Protein AF-0000000085096746 (afdb_homodimer)

Nearest PDB structures (foldseek):
  1lw1-assembly1_A  TM=3.804E-01  e=2.635E-01  Mycobacterium tuberculosis H37Rv
  1knc-assembly1_A  TM=3.912E-01  e=2.752E-01  Mycobacterium tuberculosis
  1me5-assembly1_B  TM=3.853E-01  e=4.248E-01  Mycobacterium tuberculosis
  1lw1-assembly1_A  TM=3.847E-01  e=1.990E-01  Mycobacterium tuberculosis H37Rv
  1me5-assembly1_B  TM=3.853E-01  e=3.365E-01  Mycobacterium tuberculosis

Sequence (502 aa):
MTSTPSETLEDLCTRVQTILPEQFRKDAWYLIVTAVLVGCNKSTETGTLYTNLVEHVSESEEKRIKARLSDVLMKEWTLVGVTPIVYAVTALGKAETAFYEKRGLKMEEAPPSEDGLLDFPDKRKNIDFNNHIPDRGTKFLQQLYRQNLAPICASWGSFASDFMWMERSVIYGLFLSDHEILSAVEAELVILTGIMIQGLSAPTIWHLRGLRRLGVSEEDTEKVQLAIEAVAGWSGRDVEGWPRVKDIGDIMTSTPSETLEDLCTRVQTILPEQFRKDAWYLIVTAVLVGCNKSTETGTLYTNLVEHVSESEEKRIKARLSDVLMKEWTLVGVTPIVYAVTALGKAETAFYEKRGLKMEEAPPSEDGLLDFPDKRKNIDFNNHIPDRGTKFLQQLYRQNLAPICASWGSFASDFMWMERSVIYGLFLSDHEILSAVEAELVILTGIMIQGLSAPTIWHLRGLRRLGVSEEDTEKVQLAIEAVAGWSGRDVEGWPRVKDIGDI

Secondary structure (DSSP, 8-state):
--------HHHHHHHHHHHS-HHHHTTTHHHHHHHHHHHTT-TTHHHHHHHHHHTTS-HHHHHHHHHHHHHHHHHHHHHH-HHHHHHHHHHHHHHHHHHHHHHTPPPSSPPP-TT---PPPGGGSS--TTTHHHHHHHHHHHHHHGGGHHHHHHTTGGGHHHHHHIIIIIIIIIIIT--SSS-HHHH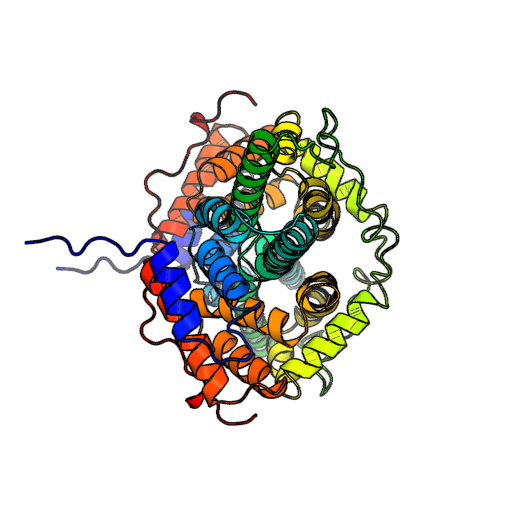HHHHHHHHHTTT-HHHHHHHHHHHHHTT--HHHHHHHHHHHHHHHHHTT---TT---GGG----/--------HHHHHHHHHHHS-HHHHTTTHHHHHHHHHHHTT-TTHHHHHHHHHHTTS-HHHHHHHHHHHHHHHHHHHHHH-HHHHHHHHHHHHHHHHHHHHHHTPPPSSPPP-TT---PPPGGGSS--TTTHHHHHHHHHHHHHHGGGHHHHHHTTGGGHHHHHHIIIIIIIIIIIT--SSS-HHHHHHHHHHHHHTTT-HHHHHHHHHHHHHTT--HHHHHHHHHHHHHHHHHTT---TT---GGG----

Solvent-accessible surface area (backbone atoms only — not comparable to full-atom values): 26494 Å² total; per-residue (Å²): 131,82,74,72,75,80,78,49,69,68,56,48,52,52,50,35,36,69,49,28,42,79,93,35,38,81,80,42,43,64,52,47,50,48,34,38,31,31,67,54,74,36,14,59,52,42,12,57,52,51,48,69,68,38,72,85,51,54,71,69,54,37,52,50,51,50,51,47,56,49,50,49,48,60,35,39,25,53,41,50,4,40,61,44,39,54,44,24,41,35,25,35,12,49,38,50,51,51,53,28,56,75,69,73,47,80,80,86,53,76,74,48,39,75,73,38,50,64,68,62,47,75,90,70,48,81,63,55,62,75,49,61,25,28,49,48,6,42,53,48,50,41,61,42,41,41,76,59,36,18,63,58,47,51,40,19,42,78,50,27,34,62,53,47,40,45,41,23,34,44,49,25,15,66,29,56,49,50,50,85,80,44,46,69,65,55,36,41,48,38,51,34,43,37,40,42,75,71,66,43,53,69,66,32,53,51,35,46,41,21,41,41,66,72,66,45,48,72,69,48,49,43,24,48,51,52,30,52,44,53,52,33,45,75,58,71,44,85,65,79,86,61,75,50,65,85,71,54,80,84,128,132,84,73,74,74,79,80,48,71,67,55,48,52,54,52,37,36,67,50,28,44,78,92,35,38,82,79,42,42,64,50,48,49,47,36,37,32,31,67,54,75,37,14,60,51,43,13,56,52,50,48,69,67,38,71,86,51,53,72,70,54,36,52,50,52,50,52,48,56,49,50,47,48,61,36,38,24,52,42,53,4,40,62,45,40,53,44,23,42,34,24,35,13,50,38,50,52,52,54,28,57,75,69,72,49,79,80,86,52,77,75,48,40,74,73,38,51,64,69,63,48,74,89,70,48,82,61,54,61,75,49,61,26,28,50,48,7,42,52,48,50,41,61,44,41,40,75,59,36,17,63,58,49,51,40,19,42,78,50,27,34,61,53,47,40,44,42,22,35,44,49,25,15,66,31,56,48,51,51,85,80,42,45,70,64,53,38,41,46,38,51,34,42,34,41,42,76,69,66,44,52,68,66,32,53,51,36,46,42,20,40,41,67,71,67,45,48,71,69,47,49,44,25,49,51,52,29,51,44,52,51,33,44,76,56,69,44,85,67,79,87,60,77,51,63,85,73,54,75,85,125

Structure (mmCIF, N/CA/C/O backbone):
data_AF-0000000085096746-model_v1
#
loop_
_entity.id
_entity.type
_entity.pdbx_description
1 polymer 'Carboxymuconolactone decarboxylase-like domain-containing protein'
#
loop_
_atom_site.group_PDB
_atom_site.id
_atom_site.type_symbol
_atom_site.label_atom_id
_atom_site.label_alt_id
_atom_site.label_comp_id
_atom_site.label_asym_id
_atom_site.label_entity_id
_atom_site.label_seq_id
_atom_site.pdbx_PDB_ins_code
_atom_site.Cartn_x
_atom_site.Cartn_y
_atom_site.Cartn_z
_atom_site.occupancy
_atom_site.B_iso_or_equiv
_atom_site.auth_seq_id
_atom_site.auth_comp_id
_atom_site.auth_asym_id
_atom_site.auth_atom_id
_atom_site.pdbx_PDB_model_num
ATOM 1 N N . MET A 1 1 ? 7.875 -32.844 27.047 1 26.59 1 MET A N 1
ATOM 2 C CA . MET A 1 1 ? 6.75 -32.188 26.375 1 26.59 1 MET A CA 1
ATOM 3 C C . MET A 1 1 ? 6.992 -32.094 24.875 1 26.59 1 MET A C 1
ATOM 5 O O . MET A 1 1 ? 7.965 -31.484 24.438 1 26.59 1 MET A O 1
ATOM 9 N N . THR A 1 2 ? 6.832 -33.094 24.047 1 32.59 2 THR A N 1
ATOM 10 C CA . THR A 1 2 ? 7.262 -33.344 22.672 1 32.59 2 THR A CA 1
ATOM 11 C C . THR A 1 2 ? 6.789 -32.219 21.75 1 32.59 2 THR A C 1
ATOM 13 O O . THR A 1 2 ? 5.59 -31.938 21.672 1 32.59 2 THR A O 1
ATOM 16 N N . SER A 1 3 ? 7.469 -31.109 21.594 1 37.59 3 SER A N 1
ATOM 17 C CA . SER A 1 3 ? 7.18 -29.953 20.766 1 37.59 3 SER A CA 1
ATOM 18 C C . SER A 1 3 ? 6.652 -30.359 19.391 1 37.59 3 SER A C 1
ATOM 20 O O . SER A 1 3 ? 7.273 -31.172 18.703 1 37.59 3 SER A O 1
ATOM 22 N N . THR A 1 4 ? 5.43 -30.641 19.172 1 43 4 THR A N 1
ATOM 23 C CA . THR A 1 4 ? 4.828 -30.984 17.891 1 43 4 THR A CA 1
ATOM 24 C C . THR A 1 4 ? 5.547 -30.266 16.75 1 43 4 THR A C 1
ATOM 26 O O . THR A 1 4 ? 5.672 -29.047 16.75 1 43 4 THR A O 1
ATOM 29 N N . PRO A 1 5 ? 6.316 -30.953 16.062 1 54.69 5 PRO A N 1
ATOM 30 C CA . PRO A 1 5 ? 7.148 -30.344 15.016 1 54.69 5 PRO A CA 1
ATOM 31 C C . PRO A 1 5 ? 6.387 -29.328 14.172 1 54.69 5 PRO A C 1
ATOM 33 O O . PRO A 1 5 ? 5.191 -29.484 13.922 1 54.69 5 PRO A O 1
ATOM 36 N N . SER A 1 6 ? 6.832 -28.062 14.094 1 77.12 6 SER A N 1
ATOM 37 C CA . SER A 1 6 ? 6.258 -26.953 13.344 1 77.12 6 SER A CA 1
ATOM 38 C C . SER A 1 6 ? 6.008 -27.344 11.883 1 77.12 6 SER A C 1
ATOM 40 O O . SER A 1 6 ? 6.828 -28.031 11.273 1 77.12 6 SER A O 1
ATOM 42 N N . GLU A 1 7 ? 4.773 -27.516 11.383 1 92.31 7 GLU A N 1
ATOM 43 C CA . GLU A 1 7 ? 4.348 -27.781 10.008 1 92.31 7 GLU A CA 1
ATOM 44 C C . GLU A 1 7 ? 5.223 -27.047 9.008 1 92.31 7 GLU A C 1
ATOM 46 O O . GLU A 1 7 ? 5.422 -25.844 9.117 1 92.31 7 GLU A O 1
ATOM 51 N N . THR A 1 8 ? 5.895 -27.891 8.062 1 96.06 8 THR A N 1
ATOM 52 C CA . THR A 1 8 ? 6.707 -27.281 7.027 1 96.06 8 THR A CA 1
ATOM 53 C C . THR A 1 8 ? 5.836 -26.5 6.047 1 96.06 8 THR A C 1
ATOM 55 O O . THR A 1 8 ? 4.613 -26.672 6.02 1 96.06 8 THR A O 1
ATOM 58 N N . LEU A 1 9 ? 6.43 -25.672 5.258 1 97.38 9 LEU A N 1
ATOM 59 C CA . LEU A 1 9 ? 5.703 -24.953 4.219 1 97.38 9 LEU A CA 1
ATOM 60 C C . LEU A 1 9 ? 5.098 -25.922 3.209 1 97.38 9 LEU A C 1
ATOM 62 O O . LEU A 1 9 ? 3.982 -25.719 2.727 1 97.38 9 LEU A O 1
ATOM 66 N N . GLU A 1 10 ? 5.809 -27 2.924 1 96.5 10 GLU A N 1
ATOM 67 C CA . GLU A 1 10 ? 5.316 -28 1.984 1 96.5 10 GLU A CA 1
ATOM 68 C C . GLU A 1 10 ? 4.055 -28.672 2.512 1 96.5 10 GLU A C 1
ATOM 70 O O . GLU A 1 10 ? 3.092 -28.875 1.768 1 96.5 10 GLU A O 1
ATOM 75 N N . ASP A 1 11 ? 4.102 -29 3.771 1 97.56 11 ASP A N 1
ATOM 76 C CA . ASP A 1 11 ? 2.928 -29.594 4.402 1 97.56 11 ASP A CA 1
ATOM 77 C C . ASP A 1 11 ? 1.745 -28.625 4.395 1 97.56 11 ASP A C 1
ATOM 79 O O . ASP A 1 11 ? 0.605 -29.031 4.16 1 97.56 11 ASP A O 1
ATOM 83 N N . LEU A 1 12 ? 2.035 -27.406 4.711 1 98.25 12 LEU A N 1
ATOM 84 C CA . LEU A 1 12 ? 1.007 -26.375 4.699 1 98.25 12 LEU A CA 1
ATOM 85 C C . LEU A 1 12 ? 0.381 -26.25 3.312 1 98.25 12 LEU A C 1
ATOM 87 O O . LEU A 1 12 ? -0.841 -26.141 3.186 1 98.25 12 LEU A O 1
ATOM 91 N N . CYS A 1 13 ? 1.215 -26.266 2.264 1 97.94 13 CYS A N 1
ATOM 92 C CA . CYS A 1 13 ? 0.734 -26.141 0.892 1 97.94 13 CYS A CA 1
ATOM 93 C C . CYS A 1 13 ? -0.178 -27.312 0.53 1 97.94 13 CYS A C 1
ATOM 95 O O . CYS A 1 13 ? -1.215 -27.109 -0.108 1 97.94 13 CYS A O 1
ATOM 97 N N . THR A 1 14 ? 0.219 -28.484 0.984 1 97.62 14 THR A N 1
ATOM 98 C CA . THR A 1 14 ? -0.615 -29.656 0.752 1 97.62 14 THR A CA 1
ATOM 99 C C . THR A 1 14 ? -1.954 -29.531 1.471 1 97.62 14 THR A C 1
ATOM 101 O O . THR A 1 14 ? -3.004 -29.828 0.902 1 97.62 14 THR A O 1
ATOM 104 N N . ARG A 1 15 ? -1.948 -29.078 2.672 1 98.12 15 ARG A N 1
ATOM 105 C CA . ARG A 1 15 ? -3.166 -28.859 3.447 1 98.12 15 ARG A CA 1
ATOM 106 C C . ARG A 1 15 ? -4.07 -27.828 2.785 1 98.12 15 ARG A C 1
ATOM 108 O O . ARG A 1 15 ? -5.285 -28.031 2.703 1 98.12 15 ARG A O 1
ATOM 115 N N . VAL A 1 16 ? -3.502 -26.75 2.277 1 98.62 16 VAL A N 1
ATOM 116 C CA . VAL A 1 16 ? -4.262 -25.703 1.616 1 98.62 16 VAL A CA 1
ATOM 117 C C . VAL A 1 16 ? -4.953 -26.266 0.375 1 98.62 16 VAL A C 1
ATOM 119 O O . VAL A 1 16 ? -6.125 -25.969 0.124 1 98.62 16 VAL A O 1
ATOM 122 N N . GLN A 1 17 ? -4.258 -27.078 -0.36 1 98.19 17 GLN A N 1
ATOM 123 C CA . GLN A 1 17 ? -4.824 -27.688 -1.558 1 98.19 17 GLN A CA 1
ATOM 124 C C . GLN A 1 17 ? -5.996 -28.594 -1.208 1 98.19 17 GLN A C 1
ATOM 126 O O . GLN A 1 17 ? -6.977 -28.672 -1.954 1 98.19 17 GLN A O 1
ATOM 131 N N . THR A 1 18 ? -5.875 -29.203 -0.086 1 97.88 18 THR A N 1
ATOM 132 C CA . THR A 1 18 ? -6.926 -30.125 0.34 1 97.88 18 THR A CA 1
ATOM 133 C C . THR A 1 18 ? -8.164 -29.359 0.789 1 97.88 18 THR A C 1
ATOM 135 O O . THR A 1 18 ? -9.297 -29.812 0.588 1 97.88 18 THR A O 1
ATOM 138 N N . ILE A 1 19 ? -8.008 -28.203 1.336 1 98.44 19 ILE A N 1
ATOM 139 C CA . ILE A 1 19 ? -9.094 -27.375 1.854 1 98.44 19 ILE A CA 1
ATOM 140 C C . ILE A 1 19 ? -9.852 -26.734 0.697 1 98.44 19 ILE A C 1
ATOM 142 O O . ILE A 1 19 ? -11.086 -26.656 0.715 1 98.44 19 ILE A O 1
ATOM 146 N N . LEU A 1 20 ? -9.156 -26.297 -0.307 1 98.56 20 LEU A N 1
ATOM 147 C CA . LEU A 1 20 ? -9.727 -25.484 -1.373 1 98.56 20 LEU A CA 1
ATOM 148 C C . LEU A 1 20 ? -10.641 -26.312 -2.264 1 98.56 20 LEU A C 1
ATOM 150 O O . LEU A 1 20 ? -10.422 -27.516 -2.445 1 98.56 20 LEU A O 1
ATOM 154 N N . PRO A 1 21 ? -11.641 -25.672 -2.775 1 97.75 21 PRO A N 1
ATOM 155 C CA . PRO A 1 21 ? -12.477 -26.391 -3.734 1 97.75 21 PRO A CA 1
ATOM 156 C C . PRO A 1 21 ? -11.727 -26.766 -5.016 1 97.75 21 PRO A C 1
ATOM 158 O O . PRO A 1 21 ? -10.68 -26.172 -5.309 1 97.75 21 PRO A O 1
ATOM 161 N N . GLU A 1 22 ? -12.273 -27.641 -5.77 1 96.31 22 GLU A N 1
ATOM 162 C CA . GLU A 1 22 ? -11.625 -28.188 -6.953 1 96.31 22 GLU A CA 1
ATOM 163 C C . GLU A 1 22 ? -11.211 -27.078 -7.922 1 96.31 22 GLU A C 1
ATOM 165 O O . GLU A 1 22 ? -10.125 -27.141 -8.5 1 96.31 22 GLU A O 1
ATOM 170 N N . GLN A 1 23 ? -12.023 -26.062 -8.078 1 96.25 23 GLN A N 1
ATOM 171 C CA . GLN A 1 23 ? -11.773 -25.031 -9.07 1 96.25 23 GLN A CA 1
ATOM 172 C C . GLN A 1 23 ? -10.516 -24.234 -8.734 1 96.25 23 GLN A C 1
ATOM 174 O O . GLN A 1 23 ? -9.93 -23.594 -9.609 1 96.25 23 GLN A O 1
ATOM 179 N N . PHE A 1 24 ? -10.086 -24.266 -7.41 1 97.19 24 PHE A N 1
ATOM 180 C CA . PHE A 1 24 ? -8.945 -23.453 -7.016 1 97.19 24 PHE A CA 1
ATOM 181 C C . PHE A 1 24 ? -7.758 -24.312 -6.629 1 97.19 24 PHE A C 1
ATOM 183 O O . PHE A 1 24 ? -6.684 -23.812 -6.297 1 97.19 24 PHE A O 1
ATOM 190 N N . ARG A 1 25 ? -7.812 -25.609 -6.742 1 94 25 ARG A N 1
ATOM 191 C CA . ARG A 1 25 ? -6.824 -26.547 -6.227 1 94 25 ARG A CA 1
ATOM 192 C C . ARG A 1 25 ? -5.594 -26.594 -7.129 1 94 25 ARG A C 1
ATOM 194 O O . ARG A 1 25 ? -4.477 -26.797 -6.652 1 94 25 ARG A O 1
ATOM 201 N N . LYS A 1 26 ? -5.789 -26.359 -8.359 1 90.69 26 LYS A N 1
ATOM 202 C CA . LYS A 1 26 ? -4.68 -26.547 -9.281 1 90.69 26 LYS A CA 1
ATOM 203 C C . LYS A 1 26 ? -3.861 -25.266 -9.445 1 90.69 26 LYS A C 1
ATOM 205 O O . LYS A 1 26 ? -2.639 -25.281 -9.281 1 90.69 26 LYS A O 1
ATOM 210 N N . ASP A 1 27 ? -4.57 -24.141 -9.625 1 91.38 27 ASP A N 1
ATOM 211 C CA . ASP A 1 27 ? -3.795 -23 -10.094 1 91.38 27 ASP A CA 1
ATOM 212 C C . ASP A 1 27 ? -3.98 -21.797 -9.172 1 91.38 27 ASP A C 1
ATOM 214 O O . ASP A 1 27 ? -3.314 -20.766 -9.336 1 91.38 27 ASP A O 1
ATOM 218 N N . ALA A 1 28 ? -4.84 -21.906 -8.164 1 96.88 28 ALA A N 1
ATOM 219 C CA . ALA A 1 28 ? -5.125 -20.688 -7.406 1 96.88 28 ALA A CA 1
ATOM 220 C C . ALA A 1 28 ? -4.605 -20.797 -5.977 1 96.88 28 ALA A C 1
ATOM 222 O O . ALA A 1 28 ? -4.469 -19.797 -5.281 1 96.88 28 ALA A O 1
ATOM 223 N N . TRP A 1 29 ? -4.266 -22.016 -5.566 1 98.5 29 TRP A N 1
ATOM 224 C CA . TRP A 1 29 ? -3.902 -22.219 -4.168 1 98.5 29 TRP A CA 1
ATOM 225 C C . TRP A 1 29 ? -2.635 -21.438 -3.82 1 98.5 29 TRP A C 1
ATOM 227 O O . TRP A 1 29 ? -2.539 -20.844 -2.744 1 98.5 29 TRP A O 1
ATOM 237 N N . TYR A 1 30 ? -1.657 -21.406 -4.719 1 98.69 30 TYR A N 1
ATOM 238 C CA . TYR A 1 30 ? -0.386 -20.781 -4.367 1 98.69 30 TYR A CA 1
ATOM 239 C C . TYR A 1 30 ? -0.49 -19.266 -4.418 1 98.69 30 TYR A C 1
ATOM 241 O O . TYR A 1 30 ? 0.366 -18.562 -3.877 1 98.69 30 TYR A O 1
ATOM 249 N N . LEU A 1 31 ? -1.56 -18.703 -5.129 1 98.88 31 LEU A N 1
ATOM 250 C CA . LEU A 1 31 ? -1.82 -17.266 -5.043 1 98.88 31 LEU A CA 1
ATOM 251 C C . LEU A 1 31 ? -2.207 -16.875 -3.623 1 98.88 31 LEU A C 1
ATOM 253 O O . LEU A 1 31 ? -1.714 -15.867 -3.098 1 98.88 31 LEU A O 1
ATOM 257 N N . ILE A 1 32 ? -3.068 -17.703 -3.016 1 98.81 32 ILE A N 1
ATOM 258 C CA . ILE A 1 32 ? -3.547 -17.469 -1.658 1 98.81 32 ILE A CA 1
ATOM 259 C C . ILE A 1 32 ? -2.391 -17.609 -0.671 1 98.81 32 ILE A C 1
ATOM 261 O O . ILE A 1 32 ? -2.188 -16.75 0.185 1 98.81 32 ILE A O 1
ATOM 265 N N . VAL A 1 33 ? -1.583 -18.656 -0.827 1 98.94 33 VAL A N 1
ATOM 266 C CA . VAL A 1 33 ? -0.45 -18.875 0.063 1 98.94 33 VAL A CA 1
ATOM 267 C C . VAL A 1 33 ? 0.533 -17.719 -0.038 1 98.94 33 VAL A C 1
ATOM 269 O O . VAL A 1 33 ? 0.971 -17.172 0.98 1 98.94 33 VAL A O 1
ATOM 272 N N . THR A 1 34 ? 0.834 -17.297 -1.265 1 98.94 34 THR A N 1
ATOM 273 C CA . THR A 1 34 ? 1.762 -16.188 -1.485 1 98.94 34 THR A CA 1
ATOM 274 C C . THR A 1 34 ? 1.264 -14.914 -0.803 1 98.94 34 THR A C 1
ATOM 276 O O . THR A 1 34 ? 2.014 -14.258 -0.08 1 98.94 34 THR A O 1
ATOM 279 N N . ALA A 1 35 ? -0.018 -14.609 -1.015 1 98.88 35 ALA A N 1
ATOM 280 C CA . ALA A 1 35 ? -0.593 -13.375 -0.484 1 98.88 35 ALA A CA 1
ATOM 281 C C . ALA A 1 35 ? -0.57 -13.375 1.041 1 98.88 35 ALA A C 1
ATOM 283 O O . ALA A 1 35 ? -0.272 -12.352 1.66 1 98.88 35 ALA A O 1
ATOM 284 N N . VAL A 1 36 ? -0.825 -14.531 1.646 1 98.88 36 VAL A N 1
ATOM 285 C CA . VAL A 1 36 ? -0.832 -14.594 3.104 1 98.88 36 VAL A CA 1
ATOM 286 C C . VAL A 1 36 ? 0.596 -14.477 3.633 1 98.88 36 VAL A C 1
ATOM 288 O O . VAL A 1 36 ? 0.852 -13.742 4.59 1 98.88 36 VAL A O 1
ATOM 291 N N . LEU A 1 37 ? 1.54 -15.219 3.002 1 98.75 37 LEU A N 1
ATOM 292 C CA . LEU A 1 37 ? 2.928 -15.156 3.447 1 98.75 37 LEU A CA 1
ATOM 293 C C . LEU A 1 37 ? 3.426 -13.711 3.459 1 98.75 37 LEU A C 1
ATOM 295 O O . LEU A 1 37 ? 3.975 -13.25 4.461 1 98.75 37 LEU A O 1
ATOM 299 N N . VAL A 1 38 ? 3.133 -13 2.418 1 98.5 38 VAL A N 1
ATOM 300 C CA . VAL A 1 38 ? 3.604 -11.633 2.271 1 98.5 38 VAL A CA 1
ATOM 301 C C . VAL A 1 38 ? 2.895 -10.727 3.281 1 98.5 38 VAL A C 1
ATOM 303 O O . VAL A 1 38 ? 3.539 -9.938 3.977 1 98.5 38 VAL A O 1
ATOM 306 N N . GLY A 1 39 ? 1.598 -10.898 3.416 1 97.75 39 GLY A N 1
ATOM 307 C CA . GLY A 1 39 ? 0.805 -10.055 4.289 1 97.75 39 GLY A CA 1
ATOM 308 C C . GLY A 1 39 ? 1.04 -10.328 5.766 1 97.75 39 GLY A C 1
ATOM 309 O O . GLY A 1 39 ? 0.708 -9.5 6.617 1 97.75 39 GLY A O 1
ATOM 310 N N . CYS A 1 40 ? 1.628 -11.461 6.086 1 97 40 CYS A N 1
ATOM 311 C CA . CYS A 1 40 ? 1.868 -11.836 7.477 1 97 40 CYS A CA 1
ATOM 312 C C . CYS A 1 40 ? 3.354 -11.766 7.809 1 97 40 CYS A C 1
ATOM 314 O O . CYS A 1 40 ? 3.824 -12.469 8.711 1 97 40 CYS A O 1
ATOM 316 N N . ASN A 1 41 ? 4.074 -11.031 6.984 1 93.75 41 ASN A N 1
ATOM 317 C CA . ASN A 1 41 ? 5.477 -10.727 7.227 1 93.75 41 ASN A CA 1
ATOM 318 C C . ASN A 1 41 ? 6.355 -11.969 7.105 1 93.75 41 ASN A C 1
ATOM 320 O O . ASN A 1 41 ? 7.297 -12.148 7.879 1 93.75 41 ASN A O 1
ATOM 324 N N . LYS A 1 42 ? 5.977 -12.898 6.309 1 97.5 42 LYS A N 1
ATOM 325 C CA . LYS A 1 42 ? 6.785 -14.047 5.914 1 97.5 42 LYS A CA 1
ATOM 326 C C . LYS A 1 42 ? 7.199 -13.945 4.449 1 97.5 42 LYS A C 1
ATOM 328 O O . LYS A 1 42 ? 7.184 -14.945 3.729 1 97.5 42 LYS A O 1
ATOM 333 N N . SER A 1 43 ? 7.512 -12.758 4.035 1 97.62 43 SER A N 1
ATOM 334 C CA . SER A 1 43 ? 7.781 -12.477 2.631 1 97.62 43 SER A CA 1
ATOM 335 C C . SER A 1 43 ? 8.961 -13.289 2.117 1 97.62 43 SER A C 1
ATOM 337 O O . SER A 1 43 ? 8.992 -13.672 0.945 1 97.62 43 SER A O 1
ATOM 339 N N . THR A 1 44 ? 9.898 -13.594 2.959 1 96.44 44 THR A N 1
ATOM 340 C CA . THR A 1 44 ? 11.086 -14.32 2.531 1 96.44 44 THR A CA 1
ATOM 341 C C . THR A 1 44 ? 10.734 -15.75 2.131 1 96.44 44 THR A C 1
ATOM 343 O O . THR A 1 44 ? 11.43 -16.359 1.321 1 96.44 44 THR A O 1
ATOM 346 N N . GLU A 1 45 ? 9.578 -16.25 2.631 1 98.12 45 GLU A N 1
ATOM 347 C CA . GLU A 1 45 ? 9.133 -17.609 2.324 1 98.12 45 GLU A CA 1
ATOM 348 C C . GLU A 1 45 ? 8.672 -17.719 0.875 1 98.12 45 GLU A C 1
ATOM 350 O O . GLU A 1 45 ? 8.523 -18.828 0.349 1 98.12 45 GLU A O 1
ATOM 355 N N . THR A 1 46 ? 8.492 -16.578 0.188 1 98.56 46 THR A N 1
ATOM 356 C CA . THR A 1 46 ? 8.055 -16.625 -1.202 1 98.56 46 THR A CA 1
ATOM 357 C C . THR A 1 46 ? 9.125 -17.25 -2.09 1 98.56 46 THR A C 1
ATOM 359 O O . THR A 1 46 ? 8.805 -17.906 -3.082 1 98.56 46 THR A O 1
ATOM 362 N N . GLY A 1 47 ? 10.422 -17.094 -1.724 1 98.5 47 GLY A N 1
ATOM 363 C CA . GLY A 1 47 ? 11.484 -17.766 -2.451 1 98.5 47 GLY A CA 1
ATOM 364 C C . GLY A 1 47 ? 11.398 -19.281 -2.361 1 98.5 47 GLY A C 1
ATOM 365 O O . GLY A 1 47 ? 11.531 -19.969 -3.371 1 98.5 47 GLY A O 1
ATOM 366 N N . THR A 1 48 ? 11.133 -19.734 -1.154 1 98.31 48 THR A N 1
ATOM 367 C CA . THR A 1 48 ? 10.992 -21.172 -0.939 1 98.31 48 THR A CA 1
ATOM 368 C C . THR A 1 48 ? 9.781 -21.719 -1.69 1 98.31 48 THR A C 1
ATOM 370 O O . THR A 1 48 ? 9.852 -22.781 -2.309 1 98.31 48 THR A O 1
ATOM 373 N N . LEU A 1 49 ? 8.703 -21 -1.641 1 98.56 49 LEU A N 1
ATOM 374 C CA . LEU A 1 49 ? 7.488 -21.406 -2.348 1 98.56 49 LEU A CA 1
ATOM 375 C C . LEU A 1 49 ? 7.746 -21.5 -3.848 1 98.56 49 LEU A C 1
ATOM 377 O O . LEU A 1 49 ? 7.359 -22.484 -4.484 1 98.56 49 LEU A O 1
ATOM 381 N N . TYR A 1 50 ? 8.438 -20.484 -4.402 1 98.56 50 TYR A N 1
ATOM 382 C CA . TYR A 1 50 ? 8.781 -20.469 -5.82 1 98.56 50 TYR A CA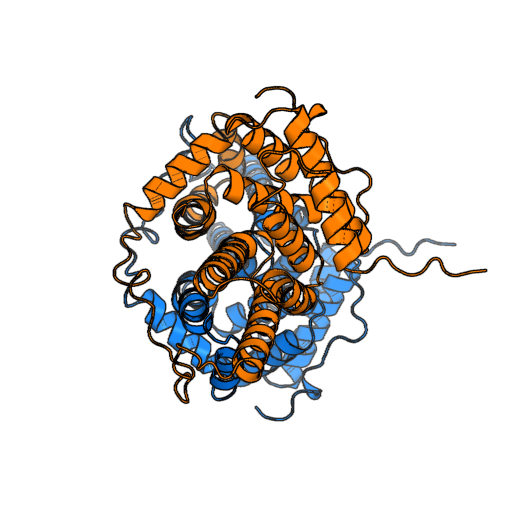 1
ATOM 383 C C . TYR A 1 50 ? 9.625 -21.688 -6.184 1 98.56 50 TYR A C 1
ATOM 385 O O . TYR A 1 50 ? 9.328 -22.391 -7.156 1 98.56 50 TYR A O 1
ATOM 393 N N . THR A 1 51 ? 10.617 -21.922 -5.371 1 98 51 THR A N 1
ATOM 394 C CA . THR A 1 51 ? 11.508 -23.047 -5.625 1 98 51 THR A CA 1
ATOM 395 C C . THR A 1 51 ? 10.727 -24.359 -5.641 1 98 51 THR A C 1
ATOM 397 O O . THR A 1 51 ? 10.898 -25.188 -6.543 1 98 51 THR A O 1
ATOM 400 N N . ASN A 1 52 ? 9.82 -24.516 -4.711 1 97.5 52 ASN A N 1
ATOM 401 C CA . ASN A 1 52 ? 9.023 -25.734 -4.617 1 97.5 52 ASN A CA 1
ATOM 402 C C . ASN A 1 52 ? 8.078 -25.875 -5.812 1 97.5 52 ASN A C 1
ATOM 404 O O . ASN A 1 52 ? 7.836 -26.984 -6.289 1 97.5 52 ASN A O 1
ATOM 408 N N . LEU A 1 53 ? 7.617 -24.812 -6.273 1 97.69 53 LEU A N 1
ATOM 409 C CA . LEU A 1 53 ? 6.633 -24.812 -7.352 1 97.69 53 LEU A CA 1
ATOM 410 C C . LEU A 1 53 ? 7.289 -25.172 -8.68 1 97.69 53 LEU A C 1
ATOM 412 O O . LEU A 1 53 ? 6.668 -25.812 -9.531 1 97.69 53 LEU A O 1
ATOM 416 N N . VAL A 1 54 ? 8.578 -24.781 -8.844 1 96.94 54 VAL A N 1
ATOM 417 C CA . VAL A 1 54 ? 9.086 -24.781 -10.211 1 96.94 54 VAL A CA 1
ATOM 418 C C . VAL A 1 54 ? 10.164 -25.875 -10.352 1 96.94 54 VAL A C 1
ATOM 420 O O . VAL A 1 54 ? 10.672 -26.094 -11.453 1 96.94 54 VAL A O 1
ATOM 423 N N . GLU A 1 55 ? 10.516 -26.531 -9.352 1 94.81 55 GLU A N 1
ATOM 424 C CA . GLU A 1 55 ? 11.633 -27.469 -9.312 1 94.81 55 GLU A CA 1
ATOM 425 C C . GLU A 1 55 ? 11.508 -28.516 -10.414 1 94.81 55 GLU A C 1
ATOM 427 O O . GLU A 1 55 ? 12.508 -28.938 -11 1 94.81 55 GLU A O 1
ATOM 432 N N . HIS A 1 56 ? 10.305 -28.984 -10.781 1 94.19 56 HIS A N 1
ATOM 433 C CA . HIS A 1 56 ? 10.172 -30.125 -11.688 1 94.19 56 HIS A CA 1
ATOM 434 C C . HIS A 1 56 ? 9.219 -29.812 -12.836 1 94.19 56 HIS A C 1
ATOM 436 O O . HIS A 1 56 ? 8.578 -30.719 -13.375 1 94.19 56 HIS A O 1
ATOM 442 N N . VAL A 1 57 ? 9.18 -28.594 -13.133 1 95.25 57 VAL A N 1
ATOM 443 C CA . VAL A 1 57 ? 8.242 -28.25 -14.203 1 95.25 57 VAL A CA 1
ATOM 444 C C . VAL A 1 57 ? 9.016 -27.812 -15.445 1 95.25 57 VAL A C 1
ATOM 446 O O . VAL A 1 57 ? 10.227 -27.594 -15.383 1 95.25 57 VAL A O 1
ATOM 449 N N . SER A 1 58 ? 8.305 -27.75 -16.594 1 95.31 58 SER A N 1
ATOM 450 C CA . SER A 1 58 ? 8.906 -27.281 -17.844 1 95.31 58 SER A CA 1
ATOM 451 C C . SER A 1 58 ? 9.258 -25.797 -17.75 1 95.31 58 SER A C 1
ATOM 453 O O . SER A 1 58 ? 8.781 -25.094 -16.859 1 95.31 58 SER A O 1
ATOM 455 N N . GLU A 1 59 ? 10.07 -25.328 -18.641 1 93 59 GLU A N 1
ATOM 456 C CA . GLU A 1 59 ? 10.445 -23.922 -18.719 1 93 59 GLU A CA 1
ATOM 457 C C . GLU A 1 59 ? 9.219 -23.031 -18.922 1 93 59 GLU A C 1
ATOM 459 O O . GLU A 1 59 ? 9.109 -21.969 -18.312 1 93 59 GLU A O 1
ATOM 464 N N . SER A 1 60 ? 8.344 -23.531 -19.781 1 96 60 SER A N 1
ATOM 465 C CA . SER A 1 60 ? 7.137 -22.766 -20.062 1 96 60 SER A CA 1
ATOM 466 C C . SER A 1 60 ? 6.254 -22.641 -18.828 1 96 60 SER A C 1
ATOM 468 O O . SER A 1 60 ? 5.688 -21.578 -18.562 1 96 60 SER A O 1
ATOM 470 N N . GLU A 1 61 ? 6.191 -23.719 -18.078 1 96.75 61 GLU A N 1
ATOM 471 C CA . GLU A 1 61 ? 5.391 -23.703 -16.859 1 96.75 61 GLU A CA 1
ATOM 472 C C . GLU A 1 61 ? 6.043 -22.844 -15.781 1 96.75 61 GLU A C 1
ATOM 474 O O . GLU A 1 61 ? 5.352 -22.172 -15.016 1 96.75 61 GLU A O 1
ATOM 479 N N . GLU A 1 62 ? 7.332 -22.906 -15.68 1 96.88 62 GLU A N 1
ATOM 480 C CA . GLU A 1 62 ? 8.055 -22.047 -14.75 1 96.88 62 GLU A CA 1
ATOM 481 C C . GLU A 1 62 ? 7.793 -20.562 -15.039 1 96.88 62 GLU A C 1
ATOM 483 O O . GLU A 1 62 ? 7.539 -19.781 -14.125 1 96.88 62 GLU A O 1
ATOM 488 N N . LYS A 1 63 ? 7.793 -20.188 -16.297 1 95.75 63 LYS A N 1
ATOM 489 C CA . LYS A 1 63 ? 7.539 -18.812 -16.703 1 95.75 63 LYS A CA 1
ATOM 490 C C . LYS A 1 63 ? 6.113 -18.391 -16.359 1 95.75 63 LYS A C 1
ATOM 492 O O . LYS A 1 63 ? 5.875 -17.25 -15.953 1 95.75 63 LYS A O 1
ATOM 497 N N . ARG A 1 64 ? 5.223 -19.328 -16.531 1 97.75 64 ARG A N 1
ATOM 498 C CA . ARG A 1 64 ? 3.828 -19.062 -16.203 1 97.75 64 ARG A CA 1
ATOM 499 C C . ARG A 1 64 ? 3.658 -18.812 -14.703 1 97.75 64 ARG A C 1
ATOM 501 O O . ARG A 1 64 ? 3.004 -17.859 -14.297 1 97.75 64 ARG A O 1
ATOM 508 N N . ILE A 1 65 ? 4.266 -19.656 -13.867 1 98.12 65 ILE A N 1
ATOM 509 C CA . ILE A 1 65 ? 4.18 -19.531 -12.414 1 98.12 65 ILE A CA 1
ATOM 510 C C . ILE A 1 65 ? 4.836 -18.234 -11.961 1 98.12 65 ILE A C 1
ATOM 512 O O . ILE A 1 65 ? 4.289 -17.516 -11.117 1 98.12 65 ILE A O 1
ATOM 516 N N . LYS A 1 66 ? 5.938 -17.953 -12.555 1 97.62 66 LYS A N 1
ATOM 517 C CA . LYS A 1 66 ? 6.66 -16.719 -12.227 1 97.62 66 LYS A CA 1
ATOM 518 C C . LYS A 1 66 ? 5.805 -15.492 -12.516 1 97.62 66 LYS A C 1
ATOM 520 O O . LYS A 1 66 ? 5.734 -14.57 -11.695 1 97.62 66 LYS A O 1
ATOM 525 N N . ALA A 1 67 ? 5.168 -15.5 -13.641 1 97.88 67 ALA A N 1
ATOM 526 C CA . ALA A 1 67 ? 4.305 -14.391 -14.023 1 97.88 67 ALA A CA 1
ATOM 527 C C . ALA A 1 67 ? 3.131 -14.25 -13.055 1 97.88 67 ALA A C 1
ATOM 529 O O . ALA A 1 67 ? 2.729 -13.133 -12.719 1 97.88 67 ALA A O 1
ATOM 530 N N . ARG A 1 68 ? 2.594 -15.328 -12.648 1 98.69 68 ARG A N 1
ATOM 531 C CA . ARG A 1 68 ? 1.446 -15.328 -11.742 1 98.69 68 ARG A CA 1
ATOM 532 C C . ARG A 1 68 ? 1.845 -14.844 -10.352 1 98.69 68 ARG A C 1
ATOM 534 O O . ARG A 1 68 ? 1.136 -14.047 -9.742 1 98.69 68 ARG A O 1
ATOM 541 N N . LEU A 1 69 ? 3.031 -15.273 -9.844 1 98.75 69 LEU A N 1
ATOM 542 C CA . LEU A 1 69 ? 3.527 -14.789 -8.562 1 98.75 69 LEU A CA 1
ATOM 543 C C . LEU A 1 69 ? 3.82 -13.297 -8.617 1 98.75 69 LEU A C 1
ATOM 545 O O . LEU A 1 69 ? 3.508 -12.562 -7.676 1 98.75 69 LEU A O 1
ATOM 549 N N . SER A 1 70 ? 4.387 -12.906 -9.758 1 98.5 70 SER A N 1
ATOM 550 C CA . SER A 1 70 ? 4.645 -11.484 -9.961 1 98.5 70 SER A CA 1
ATOM 551 C C . SER A 1 70 ? 3.354 -10.672 -9.914 1 98.5 70 SER A C 1
ATOM 553 O O . SER A 1 70 ? 3.307 -9.602 -9.305 1 98.5 70 SER A O 1
ATOM 555 N N . ASP A 1 71 ? 2.359 -11.172 -10.531 1 98.69 71 ASP A N 1
ATOM 556 C CA . ASP A 1 71 ? 1.093 -10.453 -10.609 1 98.69 71 ASP A CA 1
ATOM 557 C C . ASP A 1 71 ? 0.394 -10.414 -9.25 1 98.69 71 ASP A C 1
ATOM 559 O O . ASP A 1 71 ? -0.311 -9.453 -8.938 1 98.69 71 ASP A O 1
ATOM 563 N N . VAL A 1 72 ? 0.569 -11.438 -8.383 1 98.94 72 VAL A N 1
ATOM 564 C CA . VAL A 1 72 ? 0.078 -11.383 -7.008 1 98.94 72 VAL A CA 1
ATOM 565 C C . VAL A 1 72 ? 0.702 -10.195 -6.281 1 98.94 72 VAL A C 1
ATOM 567 O O . VAL A 1 72 ? -0.005 -9.406 -5.652 1 98.94 72 VAL A O 1
ATOM 570 N N . LEU A 1 73 ? 1.963 -10.078 -6.414 1 98.88 73 LEU A N 1
ATOM 571 C CA . LEU A 1 73 ? 2.674 -9.016 -5.707 1 98.88 73 LEU A CA 1
ATOM 572 C C . LEU A 1 73 ? 2.287 -7.645 -6.254 1 98.88 73 LEU A C 1
ATOM 574 O O . LEU A 1 73 ? 2.131 -6.688 -5.492 1 98.88 73 LEU A O 1
ATOM 578 N N . MET A 1 74 ? 2.08 -7.555 -7.578 1 98.75 74 MET A N 1
ATOM 579 C CA . MET A 1 74 ? 1.705 -6.309 -8.242 1 98.75 74 MET A CA 1
ATOM 580 C C . MET A 1 74 ? 0.309 -5.867 -7.816 1 98.75 74 MET A C 1
ATOM 582 O O . MET A 1 74 ? -0.007 -4.676 -7.852 1 98.75 74 MET A O 1
ATOM 586 N N . LYS A 1 75 ? -0.471 -6.785 -7.414 1 98.94 75 LYS A N 1
ATOM 587 C CA . LYS A 1 75 ? -1.804 -6.457 -6.918 1 98.94 75 LYS A CA 1
ATOM 588 C C . LYS A 1 75 ? -1.786 -6.23 -5.406 1 98.94 75 LYS A C 1
ATOM 590 O O . LYS A 1 75 ? -2.328 -5.238 -4.918 1 98.94 75 LYS A O 1
ATOM 595 N N . GLU A 1 76 ? -1.113 -7.066 -4.703 1 98.88 76 GLU A N 1
ATOM 596 C CA . GLU A 1 76 ? -1.206 -7.113 -3.246 1 98.88 76 GLU A CA 1
ATOM 597 C C . GLU A 1 76 ? -0.529 -5.902 -2.609 1 98.88 76 GLU A C 1
ATOM 599 O O . GLU A 1 76 ? -0.891 -5.492 -1.505 1 98.88 76 GLU A O 1
ATOM 604 N N . TRP A 1 77 ? 0.448 -5.301 -3.297 1 98.81 77 TRP A N 1
ATOM 605 C CA . TRP A 1 77 ? 1.116 -4.152 -2.689 1 98.81 77 TRP A CA 1
ATOM 606 C C . TRP A 1 77 ? 0.121 -3.037 -2.395 1 98.81 77 TRP A C 1
ATOM 608 O O . TRP A 1 77 ? 0.304 -2.268 -1.448 1 98.81 77 TRP A O 1
ATOM 618 N N . THR A 1 78 ? -0.975 -2.969 -3.158 1 98.88 78 THR A N 1
ATOM 619 C CA . THR A 1 78 ? -1.972 -1.926 -2.945 1 98.88 78 THR A CA 1
ATOM 620 C C . THR A 1 78 ? -2.715 -2.146 -1.631 1 98.88 78 THR A C 1
ATOM 622 O O . THR A 1 78 ? -3.273 -1.207 -1.062 1 98.88 78 THR A O 1
ATOM 625 N N . LEU A 1 79 ? -2.691 -3.354 -1.165 1 98.69 79 LEU A N 1
ATOM 626 C CA . LEU A 1 79 ? -3.479 -3.748 -0.001 1 98.69 79 LEU A CA 1
ATOM 627 C C . LEU A 1 79 ? -2.625 -3.734 1.263 1 98.69 79 LEU A C 1
ATOM 629 O O . LEU A 1 79 ? -3.109 -3.385 2.34 1 98.69 79 LEU A O 1
ATOM 633 N N . VAL A 1 80 ? -1.331 -4.078 1.113 1 98 80 VAL A N 1
ATOM 634 C CA . VAL A 1 80 ? -0.546 -4.305 2.322 1 98 80 VAL A CA 1
ATOM 635 C C . VAL A 1 80 ? 0.655 -3.361 2.344 1 98 80 VAL A C 1
ATOM 637 O O . VAL A 1 80 ? 1.454 -3.385 3.283 1 98 80 VAL A O 1
ATOM 640 N N . GLY A 1 81 ? 0.8 -2.516 1.322 1 98.31 81 GLY A N 1
ATOM 641 C CA . GLY A 1 81 ? 1.937 -1.612 1.236 1 98.31 81 GLY A CA 1
ATOM 642 C C . GLY A 1 81 ? 3.125 -2.217 0.512 1 98.31 81 GLY A C 1
ATOM 643 O O . GLY A 1 81 ? 3.219 -3.438 0.372 1 98.31 81 GLY A O 1
ATOM 644 N N . VAL A 1 82 ? 4.082 -1.432 0.156 1 98.31 82 VAL A N 1
ATOM 645 C CA . VAL A 1 82 ? 5.145 -1.843 -0.755 1 98.31 82 VAL A CA 1
ATOM 646 C C . VAL A 1 82 ? 6.25 -2.547 0.026 1 98.31 82 VAL A C 1
ATOM 648 O O . VAL A 1 82 ? 6.988 -3.365 -0.53 1 98.31 82 VAL A O 1
ATOM 651 N N . THR A 1 83 ? 6.406 -2.342 1.303 1 96.56 83 THR A N 1
ATOM 652 C CA . THR A 1 83 ? 7.59 -2.777 2.035 1 96.56 83 THR A CA 1
ATOM 653 C C . THR A 1 83 ? 7.66 -4.301 2.092 1 96.56 83 THR A C 1
ATOM 655 O O . THR A 1 83 ? 8.664 -4.895 1.7 1 96.56 83 THR A O 1
ATOM 658 N N . PRO A 1 84 ? 6.535 -4.969 2.473 1 97.38 84 PRO A N 1
ATOM 659 C CA . PRO A 1 84 ? 6.641 -6.43 2.43 1 97.38 84 PRO A CA 1
ATOM 660 C C . PRO A 1 84 ? 6.793 -6.973 1.011 1 97.38 84 PRO A C 1
ATOM 662 O O . PRO A 1 84 ? 7.332 -8.062 0.816 1 97.38 84 PRO A O 1
ATOM 665 N N . ILE A 1 85 ? 6.348 -6.219 0.05 1 98.38 85 ILE A N 1
ATOM 666 C CA . ILE A 1 85 ? 6.438 -6.625 -1.348 1 98.38 85 ILE A CA 1
ATOM 667 C C . ILE A 1 85 ? 7.895 -6.582 -1.804 1 98.38 85 ILE A C 1
ATOM 669 O O . ILE A 1 85 ? 8.344 -7.453 -2.549 1 98.38 85 ILE A O 1
ATOM 673 N N . VAL A 1 86 ? 8.602 -5.586 -1.35 1 97.56 86 VAL A N 1
ATOM 674 C CA . VAL A 1 86 ? 10.023 -5.473 -1.687 1 97.56 86 VAL A CA 1
ATOM 675 C C . VAL A 1 86 ? 10.781 -6.68 -1.143 1 97.56 86 VAL A C 1
ATOM 677 O O . VAL A 1 86 ? 11.633 -7.246 -1.83 1 97.56 86 VAL A O 1
ATOM 680 N N . TYR A 1 87 ? 10.438 -7.141 0.033 1 97.81 87 TYR A N 1
ATOM 681 C CA . TYR A 1 87 ? 11.055 -8.328 0.599 1 97.81 87 TYR A CA 1
ATOM 682 C C . TYR A 1 87 ? 10.688 -9.57 -0.205 1 97.81 87 TYR A C 1
ATOM 684 O O . TYR A 1 87 ? 11.531 -10.445 -0.427 1 97.81 87 TYR A O 1
ATOM 692 N N . ALA A 1 88 ? 9.461 -9.609 -0.624 1 98.62 88 ALA A N 1
ATOM 693 C CA . ALA A 1 88 ? 9 -10.773 -1.373 1 98.62 88 ALA A CA 1
ATOM 694 C C . ALA A 1 88 ? 9.688 -10.859 -2.736 1 98.62 88 ALA A C 1
ATOM 696 O O . ALA A 1 88 ? 10.133 -11.93 -3.152 1 98.62 88 ALA A O 1
ATOM 697 N N . VAL A 1 89 ? 9.766 -9.703 -3.432 1 98.31 89 VAL A N 1
ATOM 698 C CA . VAL A 1 89 ? 10.359 -9.719 -4.766 1 98.31 89 VAL A CA 1
ATOM 699 C C . VAL A 1 89 ? 11.859 -9.984 -4.66 1 98.31 89 VAL A C 1
ATOM 701 O O . VAL A 1 89 ? 12.438 -10.648 -5.527 1 98.31 89 VAL A O 1
ATOM 704 N N . THR A 1 90 ? 12.492 -9.523 -3.598 1 97.94 90 THR A N 1
ATOM 705 C CA . THR A 1 90 ? 13.891 -9.836 -3.348 1 97.94 90 THR A CA 1
ATOM 706 C C . THR A 1 90 ? 14.086 -11.336 -3.145 1 97.94 90 THR A C 1
ATOM 708 O O . THR A 1 90 ? 15 -11.93 -3.717 1 97.94 90 THR A O 1
ATOM 711 N N . ALA A 1 91 ? 13.219 -11.922 -2.33 1 98.5 91 ALA A N 1
ATOM 712 C CA . ALA A 1 91 ? 13.289 -13.359 -2.086 1 98.5 91 ALA A CA 1
ATOM 713 C C . ALA A 1 91 ? 13.062 -14.148 -3.377 1 98.5 91 ALA A C 1
ATOM 715 O O . ALA A 1 91 ? 13.75 -15.141 -3.629 1 98.5 91 ALA A O 1
ATOM 716 N N . LEU A 1 92 ? 12.172 -13.711 -4.195 1 98.44 92 LEU A N 1
ATOM 717 C CA . LEU A 1 92 ? 11.898 -14.352 -5.473 1 98.44 92 LEU A CA 1
ATOM 718 C C . LEU A 1 92 ? 13.094 -14.227 -6.41 1 98.44 92 LEU A C 1
ATOM 720 O O . LEU A 1 92 ? 13.477 -15.203 -7.07 1 98.44 92 LEU A O 1
ATOM 724 N N . GLY A 1 93 ? 13.641 -12.984 -6.461 1 97.19 93 GLY A N 1
ATOM 725 C CA . GLY A 1 93 ? 14.812 -12.773 -7.297 1 97.19 93 GLY A CA 1
ATOM 726 C C . GLY A 1 93 ? 15.977 -13.672 -6.93 1 97.19 93 GLY A C 1
ATOM 727 O O . GLY A 1 93 ? 16.609 -14.258 -7.809 1 97.19 93 GLY A O 1
ATOM 728 N N . LYS A 1 94 ? 16.203 -13.812 -5.668 1 97.25 94 LYS A N 1
ATOM 729 C CA . LYS A 1 94 ? 17.266 -14.68 -5.191 1 97.25 94 LYS A CA 1
ATOM 730 C C . LYS A 1 94 ? 16.984 -16.141 -5.539 1 97.25 94 LYS A C 1
ATOM 732 O O . LYS A 1 94 ? 17.891 -16.859 -5.973 1 97.25 94 LYS A O 1
ATOM 737 N N . ALA A 1 95 ? 15.773 -16.578 -5.309 1 98.06 95 ALA A N 1
ATOM 738 C CA . ALA A 1 95 ? 15.391 -17.953 -5.617 1 98.06 95 ALA A CA 1
ATOM 739 C C . ALA A 1 95 ? 15.5 -18.234 -7.113 1 98.06 95 ALA A C 1
ATOM 741 O O . ALA A 1 95 ? 15.953 -19.312 -7.52 1 98.06 95 ALA A O 1
ATOM 742 N N . GLU A 1 96 ? 15.078 -17.266 -7.957 1 97.06 96 GLU A N 1
ATOM 743 C CA . GLU A 1 96 ? 15.172 -17.406 -9.406 1 97.06 96 GLU A CA 1
ATOM 744 C C . GLU A 1 96 ? 16.625 -17.547 -9.852 1 97.06 96 GLU A C 1
ATOM 746 O O . GLU A 1 96 ? 16.938 -18.406 -10.68 1 97.06 96 GLU A O 1
ATOM 751 N N . THR A 1 97 ? 17.453 -16.688 -9.289 1 95.44 97 THR A N 1
ATOM 752 C CA . THR A 1 97 ? 18.875 -16.719 -9.617 1 95.44 97 THR A CA 1
ATOM 753 C C . THR A 1 97 ? 19.484 -18.078 -9.273 1 95.44 97 THR A C 1
ATOM 755 O O . THR A 1 97 ? 20.188 -18.672 -10.094 1 95.44 97 THR A O 1
ATOM 758 N N . ALA A 1 98 ? 19.172 -18.547 -8.109 1 96.12 98 ALA A N 1
ATOM 759 C CA . ALA A 1 98 ? 19.688 -19.844 -7.691 1 96.12 98 ALA A CA 1
ATOM 760 C C . ALA A 1 98 ? 19.156 -20.953 -8.594 1 96.12 98 ALA A C 1
ATOM 762 O O . ALA A 1 98 ? 19.891 -21.875 -8.945 1 96.12 98 ALA A O 1
ATOM 763 N N . PHE A 1 99 ? 17.922 -20.906 -8.93 1 96 99 PHE A N 1
ATOM 764 C CA . PHE A 1 99 ? 17.281 -21.891 -9.781 1 96 99 PHE A CA 1
ATOM 765 C C . PHE A 1 99 ? 17.922 -21.922 -11.156 1 96 99 PHE A C 1
ATOM 767 O O . PHE A 1 99 ? 18.188 -23 -11.695 1 96 99 PHE A O 1
ATOM 774 N N . TYR A 1 100 ? 18.172 -20.766 -11.703 1 93.81 100 TYR A N 1
ATOM 775 C CA . TYR A 1 100 ? 18.766 -20.688 -13.031 1 93.81 100 TYR A CA 1
ATOM 776 C C . TYR A 1 100 ? 20.219 -21.141 -13.008 1 93.81 100 TYR A C 1
ATOM 778 O O . TYR A 1 100 ? 20.672 -21.828 -13.922 1 93.81 100 TYR A O 1
ATOM 786 N N . GLU A 1 101 ? 20.938 -20.781 -11.977 1 94 101 GLU A N 1
ATOM 787 C CA . GLU A 1 101 ? 22.328 -21.219 -11.836 1 94 101 GLU A CA 1
ATOM 788 C C . GLU A 1 101 ? 22.438 -22.734 -11.75 1 94 101 GLU A C 1
ATOM 790 O O . GLU A 1 101 ? 23.281 -23.344 -12.414 1 94 101 GLU A O 1
ATOM 795 N N . LYS A 1 102 ? 21.609 -23.312 -11.047 1 93.31 102 LYS A N 1
ATOM 796 C CA . LYS A 1 102 ? 21.594 -24.75 -10.859 1 93.31 102 LYS A CA 1
ATOM 797 C C . LYS A 1 102 ? 21.328 -25.469 -12.172 1 93.31 102 LYS A C 1
ATOM 799 O O . LYS A 1 102 ? 21.844 -26.578 -12.406 1 93.31 102 LYS A O 1
ATOM 804 N N . ARG A 1 103 ? 20.656 -24.844 -13.008 1 92 103 ARG A N 1
ATOM 805 C CA . ARG A 1 103 ? 20.219 -25.5 -14.234 1 92 103 ARG A CA 1
ATOM 806 C C . ARG A 1 103 ? 21.031 -25.031 -15.43 1 92 103 ARG A C 1
ATOM 808 O O . ARG A 1 103 ? 20.797 -25.453 -16.562 1 92 103 ARG A O 1
ATOM 815 N N . GLY A 1 104 ? 21.922 -24.062 -15.188 1 91.12 104 GLY A N 1
ATOM 816 C CA . GLY A 1 104 ? 22.766 -23.531 -16.266 1 91.12 104 GLY A CA 1
ATOM 817 C C . GLY A 1 104 ? 22 -22.641 -17.219 1 91.12 104 GLY A C 1
ATOM 818 O O . GLY A 1 104 ? 22.297 -22.609 -18.422 1 91.12 104 GLY A O 1
ATOM 819 N N . LEU A 1 105 ? 20.984 -22.016 -16.656 1 87.19 105 LEU A N 1
ATOM 820 C CA . LEU A 1 105 ? 20.188 -21.078 -17.453 1 87.19 105 LEU A CA 1
ATOM 821 C C . LEU A 1 105 ? 20.656 -19.656 -17.234 1 87.19 105 LEU A C 1
ATOM 823 O O . LEU A 1 105 ? 21.234 -19.328 -16.203 1 87.19 105 LEU A O 1
ATOM 827 N N . LYS A 1 106 ? 20.469 -18.828 -18.203 1 85.5 106 LYS A N 1
ATOM 828 C CA . LYS A 1 106 ? 20.828 -17.422 -18.125 1 85.5 106 LYS A CA 1
ATOM 829 C C . LYS A 1 106 ? 19.609 -16.562 -17.797 1 85.5 106 LYS A C 1
ATOM 831 O O . LYS A 1 106 ? 18.5 -16.828 -18.281 1 85.5 106 LYS A O 1
ATOM 836 N N . MET A 1 107 ? 19.859 -15.492 -17.047 1 85.06 107 MET A N 1
ATOM 837 C CA . MET A 1 107 ? 18.797 -14.547 -16.719 1 85.06 107 MET A CA 1
ATOM 838 C C . MET A 1 107 ? 18.469 -13.672 -17.938 1 85.06 107 MET A C 1
ATOM 840 O O . MET A 1 107 ? 19.359 -13.234 -18.656 1 85.06 107 MET A O 1
ATOM 844 N N . GLU A 1 108 ? 17.25 -13.406 -18.125 1 75.38 108 GLU A N 1
ATOM 845 C CA . GLU A 1 108 ? 16.797 -12.617 -19.266 1 75.38 108 GLU A CA 1
ATOM 846 C C . GLU A 1 108 ? 16.969 -11.125 -19 1 75.38 108 GLU A C 1
ATOM 848 O O . GLU A 1 108 ? 17.172 -10.336 -19.938 1 75.38 108 GLU A O 1
ATOM 853 N N . GLU A 1 109 ? 16.906 -10.742 -17.812 1 78.94 109 GLU A N 1
ATOM 854 C CA . GLU A 1 109 ? 16.906 -9.312 -17.5 1 78.94 109 GLU A CA 1
ATOM 855 C C . GLU A 1 109 ? 18.328 -8.797 -17.297 1 78.94 109 GLU A C 1
ATOM 857 O O . GLU A 1 109 ? 19.109 -9.406 -16.562 1 78.94 109 GLU A O 1
ATOM 862 N N . ALA A 1 110 ? 18.562 -7.633 -18 1 77.5 110 ALA A N 1
ATOM 863 C CA . ALA A 1 110 ? 19.859 -6.961 -17.828 1 77.5 110 ALA A CA 1
ATOM 864 C C . ALA A 1 110 ? 19.953 -6.285 -16.469 1 77.5 110 ALA A C 1
ATOM 866 O O . ALA A 1 110 ? 18.938 -5.824 -15.922 1 77.5 110 ALA A O 1
ATOM 867 N N . PRO A 1 111 ? 21.156 -6.262 -15.961 1 81.75 111 PRO A N 1
ATOM 868 C CA . PRO A 1 111 ? 21.344 -5.535 -14.703 1 81.75 111 PRO A CA 1
ATOM 869 C C . PRO A 1 111 ? 21.062 -4.039 -14.836 1 81.75 111 PRO A C 1
ATOM 871 O O . PRO A 1 111 ? 21.188 -3.48 -15.93 1 81.75 111 PRO A O 1
ATOM 874 N N . PRO A 1 112 ? 20.656 -3.426 -13.766 1 86.56 112 PRO A N 1
ATOM 875 C CA . PRO A 1 112 ? 20.438 -1.979 -13.812 1 86.56 112 PRO A CA 1
ATOM 876 C C . PRO A 1 112 ? 21.719 -1.186 -14.016 1 86.56 112 PRO A C 1
ATOM 878 O O . PRO A 1 112 ? 22.812 -1.696 -13.75 1 86.56 112 PRO A O 1
ATOM 881 N N . SER A 1 113 ? 21.516 0.052 -14.516 1 85.75 113 SER A N 1
ATOM 882 C CA . SER A 1 113 ? 22.641 0.983 -14.57 1 85.75 113 SER A CA 1
ATOM 883 C C . SER A 1 113 ? 23.141 1.329 -13.172 1 85.75 113 SER A C 1
ATOM 885 O O . SER A 1 113 ? 22.516 0.954 -12.172 1 85.75 113 SER A O 1
ATOM 887 N N . GLU A 1 114 ? 24.156 2.062 -13.164 1 80.38 114 GLU A N 1
ATOM 888 C CA . GLU A 1 114 ? 24.766 2.457 -11.898 1 80.38 114 GLU A CA 1
ATOM 889 C C . GLU A 1 114 ? 23.812 3.316 -11.07 1 80.38 114 GLU A C 1
ATOM 891 O O . GLU A 1 114 ? 23.828 3.268 -9.844 1 80.38 114 GLU A O 1
ATOM 896 N N . ASP A 1 115 ? 22.953 3.975 -11.828 1 80.88 115 ASP A N 1
ATOM 897 C CA . ASP A 1 115 ? 22.031 4.863 -11.133 1 80.88 115 ASP A CA 1
ATOM 898 C C . ASP A 1 115 ? 20.703 4.16 -10.852 1 80.88 115 ASP A C 1
ATOM 900 O O . ASP A 1 115 ? 19.719 4.797 -10.445 1 80.88 115 ASP A O 1
ATOM 904 N N . GLY A 1 116 ? 20.719 2.883 -11.141 1 77.56 116 GLY A N 1
ATOM 905 C CA . GLY A 1 116 ? 19.562 2.08 -10.781 1 77.56 116 GLY A CA 1
ATOM 906 C C . GLY A 1 116 ? 18.453 2.127 -11.82 1 77.56 116 GLY A C 1
ATOM 907 O O . GLY A 1 116 ? 17.297 1.811 -11.523 1 77.56 116 GLY A O 1
ATOM 908 N N . LEU A 1 117 ? 18.844 2.59 -12.93 1 86.19 117 LEU A N 1
ATOM 909 C CA . LEU A 1 117 ? 17.812 2.74 -13.945 1 86.19 117 LEU A CA 1
ATOM 910 C C . LEU A 1 117 ? 17.688 1.479 -14.797 1 86.19 117 LEU A C 1
ATOM 912 O O . LEU A 1 117 ? 18.703 0.836 -15.102 1 86.19 117 LEU A O 1
ATOM 916 N N . LEU A 1 118 ? 16.5 1.062 -15 1 89.81 118 LEU A N 1
ATOM 917 C CA . LEU A 1 118 ? 16.094 -0.009 -15.906 1 89.81 118 LEU A CA 1
ATOM 918 C C . LEU A 1 118 ? 15.008 0.468 -16.859 1 89.81 118 LEU A C 1
ATOM 920 O O . LEU A 1 118 ? 14.141 1.259 -16.484 1 89.81 118 LEU A O 1
ATOM 924 N N . ASP A 1 119 ? 15.102 -0.078 -18.047 1 91 119 ASP A N 1
ATOM 925 C CA . ASP A 1 119 ? 14.016 0.238 -18.984 1 91 119 ASP A CA 1
ATOM 926 C C . ASP A 1 119 ? 12.703 -0.377 -18.516 1 91 119 ASP A C 1
ATOM 928 O O . ASP A 1 119 ? 12.68 -1.502 -18.016 1 91 119 ASP A O 1
ATOM 932 N N . PHE A 1 120 ? 11.664 0.417 -18.75 1 94.5 120 PHE A N 1
ATOM 933 C CA . PHE A 1 120 ? 10.344 -0.147 -18.5 1 94.5 120 PHE A CA 1
ATOM 934 C C . PHE A 1 120 ? 10.008 -1.229 -19.516 1 94.5 120 PHE A C 1
ATOM 936 O O . PHE A 1 120 ? 10.367 -1.115 -20.688 1 94.5 120 PHE A O 1
ATOM 943 N N . PRO A 1 121 ? 9.359 -2.287 -19.062 1 94.06 121 PRO A N 1
ATOM 944 C CA . PRO A 1 121 ? 8.867 -3.24 -20.062 1 94.06 121 PRO A CA 1
ATOM 945 C C . PRO A 1 121 ? 7.871 -2.613 -21.031 1 94.06 121 PRO A C 1
ATOM 947 O O . PRO A 1 121 ? 7.203 -1.634 -20.688 1 94.06 121 PRO A O 1
ATOM 950 N N . ASP A 1 122 ? 7.684 -3.199 -22.172 1 94.19 122 ASP A N 1
ATOM 951 C CA . ASP A 1 122 ? 6.852 -2.65 -23.234 1 94.19 122 ASP A CA 1
ATOM 952 C C . ASP A 1 122 ? 5.41 -2.455 -22.766 1 94.19 122 ASP A C 1
ATOM 954 O O . ASP A 1 122 ? 4.773 -1.453 -23.094 1 94.19 122 ASP A O 1
ATOM 958 N N . LYS A 1 123 ? 4.934 -3.338 -21.938 1 94.31 123 LYS A N 1
ATOM 959 C CA . LYS A 1 123 ? 3.543 -3.299 -21.5 1 94.31 123 LYS A CA 1
ATOM 960 C C . LYS A 1 123 ? 3.299 -2.125 -20.547 1 94.31 123 LYS A C 1
ATOM 962 O O . LYS A 1 123 ? 2.15 -1.784 -20.266 1 94.31 123 LYS A O 1
ATOM 967 N N . ARG A 1 124 ? 4.375 -1.479 -20.125 1 96.12 124 ARG A N 1
ATOM 968 C CA . ARG A 1 124 ? 4.273 -0.381 -19.172 1 96.12 124 ARG A CA 1
ATOM 969 C C . ARG A 1 124 ? 4.598 0.954 -19.844 1 96.12 124 ARG A C 1
ATOM 971 O O . ARG A 1 124 ? 4.746 1.971 -19.156 1 96.12 124 ARG A O 1
ATOM 978 N N . LYS A 1 125 ? 4.727 0.875 -21.109 1 95.5 125 LYS A N 1
ATOM 979 C CA . LYS A 1 125 ? 4.934 2.082 -21.906 1 95.5 125 LYS A CA 1
ATOM 980 C C . LYS A 1 125 ? 3.635 2.533 -22.578 1 95.5 125 LYS A C 1
ATOM 982 O O . LYS A 1 125 ? 2.781 1.708 -22.906 1 95.5 125 LYS A O 1
ATOM 987 N N . ASN A 1 126 ? 3.459 3.811 -22.656 1 96.69 126 ASN A N 1
ATOM 988 C CA . ASN A 1 126 ? 2.322 4.406 -23.344 1 96.69 126 ASN A CA 1
ATOM 989 C C . ASN A 1 126 ? 0.997 3.975 -22.734 1 96.69 126 ASN A C 1
ATOM 991 O O . ASN A 1 126 ? 0.09 3.533 -23.438 1 96.69 126 ASN A O 1
ATOM 995 N N . ILE A 1 127 ? 0.975 3.988 -21.469 1 97.94 127 ILE A N 1
ATOM 996 C CA . ILE A 1 127 ? -0.223 3.643 -20.719 1 97.94 127 ILE A CA 1
ATOM 997 C C . ILE A 1 127 ? -1.272 4.738 -20.875 1 97.94 127 ILE A C 1
ATOM 999 O O . ILE A 1 127 ? -0.968 5.926 -20.734 1 97.94 127 ILE A O 1
ATOM 1003 N N . ASP A 1 128 ? -2.479 4.418 -21.266 1 98.25 128 ASP A N 1
ATOM 1004 C CA . ASP A 1 128 ? -3.588 5.367 -21.297 1 98.25 128 ASP A CA 1
ATOM 1005 C C . ASP A 1 128 ? -4.16 5.59 -19.891 1 98.25 128 ASP A C 1
ATOM 1007 O O . ASP A 1 128 ? -5.27 5.145 -19.594 1 98.25 128 ASP A O 1
ATOM 1011 N N . PHE A 1 129 ? -3.498 6.391 -19.156 1 98.56 129 PHE A N 1
ATOM 1012 C CA . PHE A 1 129 ? -3.748 6.547 -17.734 1 98.56 129 PHE A CA 1
ATOM 1013 C C . PHE A 1 129 ? -4.977 7.418 -17.484 1 98.56 129 PHE A C 1
ATOM 1015 O O . PHE A 1 129 ? -5.547 7.402 -16.391 1 98.56 129 PHE A O 1
ATOM 1022 N N . ASN A 1 130 ? -5.414 8.195 -18.469 1 98.25 130 ASN A N 1
ATOM 1023 C CA . ASN A 1 130 ? -6.453 9.195 -18.219 1 98.25 130 ASN A CA 1
ATOM 1024 C C . ASN A 1 130 ? -7.812 8.719 -18.719 1 98.25 130 ASN A C 1
ATOM 1026 O O . ASN A 1 130 ? -8.836 9.336 -18.422 1 98.25 130 ASN A O 1
ATOM 1030 N N . ASN A 1 131 ? -7.832 7.555 -19.453 1 97.56 131 ASN A N 1
ATOM 1031 C CA . ASN A 1 131 ? -9.109 7.094 -20 1 97.56 131 ASN A CA 1
ATOM 1032 C C . ASN A 1 131 ? -9.312 5.602 -19.75 1 97.56 131 ASN A C 1
ATOM 1034 O O . ASN A 1 131 ? -9.969 5.211 -18.797 1 97.56 131 ASN A O 1
ATOM 1038 N N . HIS A 1 132 ? -8.531 4.773 -20.406 1 98.25 132 HIS A N 1
ATOM 1039 C CA . HIS A 1 132 ? -8.734 3.332 -20.359 1 98.25 132 HIS A CA 1
ATOM 1040 C C . HIS A 1 132 ? -8.523 2.797 -18.938 1 98.25 132 HIS A C 1
ATOM 1042 O O . HIS A 1 132 ? -9.289 1.946 -18.484 1 98.25 132 HIS A O 1
ATOM 1048 N N . ILE A 1 133 ? -7.488 3.266 -18.297 1 98.5 133 ILE A N 1
ATOM 1049 C CA . ILE A 1 133 ? -7.113 2.734 -17 1 98.5 133 ILE A CA 1
ATOM 1050 C C . ILE A 1 133 ? -8.203 3.053 -15.969 1 98.5 133 ILE A C 1
ATOM 1052 O O . ILE A 1 133 ? -8.711 2.154 -15.297 1 98.5 133 ILE A O 1
ATOM 1056 N N . PRO A 1 134 ? -8.672 4.316 -15.875 1 97.88 134 PRO A N 1
ATOM 1057 C CA . PRO A 1 134 ? -9.766 4.559 -14.93 1 97.88 134 PRO A CA 1
ATOM 1058 C C . PRO A 1 134 ? -11.062 3.867 -15.336 1 97.88 134 PRO A C 1
ATOM 1060 O O . PRO A 1 134 ? -11.852 3.473 -14.469 1 97.88 134 PRO A O 1
ATOM 1063 N N . ASP A 1 135 ? -11.273 3.689 -16.609 1 97.94 135 ASP A N 1
ATOM 1064 C CA . ASP A 1 135 ? -12.484 3.027 -17.062 1 97.94 135 ASP A CA 1
ATOM 1065 C C . ASP A 1 135 ? -12.531 1.574 -16.594 1 97.94 135 ASP A C 1
ATOM 1067 O O . ASP A 1 135 ? -13.555 1.119 -16.078 1 97.94 135 ASP A O 1
ATOM 1071 N N . ARG A 1 136 ? -11.477 0.872 -16.75 1 98.38 136 ARG A N 1
ATOM 1072 C CA . ARG A 1 136 ? -11.492 -0.532 -16.359 1 98.38 136 ARG A CA 1
ATOM 1073 C C . ARG A 1 136 ? -11.523 -0.67 -14.836 1 98.38 136 ARG A C 1
ATOM 1075 O O . ARG A 1 136 ? -12.164 -1.579 -14.305 1 98.38 136 ARG A O 1
ATOM 1082 N N . GLY A 1 137 ? -10.797 0.268 -14.125 1 98.31 137 GLY A N 1
ATOM 1083 C CA . GLY A 1 137 ? -10.883 0.276 -12.672 1 98.31 137 GLY A CA 1
ATOM 1084 C C . GLY A 1 137 ? -12.289 0.509 -12.164 1 98.31 137 GLY A C 1
ATOM 1085 O O . GLY A 1 137 ? -12.742 -0.167 -11.234 1 98.31 137 GLY A O 1
ATOM 1086 N N . THR A 1 138 ? -12.961 1.416 -12.844 1 97.5 138 THR A N 1
ATOM 1087 C CA . THR A 1 138 ? -14.328 1.743 -12.469 1 97.5 138 THR A CA 1
ATOM 1088 C C . THR A 1 138 ? -15.25 0.545 -12.688 1 97.5 138 THR A C 1
ATOM 1090 O O . THR A 1 138 ? -16.078 0.225 -11.828 1 97.5 138 THR A O 1
ATOM 1093 N N . LYS A 1 139 ? -15.094 -0.098 -13.781 1 97.75 139 LYS A N 1
ATOM 1094 C CA . LYS A 1 139 ? -15.922 -1.249 -14.117 1 97.75 139 LYS A CA 1
ATOM 1095 C C . LYS A 1 139 ? -15.758 -2.365 -13.086 1 97.75 139 LYS A C 1
ATOM 1097 O O . LYS A 1 139 ? -16.75 -2.961 -12.648 1 97.75 139 LYS A O 1
ATOM 1102 N N . PHE A 1 140 ? -14.578 -2.631 -12.711 1 98.69 140 PHE A N 1
ATOM 1103 C CA . PHE A 1 140 ? -14.336 -3.709 -11.758 1 98.69 140 PHE A CA 1
ATOM 1104 C C . PHE A 1 140 ? -14.82 -3.324 -10.367 1 98.69 140 PHE A C 1
ATOM 1106 O O . PHE A 1 140 ? -15.391 -4.152 -9.648 1 98.69 140 PHE A O 1
ATOM 1113 N N . LEU A 1 141 ? -14.602 -2.084 -9.953 1 97.38 141 LEU A N 1
ATOM 1114 C CA . LEU A 1 141 ? -15.125 -1.575 -8.688 1 97.38 141 LEU A CA 1
ATOM 1115 C C . LEU A 1 141 ? -16.641 -1.746 -8.617 1 97.38 141 LEU A C 1
ATOM 1117 O O . LEU A 1 141 ? -17.172 -2.227 -7.613 1 97.38 141 LEU A O 1
ATOM 1121 N N . GLN A 1 142 ? -17.266 -1.341 -9.664 1 96.19 142 GLN A N 1
ATOM 1122 C CA . GLN A 1 142 ? -18.719 -1.401 -9.688 1 96.19 142 GLN A CA 1
ATOM 1123 C C . GLN A 1 142 ? -19.219 -2.846 -9.711 1 96.19 142 GLN A C 1
ATOM 1125 O O . GLN A 1 142 ? -20.266 -3.162 -9.141 1 96.19 142 GLN A O 1
ATOM 1130 N N . GLN A 1 143 ? -18.484 -3.695 -10.328 1 96.81 143 GLN A N 1
ATOM 1131 C CA . GLN A 1 143 ? -18.812 -5.117 -10.328 1 96.81 143 GLN A CA 1
ATOM 1132 C C . GLN A 1 143 ? -18.766 -5.691 -8.914 1 96.81 143 GLN A C 1
ATOM 1134 O O . GLN A 1 143 ? -19.609 -6.492 -8.523 1 96.81 143 GLN A O 1
ATOM 1139 N N . LEU A 1 144 ? -17.812 -5.266 -8.156 1 97.25 144 LEU A N 1
ATOM 1140 C CA . LEU A 1 144 ? -17.578 -5.836 -6.828 1 97.25 144 LEU A CA 1
ATOM 1141 C C . LEU A 1 144 ? -18.516 -5.211 -5.797 1 97.25 144 LEU A C 1
ATOM 1143 O O . LEU A 1 144 ? -19 -5.902 -4.902 1 97.25 144 LEU A O 1
ATOM 1147 N N . TYR A 1 145 ? -18.766 -3.92 -5.93 1 95.94 145 TYR A N 1
ATOM 1148 C CA . TYR A 1 145 ? -19.406 -3.209 -4.828 1 95.94 145 TYR A CA 1
ATOM 1149 C C . TYR A 1 145 ? -20.891 -2.955 -5.129 1 95.94 145 TYR A C 1
ATOM 1151 O O . TYR A 1 145 ? -21.703 -2.881 -4.215 1 95.94 145 TYR A O 1
ATOM 1159 N N . ARG A 1 146 ? -21.172 -2.723 -6.41 1 94 146 ARG A N 1
ATOM 1160 C CA . ARG A 1 146 ? -22.547 -2.398 -6.828 1 94 146 ARG A CA 1
ATOM 1161 C C . ARG A 1 146 ? -23.094 -1.228 -6.027 1 94 146 ARG A C 1
ATOM 1163 O O . ARG A 1 146 ? -22.484 -0.158 -5.977 1 94 146 ARG A O 1
ATOM 1170 N N . GLN A 1 147 ? -24.219 -1.404 -5.34 1 91 147 GLN A N 1
ATOM 1171 C CA . GLN A 1 147 ? -24.906 -0.322 -4.648 1 91 147 GLN A CA 1
ATOM 1172 C C . GLN A 1 147 ? -24.188 0.061 -3.363 1 91 147 GLN A C 1
ATOM 1174 O O . GLN A 1 147 ? -24.5 1.078 -2.744 1 91 147 GLN A O 1
ATOM 1179 N N . ASN A 1 148 ? -23.234 -0.702 -2.957 1 92.69 148 ASN A N 1
ATOM 1180 C CA . ASN A 1 148 ? -22.547 -0.439 -1.703 1 92.69 148 ASN A CA 1
ATOM 1181 C C . ASN A 1 148 ? -21.438 0.589 -1.884 1 92.69 148 ASN A C 1
ATOM 1183 O O . ASN A 1 148 ? -20.891 1.1 -0.903 1 92.69 148 ASN A O 1
ATOM 1187 N N . LEU A 1 149 ? -21.141 0.915 -3.127 1 94.31 149 LEU A N 1
ATOM 1188 C CA . LEU A 1 149 ? -20.016 1.797 -3.414 1 94.31 149 LEU A CA 1
ATOM 1189 C C . LEU A 1 149 ? -20.344 3.234 -3.018 1 94.31 149 LEU A C 1
ATOM 1191 O O . LEU A 1 149 ? -19.531 3.895 -2.359 1 94.31 149 LEU A O 1
ATOM 1195 N N . ALA A 1 150 ? -21.5 3.688 -3.316 1 93.56 150 ALA A N 1
ATOM 1196 C CA . ALA A 1 150 ? -21.859 5.09 -3.154 1 93.56 150 ALA A CA 1
ATOM 1197 C C . ALA A 1 150 ? -21.812 5.504 -1.686 1 93.56 150 ALA A C 1
ATOM 1199 O O . ALA A 1 150 ? -21.25 6.547 -1.349 1 93.56 150 ALA A O 1
ATOM 1200 N N . PRO A 1 151 ? -22.375 4.703 -0.775 1 93 151 PRO A N 1
ATOM 1201 C CA . PRO A 1 151 ? -22.328 5.109 0.63 1 93 151 PRO A CA 1
ATOM 1202 C C . PRO A 1 151 ? -20.891 5.168 1.173 1 93 151 PRO A C 1
ATOM 1204 O O . PRO A 1 151 ? -20.594 6.008 2.025 1 93 151 PRO A O 1
ATOM 1207 N N . ILE A 1 152 ? -20.016 4.316 0.721 1 93.06 152 ILE A N 1
ATOM 1208 C CA . ILE A 1 152 ? -18.625 4.332 1.142 1 93.06 152 ILE A CA 1
ATOM 1209 C C . ILE A 1 152 ? -17.969 5.641 0.706 1 93.06 152 ILE A C 1
ATOM 1211 O O . ILE A 1 152 ? -17.359 6.344 1.522 1 93.06 152 ILE A O 1
ATOM 1215 N N . CYS A 1 153 ? -18.188 6 -0.525 1 93.75 153 CYS A N 1
ATOM 1216 C CA . CYS A 1 153 ? -17.609 7.219 -1.081 1 93.75 153 CYS A CA 1
ATOM 1217 C C . CYS A 1 153 ? -18.156 8.453 -0.376 1 93.75 153 CYS A C 1
ATOM 1219 O O . CYS A 1 153 ? -17.422 9.406 -0.118 1 93.75 153 CYS A O 1
ATOM 1221 N N . ALA A 1 154 ? -19.391 8.438 -0.049 1 93.44 154 ALA A N 1
ATOM 1222 C CA . ALA A 1 154 ? -20.062 9.578 0.579 1 93.44 154 ALA A CA 1
ATOM 1223 C C . ALA A 1 154 ? -19.5 9.844 1.972 1 93.44 154 ALA A C 1
ATOM 1225 O O . ALA A 1 154 ? -19.516 10.984 2.449 1 93.44 154 ALA A O 1
ATOM 1226 N N . SER A 1 155 ? -18.984 8.844 2.578 1 94.38 155 SER A N 1
ATOM 1227 C CA . SER A 1 155 ? -18.484 8.977 3.943 1 94.38 155 SER A CA 1
ATOM 1228 C C . SER A 1 155 ? -17.141 9.695 3.971 1 94.38 155 SER A C 1
ATOM 1230 O O . SER A 1 155 ? -16.656 10.078 5.039 1 94.38 155 SER A O 1
ATOM 1232 N N . TRP A 1 156 ? -16.516 10.008 2.818 1 95.81 156 TRP A N 1
ATOM 1233 C CA . TRP A 1 156 ? -15.156 10.547 2.76 1 95.81 156 TRP A CA 1
ATOM 1234 C C . TRP A 1 156 ? -15.18 12.07 2.752 1 95.81 156 TRP A C 1
ATOM 1236 O O . TRP A 1 156 ? -14.125 12.711 2.764 1 95.81 156 TRP A O 1
ATOM 1246 N N . GLY A 1 157 ? -16.406 12.688 2.756 1 93.81 157 GLY A N 1
ATOM 1247 C CA . GLY A 1 157 ? -16.516 14.141 2.785 1 93.81 157 GLY A CA 1
ATOM 1248 C C . GLY A 1 157 ? -15.859 14.812 1.596 1 93.81 157 GLY A C 1
ATOM 1249 O O . GLY A 1 157 ? -16.047 14.383 0.454 1 93.81 157 GLY A O 1
ATOM 1250 N N . SER A 1 158 ? -15.094 15.891 1.84 1 94.44 158 SER A N 1
ATOM 1251 C CA . SER A 1 158 ? -14.492 16.656 0.76 1 94.44 158 SER A CA 1
ATOM 1252 C C . SER A 1 158 ? -13.266 15.953 0.19 1 94.44 158 SER A C 1
ATOM 1254 O O . SER A 1 158 ? -12.695 16.406 -0.805 1 94.44 158 SER A O 1
ATOM 1256 N N . PHE A 1 159 ? -12.891 14.789 0.781 1 95.88 159 PHE A N 1
ATOM 1257 C CA . PHE A 1 159 ? -11.742 14.008 0.32 1 95.88 159 PHE A CA 1
ATOM 1258 C C . PHE A 1 159 ? -12.148 13.062 -0.799 1 95.88 159 PHE A C 1
ATOM 1260 O O . PHE A 1 159 ? -11.297 12.492 -1.479 1 95.88 159 PHE A O 1
ATOM 1267 N N . ALA A 1 160 ? -13.398 12.906 -1.012 1 95.81 160 ALA A N 1
ATOM 1268 C CA . ALA A 1 160 ? -13.961 11.797 -1.777 1 95.81 160 ALA A CA 1
ATOM 1269 C C . ALA A 1 160 ? -13.438 11.797 -3.209 1 95.81 160 ALA A C 1
ATOM 1271 O O . ALA A 1 160 ? -13.047 10.75 -3.736 1 95.81 160 ALA A O 1
ATOM 1272 N N . SER A 1 161 ? -13.344 12.914 -3.855 1 95.31 161 SER A N 1
ATOM 1273 C CA . SER A 1 161 ? -12.969 12.961 -5.266 1 95.31 161 SER A CA 1
ATOM 1274 C C . SER A 1 161 ? -11.523 12.516 -5.469 1 95.31 161 SER A C 1
ATOM 1276 O O . SER A 1 161 ? -11.227 11.766 -6.406 1 95.31 161 SER A O 1
ATOM 1278 N N . ASP A 1 162 ? -10.664 12.945 -4.582 1 96.19 162 ASP A N 1
ATOM 1279 C CA . ASP A 1 162 ? -9.258 12.562 -4.691 1 96.19 162 ASP A CA 1
ATOM 1280 C C . ASP A 1 162 ? -9.07 11.07 -4.434 1 96.19 162 ASP A C 1
ATOM 1282 O O . ASP A 1 162 ? -8.336 10.398 -5.156 1 96.19 162 ASP A O 1
ATOM 1286 N N . PHE A 1 163 ? -9.711 10.594 -3.475 1 97.12 163 PHE A N 1
ATOM 1287 C CA . PHE A 1 163 ? -9.508 9.203 -3.094 1 97.12 163 PHE A CA 1
ATOM 1288 C C . PHE A 1 163 ? -10.227 8.273 -4.062 1 97.12 163 PHE A C 1
ATOM 1290 O O . PHE A 1 163 ? -9.766 7.152 -4.312 1 97.12 163 PHE A O 1
ATOM 1297 N N . MET A 1 164 ? -11.289 8.742 -4.645 1 95.75 164 MET A N 1
ATOM 1298 C CA . MET A 1 164 ? -11.938 7.945 -5.684 1 95.75 164 MET A CA 1
ATOM 1299 C C . MET A 1 164 ? -11.055 7.867 -6.93 1 95.75 164 MET A C 1
ATOM 1301 O O . MET A 1 164 ? -11.039 6.848 -7.617 1 95.75 164 MET A O 1
ATOM 1305 N N . TRP A 1 165 ? -10.398 8.992 -7.223 1 97.44 165 TRP A N 1
ATOM 1306 C CA . TRP A 1 165 ? -9.422 8.938 -8.305 1 97.44 165 TRP A CA 1
ATOM 1307 C C . TRP A 1 165 ? -8.367 7.879 -8.031 1 97.44 165 TRP A C 1
ATOM 1309 O O . TRP A 1 165 ? -8.031 7.086 -8.914 1 97.44 165 TRP A O 1
ATOM 1319 N N . MET A 1 166 ? -7.836 7.855 -6.855 1 98.19 166 MET A N 1
ATOM 1320 C CA . MET A 1 166 ? -6.824 6.875 -6.469 1 98.19 166 MET A CA 1
ATOM 1321 C C . MET A 1 166 ? -7.355 5.453 -6.617 1 98.19 166 MET A C 1
ATOM 1323 O O . MET A 1 166 ? -6.668 4.582 -7.152 1 98.19 166 MET A O 1
ATOM 1327 N N . GLU A 1 167 ? -8.617 5.25 -6.191 1 97.69 167 GLU A N 1
ATOM 1328 C CA . GLU A 1 167 ? -9.234 3.93 -6.297 1 97.69 167 GLU A CA 1
ATOM 1329 C C . GLU A 1 167 ? -9.422 3.527 -7.758 1 97.69 167 GLU A C 1
ATOM 1331 O O . GLU A 1 167 ? -8.961 2.463 -8.18 1 97.69 167 GLU A O 1
ATOM 1336 N N . ARG A 1 168 ? -9.992 4.391 -8.531 1 97.5 168 ARG A N 1
ATOM 1337 C CA . ARG A 1 168 ? -10.422 4.059 -9.883 1 97.5 168 ARG A CA 1
ATOM 1338 C C . ARG A 1 168 ? -9.234 4.008 -10.836 1 97.5 168 ARG A C 1
ATOM 1340 O O . ARG A 1 168 ? -9.172 3.143 -11.711 1 97.5 168 ARG A O 1
ATOM 1347 N N . SER A 1 169 ? -8.281 4.93 -10.648 1 98.56 169 SER A N 1
ATOM 1348 C CA . SER A 1 169 ? -7.207 5.043 -11.633 1 98.56 169 SER A CA 1
ATOM 1349 C C . SER A 1 169 ? -5.984 4.23 -11.219 1 98.56 169 SER A C 1
ATOM 1351 O O . SER A 1 169 ? -5.297 3.654 -12.062 1 98.56 169 SER A O 1
ATOM 1353 N N . VAL A 1 170 ? -5.738 4.156 -9.945 1 98.88 170 VAL A N 1
ATOM 1354 C CA . VAL A 1 170 ? -4.461 3.576 -9.547 1 98.88 170 VAL A CA 1
ATOM 1355 C C . VAL A 1 170 ? -4.688 2.182 -8.969 1 98.88 170 VAL A C 1
ATOM 1357 O O . VAL A 1 170 ? -4.336 1.179 -9.594 1 98.88 170 VAL A O 1
ATOM 1360 N N . ILE A 1 171 ? -5.402 2.088 -7.867 1 98.88 171 ILE A N 1
ATOM 1361 C CA . ILE A 1 171 ? -5.496 0.824 -7.145 1 98.88 171 ILE A CA 1
ATOM 1362 C C . ILE A 1 171 ? -6.23 -0.208 -7.996 1 98.88 171 ILE A C 1
ATOM 1364 O O . ILE A 1 171 ? -5.672 -1.258 -8.328 1 98.88 171 ILE A O 1
ATOM 1368 N N . TYR A 1 172 ? -7.434 0.122 -8.414 1 98.75 172 TYR A N 1
ATOM 1369 C CA . TYR A 1 172 ? -8.164 -0.799 -9.273 1 98.75 172 TYR A CA 1
ATOM 1370 C C . TYR A 1 172 ? -7.707 -0.666 -10.719 1 98.75 172 TYR A C 1
ATOM 1372 O O . TYR A 1 172 ? -7.527 -1.668 -11.414 1 98.75 172 TYR A O 1
ATOM 1380 N N . GLY A 1 173 ? -7.488 0.495 -11.18 1 98.75 173 GLY A N 1
ATOM 1381 C CA . GLY A 1 173 ? -7.207 0.739 -12.586 1 98.75 173 GLY A CA 1
ATOM 1382 C C . GLY A 1 173 ? -5.906 0.112 -13.047 1 98.75 173 GLY A C 1
ATOM 1383 O O . GLY A 1 173 ? -5.898 -0.721 -13.953 1 98.75 173 GLY A O 1
ATOM 1384 N N . LEU A 1 174 ? -4.828 0.429 -12.398 1 98.81 174 LEU A N 1
ATOM 1385 C CA . LEU A 1 174 ? -3.516 -0.04 -12.828 1 98.81 174 LEU A CA 1
ATOM 1386 C C . LEU A 1 174 ? -3.275 -1.476 -12.375 1 98.81 174 LEU A C 1
ATOM 1388 O O . LEU A 1 174 ? -2.582 -2.238 -13.055 1 98.81 174 LEU A O 1
ATOM 1392 N N . PHE A 1 175 ? -3.926 -1.882 -11.266 1 98.88 175 PHE A N 1
ATOM 1393 C CA . PHE A 1 175 ? -3.4 -3.104 -10.664 1 98.88 175 PHE A CA 1
ATOM 1394 C C . PHE A 1 175 ? -4.5 -4.148 -10.508 1 98.88 175 PHE A C 1
ATOM 1396 O O . PHE A 1 175 ? -4.449 -5.207 -11.133 1 98.88 175 PHE A O 1
ATOM 1403 N N . LEU A 1 176 ? -5.555 -3.836 -9.82 1 98.88 176 LEU A N 1
ATOM 1404 C CA . LEU A 1 176 ? -6.48 -4.879 -9.383 1 98.88 176 LEU A CA 1
ATOM 1405 C C . LEU A 1 176 ? -7.371 -5.328 -10.539 1 98.88 176 LEU A C 1
ATOM 1407 O O . LEU A 1 176 ? -7.863 -6.457 -10.539 1 98.88 176 LEU A O 1
ATOM 1411 N N . SER A 1 177 ? -7.531 -4.473 -11.562 1 98.81 177 SER A N 1
ATOM 1412 C CA . SER A 1 177 ? -8.406 -4.832 -12.68 1 98.81 177 SER A CA 1
ATOM 1413 C C . SER A 1 177 ? -7.602 -5.281 -13.891 1 98.81 177 SER A C 1
ATOM 1415 O O . SER A 1 177 ? -8.164 -5.527 -14.961 1 98.81 177 SER A O 1
ATOM 1417 N N . ASP A 1 178 ? -6.281 -5.301 -13.805 1 98.38 178 ASP A N 1
ATOM 1418 C CA . ASP A 1 178 ? -5.492 -5.922 -14.859 1 98.38 178 ASP A CA 1
ATOM 1419 C C . ASP A 1 178 ? -5.605 -7.445 -14.805 1 98.38 178 ASP A C 1
ATOM 1421 O O . ASP A 1 178 ? -4.871 -8.102 -14.062 1 98.38 178 ASP A O 1
ATOM 1425 N N . HIS A 1 179 ? -6.488 -7.973 -15.711 1 98.5 179 HIS A N 1
ATOM 1426 C CA . HIS A 1 179 ? -6.793 -9.398 -15.672 1 98.5 179 HIS A CA 1
ATOM 1427 C C . HIS A 1 179 ? -6.105 -10.141 -16.812 1 98.5 179 HIS A C 1
ATOM 1429 O O . HIS A 1 179 ? -6.609 -11.164 -17.281 1 98.5 179 HIS A O 1
ATOM 1435 N N . GLU A 1 180 ? -4.969 -9.648 -17.203 1 97.81 180 GLU A N 1
ATOM 1436 C CA . GLU A 1 180 ? -4.219 -10.305 -18.266 1 97.81 180 GLU A CA 1
ATOM 1437 C C . GLU A 1 180 ? -3.598 -11.609 -17.781 1 97.81 180 GLU A C 1
ATOM 1439 O O . GLU A 1 180 ? -3.553 -12.594 -18.531 1 97.81 180 GLU A O 1
ATOM 1444 N N . ILE A 1 181 ? -3.107 -11.648 -16.516 1 98.31 181 ILE A N 1
ATOM 1445 C CA . ILE A 1 181 ? -2.453 -12.828 -15.977 1 98.31 181 ILE A CA 1
ATOM 1446 C C . ILE A 1 181 ? -3.396 -13.539 -15.008 1 98.31 181 ILE A C 1
ATOM 1448 O O . ILE A 1 181 ? -3.717 -14.719 -15.188 1 98.31 181 ILE A O 1
ATOM 1452 N N . LEU A 1 182 ? -3.865 -12.812 -14.023 1 98.69 182 LEU A N 1
ATOM 1453 C CA . LEU A 1 182 ? -4.852 -13.352 -13.094 1 98.69 182 LEU A CA 1
ATOM 1454 C C . LEU A 1 182 ? -6.266 -12.961 -13.516 1 98.69 182 LEU A C 1
ATOM 1456 O O . LEU A 1 182 ? -6.516 -11.797 -13.859 1 98.69 182 LEU A O 1
ATOM 1460 N N . SER A 1 183 ? -7.156 -13.914 -13.508 1 98.44 183 SER A N 1
ATOM 1461 C CA . SER A 1 183 ? -8.555 -13.641 -13.805 1 98.44 183 SER A CA 1
ATOM 1462 C C . SER A 1 183 ? -9.18 -12.734 -12.742 1 98.44 183 SER A C 1
ATOM 1464 O O . SER A 1 183 ? -8.57 -12.477 -11.703 1 98.44 183 SER A O 1
ATOM 1466 N N . ALA A 1 184 ? -10.414 -12.297 -13.031 1 98.75 184 ALA A N 1
ATOM 1467 C CA . ALA A 1 184 ? -11.133 -11.461 -12.078 1 98.75 184 ALA A CA 1
ATOM 1468 C C . ALA A 1 184 ? -11.32 -12.18 -10.742 1 98.75 184 ALA A C 1
ATOM 1470 O O . ALA A 1 184 ? -11.156 -11.586 -9.68 1 98.75 184 ALA A O 1
ATOM 1471 N N . VAL A 1 185 ? -11.648 -13.445 -10.812 1 98.81 185 VAL A N 1
ATOM 1472 C CA . VAL A 1 185 ? -11.859 -14.234 -9.602 1 98.81 185 VAL A CA 1
ATOM 1473 C C . VAL A 1 185 ? -10.539 -14.398 -8.859 1 98.81 185 VAL A C 1
ATOM 1475 O O . VAL A 1 185 ? -10.477 -14.242 -7.637 1 98.81 185 VAL A O 1
ATOM 1478 N N . GLU A 1 186 ? -9.445 -14.688 -9.586 1 98.75 186 GLU A N 1
ATOM 1479 C CA . GLU A 1 186 ? -8.133 -14.836 -8.953 1 98.75 186 GLU A CA 1
ATOM 1480 C C . GLU A 1 186 ? -7.668 -13.523 -8.336 1 98.75 186 GLU A C 1
ATOM 1482 O O . GLU A 1 186 ? -7.078 -13.516 -7.25 1 98.75 186 GLU A O 1
ATOM 1487 N N . ALA A 1 187 ? -7.941 -12.422 -9.031 1 98.88 187 ALA A N 1
ATOM 1488 C CA . ALA A 1 187 ? -7.637 -11.109 -8.469 1 98.88 187 ALA A CA 1
ATOM 1489 C C . ALA A 1 187 ? -8.398 -10.891 -7.164 1 98.88 187 ALA A C 1
ATOM 1491 O O . ALA A 1 187 ? -7.836 -10.391 -6.184 1 98.88 187 ALA A O 1
ATOM 1492 N N . GLU A 1 188 ? -9.672 -11.289 -7.133 1 98.88 188 GLU A N 1
ATOM 1493 C CA . GLU A 1 188 ? -10.477 -11.117 -5.93 1 98.88 188 GLU A CA 1
ATOM 1494 C C . GLU A 1 188 ? -9.992 -12.023 -4.805 1 98.88 188 GLU A C 1
ATOM 1496 O O . GLU A 1 188 ? -10.094 -11.664 -3.627 1 98.88 188 GLU A O 1
ATOM 1501 N N . LEU A 1 189 ? -9.422 -13.203 -5.156 1 98.88 189 LEU A N 1
ATOM 1502 C CA . LEU A 1 189 ? -8.805 -14.047 -4.137 1 98.88 189 LEU A CA 1
ATOM 1503 C C . LEU A 1 189 ? -7.633 -13.336 -3.475 1 98.88 189 LEU A C 1
ATOM 1505 O O . LEU A 1 189 ? -7.48 -13.383 -2.252 1 98.88 189 LEU A O 1
ATOM 1509 N N . VAL A 1 190 ? -6.824 -12.648 -4.27 1 98.88 190 VAL A N 1
ATOM 1510 C CA . VAL A 1 190 ? -5.68 -11.914 -3.754 1 98.88 190 VAL A CA 1
ATOM 1511 C C . VAL A 1 190 ? -6.16 -10.742 -2.898 1 98.88 190 VAL A C 1
ATOM 1513 O O . VAL A 1 190 ? -5.637 -10.508 -1.807 1 98.88 190 VAL A O 1
ATOM 1516 N N . ILE A 1 191 ? -7.207 -10.031 -3.359 1 98.88 191 ILE A N 1
ATOM 1517 C CA . ILE A 1 191 ? -7.758 -8.883 -2.645 1 98.88 191 ILE A CA 1
ATOM 1518 C C . ILE A 1 191 ? -8.297 -9.328 -1.289 1 98.88 191 ILE A C 1
ATOM 1520 O O . ILE A 1 191 ? -7.898 -8.805 -0.248 1 98.88 191 ILE A O 1
ATOM 1524 N N . LEU A 1 192 ? -9.164 -10.359 -1.327 1 98.69 192 LEU A N 1
ATOM 1525 C CA . LEU A 1 192 ? -9.766 -10.859 -0.101 1 98.69 192 LEU A CA 1
ATOM 1526 C C . LEU A 1 192 ? -8.703 -11.312 0.888 1 98.69 192 LEU A C 1
ATOM 1528 O O . LEU A 1 192 ? -8.75 -10.969 2.07 1 98.69 192 LEU A O 1
ATOM 1532 N N . THR A 1 193 ? -7.734 -12.055 0.407 1 98.69 193 THR A N 1
ATOM 1533 C CA . THR A 1 193 ? -6.664 -12.57 1.258 1 98.69 193 THR A CA 1
ATOM 1534 C C . THR A 1 193 ? -5.883 -11.422 1.893 1 98.69 193 THR A C 1
ATOM 1536 O O . THR A 1 193 ? -5.672 -11.406 3.107 1 98.69 193 THR A O 1
ATOM 1539 N N . GLY A 1 194 ? -5.461 -10.414 1.01 1 98.38 194 GLY A N 1
ATOM 1540 C CA . GLY A 1 194 ? -4.684 -9.281 1.482 1 98.38 194 GLY A CA 1
ATOM 1541 C C . GLY A 1 194 ? -5.406 -8.445 2.525 1 98.38 194 GLY A C 1
ATOM 1542 O O . GLY A 1 194 ? -4.773 -7.816 3.373 1 98.38 194 GLY A O 1
ATOM 1543 N N . ILE A 1 195 ? -6.719 -8.5 2.541 1 98.19 195 ILE A N 1
ATOM 1544 C CA . ILE A 1 195 ? -7.531 -7.703 3.453 1 98.19 195 ILE A CA 1
ATOM 1545 C C . ILE A 1 195 ? -7.855 -8.523 4.703 1 98.19 195 ILE A C 1
ATOM 1547 O O . ILE A 1 195 ? -7.695 -8.031 5.824 1 98.19 195 ILE A O 1
ATOM 1551 N N . MET A 1 196 ? -8.195 -9.758 4.555 1 97.56 196 MET A N 1
ATOM 1552 C CA . MET A 1 196 ? -8.641 -10.617 5.648 1 97.56 196 MET A CA 1
ATOM 1553 C C . MET A 1 196 ? -7.527 -10.812 6.672 1 97.56 196 MET A C 1
ATOM 1555 O O . MET A 1 196 ? -7.781 -10.82 7.879 1 97.56 196 MET A O 1
ATOM 1559 N N . ILE A 1 197 ? -6.336 -10.898 6.25 1 97.5 197 ILE A N 1
ATOM 1560 C CA . ILE A 1 197 ? -5.219 -11.188 7.141 1 97.5 197 ILE A CA 1
ATOM 1561 C C . ILE A 1 197 ? -4.945 -9.984 8.039 1 97.5 197 ILE A C 1
ATOM 1563 O O . ILE A 1 197 ? -4.191 -10.078 9.008 1 97.5 197 ILE A O 1
ATOM 1567 N N . GLN A 1 198 ? -5.516 -8.844 7.691 1 95.44 198 GLN A N 1
ATOM 1568 C CA . GLN A 1 198 ? -5.336 -7.648 8.5 1 95.44 198 GLN A CA 1
ATOM 1569 C C . GLN A 1 198 ? -6.34 -7.605 9.656 1 95.44 198 GLN A C 1
ATOM 1571 O O . GLN A 1 198 ? -6.246 -6.75 10.539 1 95.44 198 GLN A O 1
ATOM 1576 N N . GLY A 1 199 ? -7.344 -8.477 9.594 1 92.94 199 GLY A N 1
ATOM 1577 C CA . GLY A 1 199 ? -8.305 -8.602 10.68 1 92.94 199 GLY A CA 1
ATOM 1578 C C . GLY A 1 199 ? -9.383 -7.535 10.648 1 92.94 199 GLY A C 1
ATOM 1579 O O . GLY A 1 199 ? -10.016 -7.258 11.664 1 92.94 199 GLY A O 1
ATOM 1580 N N . LEU A 1 200 ? -9.547 -6.945 9.531 1 91.44 200 LEU A N 1
ATOM 1581 C CA . LEU A 1 200 ? -10.539 -5.883 9.398 1 91.44 200 LEU A CA 1
ATOM 1582 C C . LEU A 1 200 ? -11.898 -6.449 9 1 91.44 200 LEU A C 1
ATOM 1584 O O . LEU A 1 200 ? -12.008 -7.152 7.996 1 91.44 200 LEU A O 1
ATOM 1588 N N . SER A 1 201 ? -12.883 -6.098 9.68 1 93.06 201 SER A N 1
ATOM 1589 C CA . SER A 1 201 ? -14.188 -6.738 9.516 1 93.06 201 SER A CA 1
ATOM 1590 C C . SER A 1 201 ? -14.906 -6.199 8.281 1 93.06 201 SER A C 1
ATOM 1592 O O . SER A 1 201 ? -15.219 -6.953 7.355 1 93.06 201 SER A O 1
ATOM 1594 N N . ALA A 1 202 ? -15.102 -4.902 8.219 1 92.88 202 ALA A N 1
ATOM 1595 C CA . ALA A 1 202 ? -15.938 -4.328 7.164 1 92.88 202 ALA A CA 1
ATOM 1596 C C . ALA A 1 202 ? -15.328 -4.586 5.789 1 92.88 202 ALA A C 1
ATOM 1598 O O . ALA A 1 202 ? -16 -5.098 4.891 1 92.88 202 ALA A O 1
ATOM 1599 N N . PRO A 1 203 ? -14.07 -4.324 5.621 1 95.94 203 PRO A N 1
ATOM 1600 C CA . PRO A 1 203 ? -13.5 -4.609 4.301 1 95.94 203 PRO A CA 1
ATOM 1601 C C . PRO A 1 203 ? -13.547 -6.09 3.943 1 95.94 203 PRO A C 1
ATOM 1603 O O . PRO A 1 203 ? -13.727 -6.445 2.775 1 95.94 203 PRO A O 1
ATOM 1606 N N . THR A 1 204 ? -13.352 -6.957 4.965 1 97 204 THR A N 1
ATOM 1607 C CA . THR A 1 204 ? -13.445 -8.391 4.707 1 97 204 THR A CA 1
ATOM 1608 C C . THR A 1 204 ? -14.828 -8.758 4.199 1 97 204 THR A C 1
ATOM 1610 O O . THR A 1 204 ? -14.961 -9.484 3.207 1 97 204 THR A O 1
ATOM 1613 N N . ILE A 1 205 ? -15.828 -8.195 4.84 1 96.31 205 ILE A N 1
ATOM 1614 C CA . ILE A 1 205 ? -17.203 -8.469 4.438 1 96.31 205 ILE A CA 1
ATOM 1615 C C . ILE A 1 205 ? -17.438 -7.98 3.012 1 96.31 205 ILE A C 1
ATOM 1617 O O . ILE A 1 205 ? -18.078 -8.664 2.209 1 96.31 205 ILE A O 1
ATOM 1621 N N . TRP A 1 206 ? -16.922 -6.816 2.646 1 96.25 206 TRP A N 1
ATOM 1622 C CA . TRP A 1 206 ? -17.062 -6.273 1.298 1 96.25 206 TRP A CA 1
ATOM 1623 C C . TRP A 1 206 ? -16.5 -7.246 0.263 1 96.25 206 TRP A C 1
ATOM 1625 O O . TRP A 1 206 ? -17.109 -7.469 -0.784 1 96.25 206 TRP A O 1
ATOM 1635 N N . HIS A 1 207 ? -15.383 -7.855 0.523 1 97.81 207 HIS A N 1
ATOM 1636 C CA . HIS A 1 207 ? -14.719 -8.617 -0.522 1 97.81 207 HIS A CA 1
ATOM 1637 C C . HIS A 1 207 ? -15.125 -10.086 -0.479 1 97.81 207 HIS A C 1
ATOM 1639 O O . HIS A 1 207 ? -14.977 -10.805 -1.468 1 97.81 207 HIS A O 1
ATOM 1645 N N . LEU A 1 208 ? -15.648 -10.555 0.725 1 97.88 208 LEU A N 1
ATOM 1646 C CA . LEU A 1 208 ? -16.406 -11.797 0.669 1 97.88 208 LEU A CA 1
ATOM 1647 C C . LEU A 1 208 ? -17.625 -11.656 -0.251 1 97.88 208 LEU A C 1
ATOM 1649 O O . LEU A 1 208 ? -17.859 -12.523 -1.096 1 97.88 208 LEU A O 1
ATOM 1653 N N . ARG A 1 209 ? -18.344 -10.57 -0.136 1 97.38 209 ARG A N 1
ATOM 1654 C CA . ARG A 1 209 ? -19.469 -10.266 -1.013 1 97.38 209 ARG A CA 1
ATOM 1655 C C . ARG A 1 209 ? -19.016 -10.148 -2.465 1 97.38 209 ARG A C 1
ATOM 1657 O O . ARG A 1 209 ? -19.703 -10.625 -3.373 1 97.38 209 ARG A O 1
ATOM 1664 N N . GLY A 1 210 ? -17.859 -9.484 -2.68 1 97.69 210 GLY A N 1
ATOM 1665 C CA . GLY A 1 210 ? -17.312 -9.367 -4.023 1 97.69 210 GLY A CA 1
ATOM 1666 C C . GLY A 1 210 ? -17.047 -10.711 -4.676 1 97.69 210 GLY A C 1
ATOM 1667 O O . GLY A 1 210 ? -17.359 -10.898 -5.855 1 97.69 210 GLY A O 1
ATOM 1668 N N . LEU A 1 211 ? -16.453 -11.594 -3.885 1 98 211 LEU A N 1
ATOM 1669 C CA . LEU A 1 211 ? -16.188 -12.93 -4.41 1 98 211 LEU A CA 1
ATOM 1670 C C . LEU A 1 211 ? -17.484 -13.633 -4.805 1 98 211 LEU A C 1
ATOM 1672 O O . LEU A 1 211 ? -17.547 -14.281 -5.852 1 98 211 LEU A O 1
ATOM 1676 N N . ARG A 1 212 ? -18.5 -13.477 -4.008 1 98 212 ARG A N 1
ATOM 1677 C CA . ARG A 1 212 ? -19.812 -14.031 -4.316 1 98 212 ARG A CA 1
ATOM 1678 C C . ARG A 1 212 ? -20.391 -13.406 -5.582 1 98 212 ARG A C 1
ATOM 1680 O O . ARG A 1 212 ? -20.938 -14.109 -6.43 1 98 212 ARG A O 1
ATOM 1687 N N . ARG A 1 213 ? -20.234 -12.172 -5.754 1 97.88 213 ARG A N 1
ATOM 1688 C CA . ARG A 1 213 ? -20.781 -11.43 -6.891 1 97.88 213 ARG A CA 1
ATOM 1689 C C . ARG A 1 213 ? -20.062 -11.82 -8.18 1 97.88 213 ARG A C 1
ATOM 1691 O O . ARG A 1 213 ? -20.594 -11.625 -9.273 1 97.88 213 ARG A O 1
ATOM 1698 N N . LEU A 1 214 ? -18.859 -12.406 -8.016 1 98.12 214 LEU A N 1
ATOM 1699 C CA . LEU A 1 214 ? -18.109 -12.875 -9.18 1 98.12 214 LEU A CA 1
ATOM 1700 C C . LEU A 1 214 ? -18.484 -14.32 -9.516 1 98.12 214 LEU A C 1
ATOM 1702 O O . LEU A 1 214 ? -17.906 -14.914 -10.43 1 98.12 214 LEU A O 1
ATOM 1706 N N . GLY A 1 215 ? -19.328 -14.914 -8.734 1 97.25 215 GLY A N 1
ATOM 1707 C CA . GLY A 1 215 ? -19.906 -16.188 -9.117 1 97.25 215 GLY A CA 1
ATOM 1708 C C . GLY A 1 215 ? -19.375 -17.359 -8.289 1 97.25 215 GLY A C 1
ATOM 1709 O O . GLY A 1 215 ? -19.719 -18.516 -8.539 1 97.25 215 GLY A O 1
ATOM 1710 N N . VAL A 1 216 ? -18.594 -17.094 -7.305 1 98 216 VAL A N 1
ATOM 1711 C CA . VAL A 1 216 ? -18.109 -18.172 -6.441 1 98 216 VAL A CA 1
ATOM 1712 C C . VAL A 1 216 ? -19.172 -18.531 -5.41 1 98 216 VAL A C 1
ATOM 1714 O O . VAL A 1 216 ? -19.734 -17.641 -4.766 1 98 216 VAL A O 1
ATOM 1717 N N . SER A 1 217 ? -19.469 -19.766 -5.227 1 97.25 217 SER A N 1
ATOM 1718 C CA . SER A 1 217 ? -20.516 -20.203 -4.32 1 97.25 217 SER A CA 1
ATOM 1719 C C . SER A 1 217 ? -20.172 -19.875 -2.869 1 97.25 217 SER A C 1
ATOM 1721 O O . SER A 1 217 ? -19 -19.672 -2.537 1 97.25 217 SER A O 1
ATOM 1723 N N . GLU A 1 218 ? -21.172 -19.812 -2.051 1 97.31 218 GLU A N 1
ATOM 1724 C CA . GLU A 1 218 ? -20.969 -19.594 -0.624 1 97.31 218 GLU A CA 1
ATOM 1725 C C . GLU A 1 218 ? -20.062 -20.672 -0.021 1 97.31 218 GLU A C 1
ATOM 1727 O O . GLU A 1 218 ? -19.156 -20.375 0.762 1 97.31 218 GLU A O 1
ATOM 1732 N N . GLU A 1 219 ? -20.312 -21.922 -0.421 1 97.38 219 GLU A N 1
ATOM 1733 C CA . GLU A 1 219 ? -19.531 -23.047 0.082 1 97.38 219 GLU A CA 1
ATOM 1734 C C . GLU A 1 219 ? -18.062 -22.922 -0.312 1 97.38 219 GLU A C 1
ATOM 1736 O O . GLU A 1 219 ? -17.172 -23.109 0.521 1 97.38 219 GLU A O 1
ATOM 1741 N N . ASP A 1 220 ? -17.844 -22.578 -1.582 1 98.31 220 ASP A N 1
ATOM 1742 C CA . ASP A 1 220 ? -16.469 -22.438 -2.061 1 98.31 220 ASP A CA 1
ATOM 1743 C C . ASP A 1 220 ? -15.781 -21.234 -1.413 1 98.31 220 ASP A C 1
ATOM 1745 O O . ASP A 1 220 ? -14.586 -21.281 -1.115 1 98.31 220 ASP A O 1
ATOM 1749 N N . THR A 1 221 ? -16.547 -20.172 -1.21 1 98.38 221 THR A N 1
ATOM 1750 C CA . THR A 1 221 ? -15.992 -19 -0.545 1 98.38 221 THR A CA 1
ATOM 1751 C C . THR A 1 221 ? -15.578 -19.328 0.884 1 98.38 221 THR A C 1
ATOM 1753 O O . THR A 1 221 ? -14.523 -18.875 1.35 1 98.38 221 THR A O 1
ATOM 1756 N N . GLU A 1 222 ? -16.359 -20.109 1.575 1 98.12 222 GLU A N 1
ATOM 1757 C CA . GLU A 1 222 ? -16 -20.547 2.926 1 98.12 222 GLU A CA 1
ATOM 1758 C C . GLU A 1 222 ? -14.711 -21.359 2.928 1 98.12 222 GLU A C 1
ATOM 1760 O O . GLU A 1 222 ? -13.867 -21.188 3.812 1 98.12 222 GLU A O 1
ATOM 1765 N N . LYS A 1 223 ? -14.562 -22.172 1.981 1 98.56 223 LYS A N 1
ATOM 1766 C CA . LYS A 1 223 ? -13.352 -22.984 1.876 1 98.56 223 LYS A CA 1
ATOM 1767 C C . LYS A 1 223 ? -12.133 -22.094 1.592 1 98.56 223 LYS A C 1
ATOM 1769 O O . LYS A 1 223 ? -11.039 -22.375 2.08 1 98.56 223 LYS A O 1
ATOM 1774 N N . VAL A 1 224 ? -12.32 -21.062 0.773 1 98.69 224 VAL A N 1
ATOM 1775 C CA . VAL A 1 224 ? -11.258 -20.078 0.543 1 98.69 224 VAL A CA 1
ATOM 1776 C C . VAL A 1 224 ? -10.859 -19.438 1.866 1 98.69 224 VAL A C 1
ATOM 1778 O O . VAL A 1 224 ? -9.672 -19.312 2.172 1 98.69 224 VAL A O 1
ATOM 1781 N N . GLN A 1 225 ? -11.836 -19.078 2.695 1 98.38 225 GLN A N 1
ATOM 1782 C CA . GLN A 1 225 ? -11.562 -18.484 3.996 1 98.38 225 GLN A CA 1
ATOM 1783 C C . GLN A 1 225 ? -10.758 -19.422 4.883 1 98.38 225 GLN A C 1
ATOM 1785 O O . GLN A 1 225 ? -9.82 -19.016 5.562 1 98.38 225 GLN A O 1
ATOM 1790 N N . LEU A 1 226 ? -11.164 -20.641 4.859 1 98.5 226 LEU A N 1
ATOM 1791 C CA . LEU A 1 226 ? -10.492 -21.641 5.676 1 98.5 226 LEU A CA 1
ATOM 1792 C C . LEU A 1 226 ? -9.039 -21.812 5.238 1 98.5 226 LEU A C 1
ATOM 1794 O O . LEU A 1 226 ? -8.148 -22 6.074 1 98.5 226 LEU A O 1
ATOM 1798 N N . ALA A 1 227 ? -8.836 -21.797 3.932 1 98.75 227 ALA A N 1
ATOM 1799 C CA . ALA A 1 227 ? -7.48 -21.891 3.41 1 98.75 227 ALA A CA 1
ATOM 1800 C C . ALA A 1 227 ? -6.637 -20.703 3.848 1 98.75 227 ALA A C 1
ATOM 1802 O O . ALA A 1 227 ? -5.484 -20.859 4.262 1 98.75 227 ALA A O 1
ATOM 1803 N N . ILE A 1 228 ? -7.223 -19.484 3.76 1 98.75 228 ILE A N 1
ATOM 1804 C CA . ILE A 1 228 ? -6.535 -18.281 4.195 1 98.75 228 ILE A CA 1
ATOM 1805 C C . ILE A 1 228 ? -6.191 -18.391 5.68 1 98.75 228 ILE A C 1
ATOM 1807 O O . ILE A 1 228 ? -5.066 -18.078 6.086 1 98.75 228 ILE A O 1
ATOM 1811 N N . GLU A 1 229 ? -7.098 -18.875 6.477 1 98.56 229 GLU A N 1
ATOM 1812 C CA . GLU A 1 229 ? -6.902 -19.031 7.918 1 98.56 229 GLU A CA 1
ATOM 1813 C C . GLU A 1 229 ? -5.793 -20.031 8.227 1 98.56 229 GLU A C 1
ATOM 1815 O O . GLU A 1 229 ? -5.016 -19.828 9.164 1 98.56 229 GLU A O 1
ATOM 1820 N N . ALA A 1 230 ? -5.742 -21.078 7.461 1 98.56 230 ALA A N 1
ATOM 1821 C CA . ALA A 1 230 ? -4.703 -22.094 7.664 1 98.56 230 ALA A CA 1
ATOM 1822 C C . ALA A 1 230 ? -3.314 -21.484 7.496 1 98.56 230 ALA A C 1
ATOM 1824 O O . ALA A 1 230 ? -2.439 -21.672 8.344 1 98.56 230 ALA A O 1
ATOM 1825 N N . VAL A 1 231 ? -3.141 -20.75 6.457 1 98.69 231 VAL A N 1
ATOM 1826 C CA . VAL A 1 231 ? -1.833 -20.156 6.191 1 98.69 231 VAL A CA 1
ATOM 1827 C C . VAL A 1 231 ? -1.547 -19.047 7.207 1 98.69 231 VAL A C 1
ATOM 1829 O O . VAL A 1 231 ? -0.416 -18.906 7.68 1 98.69 231 VAL A O 1
ATOM 1832 N N . ALA A 1 232 ? -2.564 -18.25 7.508 1 98.56 232 ALA A N 1
ATOM 1833 C CA . ALA A 1 232 ? -2.41 -17.188 8.492 1 98.56 232 ALA A CA 1
ATOM 1834 C C . ALA A 1 232 ? -2.014 -17.75 9.852 1 98.56 232 ALA A C 1
ATOM 1836 O O . ALA A 1 232 ? -1.104 -17.234 10.508 1 98.56 232 ALA A O 1
ATOM 1837 N N . GLY A 1 233 ? -2.686 -18.781 10.266 1 97.94 233 GLY A N 1
ATOM 1838 C CA . GLY A 1 233 ? -2.33 -19.438 11.516 1 97.94 233 GLY A CA 1
ATOM 1839 C C . GLY A 1 233 ? -0.904 -19.953 11.531 1 97.94 233 GLY A C 1
ATOM 1840 O O . GLY A 1 233 ? -0.18 -19.766 12.508 1 97.94 233 GLY A O 1
ATOM 1841 N N . TRP A 1 234 ? -0.516 -20.609 10.453 1 97.88 234 TRP A N 1
ATOM 1842 C CA . TRP A 1 234 ? 0.85 -21.094 10.305 1 97.88 234 TRP A CA 1
ATOM 1843 C C . TRP A 1 234 ? 1.854 -19.953 10.406 1 97.88 234 TRP A C 1
ATOM 1845 O O . TRP A 1 234 ? 2.955 -20.125 10.93 1 97.88 234 TRP A O 1
ATOM 1855 N N . SER A 1 235 ? 1.391 -18.781 9.961 1 97.12 235 SER A N 1
ATOM 1856 C CA . SER A 1 235 ? 2.256 -17.609 9.938 1 97.12 235 SER A CA 1
ATOM 1857 C C . SER A 1 235 ? 2.246 -16.891 11.281 1 97.12 235 SER A C 1
ATOM 1859 O O . SER A 1 235 ? 2.863 -15.828 11.43 1 97.12 235 SER A O 1
ATOM 1861 N N . GLY A 1 236 ? 1.461 -17.312 12.289 1 95.31 236 GLY A N 1
ATOM 1862 C CA . GLY A 1 236 ? 1.448 -16.75 13.633 1 95.31 236 GLY A CA 1
ATOM 1863 C C . GLY A 1 236 ? 0.371 -15.695 13.82 1 95.31 236 GLY A C 1
ATOM 1864 O O . GLY A 1 236 ? 0.379 -14.969 14.82 1 95.31 236 GLY A O 1
ATOM 1865 N N . ARG A 1 237 ? -0.471 -15.602 12.875 1 95.75 237 ARG A N 1
ATOM 1866 C CA . ARG A 1 237 ? -1.555 -14.625 12.961 1 95.75 237 ARG A CA 1
ATOM 1867 C C . ARG A 1 237 ? -2.754 -15.203 13.703 1 95.75 237 ARG A C 1
ATOM 1869 O O . ARG A 1 237 ? -3.141 -16.359 13.469 1 95.75 237 ARG A O 1
ATOM 1876 N N . ASP A 1 238 ? -3.277 -14.43 14.641 1 95.5 238 ASP A N 1
ATOM 1877 C CA . ASP A 1 238 ? -4.539 -14.797 15.281 1 95.5 238 ASP A CA 1
ATOM 1878 C C . ASP A 1 238 ? -5.711 -14.625 14.312 1 95.5 238 ASP A C 1
ATOM 1880 O O . ASP A 1 238 ? -5.93 -13.523 13.797 1 95.5 238 ASP A O 1
ATOM 1884 N N . VAL A 1 239 ? -6.457 -15.648 14.094 1 96.5 239 VAL A N 1
ATOM 1885 C CA . VAL A 1 239 ? -7.516 -15.594 13.094 1 96.5 239 VAL A CA 1
ATOM 1886 C C . VAL A 1 239 ? -8.883 -15.609 13.781 1 96.5 239 VAL A C 1
ATOM 1888 O O . VAL A 1 239 ? -9.914 -15.742 13.117 1 96.5 239 VAL A O 1
ATOM 1891 N N . GLU A 1 240 ? -8.922 -15.5 15.047 1 94.69 240 GLU A N 1
ATOM 1892 C CA . GLU A 1 240 ? -10.172 -15.523 15.789 1 94.69 240 GLU A CA 1
ATOM 1893 C C . GLU A 1 240 ? -11.016 -14.281 15.5 1 94.69 240 GLU A C 1
ATOM 1895 O O . GLU A 1 240 ? -10.484 -13.172 15.43 1 94.69 240 GLU A O 1
ATOM 1900 N N . GLY A 1 241 ? -12.273 -14.484 15.242 1 93.19 241 GLY A N 1
ATOM 1901 C CA . GLY A 1 241 ? -13.211 -13.375 15.148 1 93.19 241 GLY A CA 1
ATOM 1902 C C . GLY A 1 241 ? -13.312 -12.805 13.742 1 93.19 241 GLY A C 1
ATOM 1903 O O . GLY A 1 241 ? -14.031 -11.828 13.516 1 93.19 241 GLY A O 1
ATOM 1904 N N . TRP A 1 242 ? -12.602 -13.43 12.781 1 95.81 242 TRP A N 1
ATOM 1905 C CA . TRP A 1 242 ? -12.742 -12.961 11.398 1 95.81 242 TRP A CA 1
ATOM 1906 C C . TRP A 1 242 ? -14.156 -13.195 10.883 1 95.81 242 TRP A C 1
ATOM 1908 O O . TRP A 1 242 ? -14.766 -14.227 11.164 1 95.81 242 TRP A O 1
ATOM 1918 N N . PRO A 1 243 ? -14.695 -12.281 10.125 1 95.38 243 PRO A N 1
ATOM 1919 C CA . PRO A 1 243 ? -16.016 -12.492 9.539 1 95.38 243 PRO A CA 1
ATOM 1920 C C . PRO A 1 243 ? -16.062 -13.688 8.586 1 95.38 243 PRO A C 1
ATOM 1922 O O . PRO A 1 243 ? -15.023 -14.086 8.047 1 95.38 243 PRO A O 1
ATOM 1925 N N . ARG A 1 244 ? -17.25 -14.141 8.492 1 95.94 244 ARG A N 1
ATOM 1926 C CA . ARG A 1 244 ? -17.453 -15.281 7.605 1 95.94 244 ARG A CA 1
ATOM 1927 C C . ARG A 1 244 ? -18.453 -14.945 6.496 1 95.94 244 ARG A C 1
ATOM 1929 O O . ARG A 1 244 ? -19.281 -14.039 6.648 1 95.94 244 ARG A O 1
ATOM 1936 N N . VAL A 1 245 ? -18.312 -15.672 5.441 1 96.75 245 VAL A N 1
ATOM 1937 C CA . VAL A 1 245 ? -19.188 -15.445 4.293 1 96.75 245 VAL A CA 1
ATOM 1938 C C . VAL A 1 245 ? -20.641 -15.609 4.711 1 96.75 245 VAL A C 1
ATOM 1940 O O . VAL A 1 245 ? -21.531 -14.922 4.191 1 96.75 245 VAL A O 1
ATOM 1943 N N . LYS A 1 246 ? -20.938 -16.422 5.637 1 92.81 246 LYS A N 1
ATOM 1944 C CA . LYS A 1 246 ? -22.312 -16.641 6.105 1 92.81 246 LYS A CA 1
ATOM 1945 C C . LYS A 1 246 ? -22.859 -15.383 6.773 1 92.81 246 LYS A C 1
ATOM 1947 O O . LYS A 1 246 ? -24.078 -15.25 6.945 1 92.81 246 LYS A O 1
ATOM 1952 N N . ASP A 1 247 ? -21.953 -14.492 7.188 1 88.44 247 ASP A N 1
ATOM 1953 C CA . ASP A 1 247 ? -22.344 -13.258 7.867 1 88.44 247 ASP A CA 1
ATOM 1954 C C . ASP A 1 247 ? -22.828 -12.211 6.867 1 88.44 247 ASP A C 1
ATOM 1956 O O . ASP A 1 247 ? -23.359 -11.172 7.258 1 88.44 247 ASP A O 1
ATOM 1960 N N . ILE A 1 248 ? -22.609 -12.633 5.57 1 87.56 248 ILE A N 1
ATOM 1961 C CA . ILE A 1 248 ? -22.969 -11.672 4.531 1 87.56 248 ILE A CA 1
ATOM 1962 C C . ILE A 1 248 ? -24.484 -11.703 4.305 1 87.56 248 ILE A C 1
ATOM 1964 O O . ILE A 1 248 ? -25.062 -12.766 4.094 1 87.56 248 ILE A O 1
ATOM 1968 N N . GLY A 1 249 ? -25.219 -10.695 4.562 1 75.44 249 GLY A N 1
ATOM 1969 C CA . GLY A 1 249 ? -26.641 -10.617 4.328 1 75.44 249 GLY A CA 1
ATOM 1970 C C . GLY A 1 249 ? -27.016 -10.617 2.857 1 75.44 249 GLY A C 1
ATOM 1971 O O . GLY A 1 249 ? -27.062 -11.672 2.225 1 75.44 249 GLY A O 1
ATOM 1972 N N . ASP A 1 250 ? -26.875 -9.562 2.154 1 75.31 250 ASP A N 1
ATOM 1973 C CA . ASP A 1 250 ? -27.359 -9.336 0.797 1 75.31 250 ASP A CA 1
ATOM 1974 C C . ASP A 1 250 ? -26.234 -9.438 -0.217 1 75.31 250 ASP A C 1
ATOM 1976 O O . ASP A 1 250 ? -25.094 -9.062 0.077 1 75.31 250 ASP A O 1
ATOM 1980 N N . ILE A 1 251 ? -26.422 -10.352 -1.256 1 80.44 251 ILE A N 1
ATOM 1981 C CA . ILE A 1 251 ? -25.484 -10.414 -2.373 1 80.44 251 ILE A CA 1
ATOM 1982 C C . ILE A 1 251 ? -26 -9.555 -3.529 1 80.44 251 ILE A C 1
ATOM 1984 O O . ILE A 1 251 ? -27.188 -9.586 -3.848 1 80.44 251 ILE A O 1
ATOM 1988 N N . MET B 1 1 ? -4.102 -0.647 42.906 1 27.05 1 MET B N 1
ATOM 1989 C CA . MET B 1 1 ? -3.051 -0.415 41.906 1 27.05 1 MET B CA 1
ATOM 1990 C C . MET B 1 1 ? -3.457 0.677 40.938 1 27.05 1 MET B C 1
ATOM 1992 O O . MET B 1 1 ? -4.469 0.552 40.219 1 27.05 1 MET B O 1
ATOM 1996 N N . THR B 1 2 ? -3.309 1.95 41.125 1 32.25 2 THR B N 1
ATOM 1997 C CA . THR B 1 2 ? -3.832 3.156 40.5 1 32.25 2 THR B CA 1
ATOM 1998 C C . THR B 1 2 ? -3.482 3.182 39 1 32.25 2 THR B C 1
ATOM 2000 O O . THR B 1 2 ? -2.307 3.129 38.656 1 32.25 2 THR B O 1
ATOM 2003 N N . SER B 1 3 ? -4.188 2.578 38.156 1 38.06 3 SER B N 1
ATOM 2004 C CA . SER B 1 3 ? -4.008 2.492 36.719 1 38.06 3 SER B CA 1
ATOM 2005 C C . SER B 1 3 ? -3.641 3.848 36.125 1 38.06 3 SER B C 1
ATOM 2007 O O . SER B 1 3 ? -4.336 4.84 36.344 1 38.06 3 SER B O 1
ATOM 2009 N N . THR B 1 4 ? -2.389 4.281 36.094 1 44.56 4 THR B N 1
ATOM 2010 C CA . THR B 1 4 ? -1.935 5.527 35.5 1 44.56 4 THR B CA 1
ATOM 2011 C C . THR B 1 4 ? -2.777 5.871 34.281 1 44.56 4 THR B C 1
ATOM 2013 O O . THR B 1 4 ? -2.932 5.047 33.375 1 44.56 4 THR B O 1
ATOM 2016 N N . PRO B 1 5 ? -3.588 6.781 34.438 1 54.03 5 PRO B N 1
ATOM 2017 C CA . PRO B 1 5 ? -4.535 7.133 33.375 1 54.03 5 PRO B CA 1
ATOM 2018 C C . PRO B 1 5 ? -3.893 7.148 31.984 1 54.03 5 PRO B C 1
ATOM 2020 O O . PRO B 1 5 ? -2.717 7.496 31.844 1 54.03 5 PRO B O 1
ATOM 2023 N N . SER B 1 6 ? -4.359 6.391 30.984 1 75.56 6 SER B N 1
ATOM 2024 C CA . SER B 1 6 ? -3.891 6.285 29.609 1 75.56 6 SER B CA 1
ATOM 2025 C C . SER B 1 6 ? -3.748 7.66 28.969 1 75.56 6 SER B C 1
ATOM 2027 O O . SER B 1 6 ? -4.594 8.531 29.172 1 75.56 6 SER B O 1
ATOM 2029 N N . GLU B 1 7 ? -2.551 8.211 28.688 1 92.25 7 GLU B N 1
ATOM 2030 C CA . GLU B 1 7 ? -2.232 9.461 28 1 92.25 7 GLU B CA 1
ATOM 2031 C C . GLU B 1 7 ? -3.225 9.734 26.875 1 92.25 7 GLU B C 1
ATOM 2033 O O . GLU B 1 7 ? -3.465 8.867 26.031 1 92.25 7 GLU B O 1
ATOM 2038 N N . THR B 1 8 ? -3.943 10.969 26.984 1 96.12 8 THR B N 1
ATOM 2039 C CA . THR B 1 8 ? -4.875 11.344 25.938 1 96.12 8 THR B CA 1
ATOM 2040 C C . THR B 1 8 ? -4.125 11.641 24.641 1 96.12 8 THR B C 1
ATOM 2042 O O . THR B 1 8 ? -2.904 11.828 24.641 1 96.12 8 THR B O 1
ATOM 2045 N N . LEU B 1 9 ? -4.824 11.711 23.562 1 97.44 9 LEU B N 1
ATOM 2046 C CA . LEU B 1 9 ? -4.223 12.086 22.281 1 97.44 9 LEU B CA 1
ATOM 2047 C C . LEU B 1 9 ? -3.668 13.508 22.344 1 97.44 9 LEU B C 1
ATOM 2049 O O . LEU B 1 9 ? -2.613 13.789 21.766 1 97.44 9 LEU B O 1
ATOM 2053 N N . GLU B 1 10 ? -4.355 14.367 23.047 1 96.56 10 GLU B N 1
ATOM 2054 C CA . GLU B 1 10 ? -3.906 15.75 23.172 1 96.56 10 GLU B CA 1
ATOM 2055 C C . GLU B 1 10 ? -2.576 15.828 23.922 1 96.56 10 GLU B C 1
ATOM 2057 O O . GLU B 1 10 ? -1.678 16.578 23.516 1 96.56 10 GLU B O 1
ATOM 2062 N N . ASP B 1 11 ? -2.494 15.047 24.969 1 97.56 11 ASP B N 1
ATOM 2063 C CA . ASP B 1 11 ? -1.247 14.992 25.719 1 97.56 11 ASP B CA 1
ATOM 2064 C C . ASP B 1 11 ? -0.111 14.438 24.859 1 97.56 11 ASP B C 1
ATOM 2066 O O . ASP B 1 11 ? 1.019 14.93 24.922 1 97.56 11 ASP B O 1
ATOM 2070 N N . LEU B 1 12 ? -0.421 13.414 24.156 1 98.25 12 LEU B N 1
ATOM 2071 C CA . LEU B 1 12 ? 0.556 12.812 23.25 1 98.25 12 LEU B CA 1
ATOM 2072 C C . LEU B 1 12 ? 1.047 13.828 22.219 1 98.25 12 LEU B C 1
ATOM 2074 O O . LEU B 1 12 ? 2.246 13.914 21.953 1 98.25 12 LEU B O 1
ATOM 2078 N N . CYS B 1 13 ? 0.121 14.609 21.641 1 97.94 13 CYS B N 1
ATOM 2079 C CA . CYS B 1 13 ? 0.469 15.609 20.641 1 97.94 13 CYS B CA 1
ATOM 2080 C C . CYS B 1 13 ? 1.395 16.672 21.234 1 97.94 13 CYS B C 1
ATOM 2082 O O . CYS B 1 13 ? 2.359 17.078 20.594 1 97.94 13 CYS B O 1
ATOM 2084 N N . THR B 1 14 ? 1.1 17.047 22.469 1 97.62 14 THR B N 1
ATOM 2085 C CA . THR B 1 14 ? 1.958 18.016 23.156 1 97.62 14 THR B CA 1
ATOM 2086 C C . THR B 1 14 ? 3.35 17.422 23.375 1 97.62 14 THR B C 1
ATOM 2088 O O . THR B 1 14 ? 4.355 18.109 23.156 1 97.62 14 THR B O 1
ATOM 2091 N N . ARG B 1 15 ? 3.428 16.219 23.781 1 98.12 15 ARG B N 1
ATOM 2092 C CA . ARG B 1 15 ? 4.703 15.531 24 1 98.12 15 ARG B CA 1
ATOM 2093 C C . ARG B 1 15 ? 5.496 15.43 22.703 1 98.12 15 ARG B C 1
ATOM 2095 O O . ARG B 1 15 ? 6.707 15.664 22.688 1 98.12 15 ARG B O 1
ATOM 2102 N N . VAL B 1 16 ? 4.84 15.109 21.609 1 98.62 16 VAL B N 1
ATOM 2103 C CA . VAL B 1 16 ? 5.492 14.984 20.297 1 98.62 16 VAL B CA 1
ATOM 2104 C C . VAL B 1 16 ? 6.09 16.328 19.891 1 98.62 16 VAL B C 1
ATOM 2106 O O . VAL B 1 16 ? 7.223 16.391 19.406 1 98.62 16 VAL B O 1
ATOM 2109 N N . GLN B 1 17 ? 5.363 17.391 20.125 1 98.19 17 GLN B N 1
ATOM 2110 C CA . GLN B 1 17 ? 5.844 18.719 19.797 1 98.19 17 GLN B CA 1
ATOM 2111 C C . GLN B 1 17 ? 7.082 19.078 20.609 1 98.19 17 GLN B C 1
ATOM 2113 O O . GLN B 1 17 ? 7.992 19.75 20.109 1 98.19 17 GLN B O 1
ATOM 2118 N N . THR B 1 18 ? 7.094 18.594 21.797 1 97.88 18 THR B N 1
ATOM 2119 C CA . THR B 1 18 ? 8.219 18.891 22.672 1 97.88 18 THR B CA 1
ATOM 2120 C C . THR B 1 18 ? 9.461 18.109 22.25 1 97.88 18 THR B C 1
ATOM 2122 O O . THR B 1 18 ? 10.578 18.609 22.375 1 97.88 18 THR B O 1
ATOM 2125 N N . ILE B 1 19 ? 9.305 16.953 21.719 1 98.44 19 ILE B N 1
ATOM 2126 C CA . ILE B 1 19 ? 10.398 16.078 21.312 1 98.44 19 ILE B CA 1
ATOM 2127 C C . ILE B 1 19 ? 11.016 16.594 20.016 1 98.44 19 ILE B C 1
ATOM 2129 O O . ILE B 1 19 ? 12.242 16.594 19.859 1 98.44 19 ILE B O 1
ATOM 2133 N N . LEU B 1 20 ? 10.227 17.062 19.109 1 98.56 20 LEU B N 1
ATOM 2134 C CA . LEU B 1 20 ? 10.664 17.391 17.766 1 98.56 20 LEU B CA 1
ATOM 2135 C C . LEU B 1 20 ? 11.531 18.641 17.766 1 98.56 20 LEU B C 1
ATOM 2137 O O . LEU B 1 20 ? 11.344 19.531 18.594 1 98.56 20 LEU B O 1
ATOM 2141 N N . PRO B 1 21 ? 12.445 18.688 16.844 1 97.75 21 PRO B N 1
ATOM 2142 C CA . PRO B 1 21 ? 13.219 19.922 16.734 1 97.75 21 PRO B CA 1
ATOM 2143 C C . PRO B 1 21 ? 12.375 21.109 16.266 1 97.75 21 PRO B C 1
ATOM 2145 O O . PRO B 1 21 ? 11.281 20.906 15.727 1 97.75 21 PRO B O 1
ATOM 2148 N N . GLU B 1 22 ? 12.875 22.25 16.422 1 96.31 22 GLU B N 1
ATOM 2149 C CA . GLU B 1 22 ? 12.141 23.484 16.156 1 96.31 22 GLU B CA 1
ATOM 2150 C C . GLU B 1 22 ? 11.602 23.516 14.734 1 96.31 22 GLU B C 1
ATOM 2152 O O . GLU B 1 22 ? 10.469 23.953 14.5 1 96.31 22 GLU B O 1
ATOM 2157 N N . GLN B 1 23 ? 12.352 23.016 13.781 1 96.19 23 GLN B N 1
ATOM 2158 C CA . GLN B 1 23 ? 11.969 23.125 12.375 1 96.19 23 GLN B CA 1
ATOM 2159 C C . GLN B 1 23 ? 10.719 22.297 12.086 1 96.19 23 GLN B C 1
ATOM 2161 O O . GLN B 1 23 ? 10.023 22.547 11.102 1 96.19 23 GLN B O 1
ATOM 2166 N N . PHE B 1 24 ? 10.414 21.281 12.984 1 97.12 24 PHE B N 1
ATOM 2167 C CA . PHE B 1 24 ? 9.281 20.406 12.703 1 97.12 24 PHE B CA 1
ATOM 2168 C C . PHE B 1 24 ? 8.164 20.609 13.727 1 97.12 24 PHE B C 1
ATOM 2170 O O . PHE B 1 24 ? 7.109 19.984 13.633 1 97.12 24 PHE B O 1
ATOM 2177 N N . ARG B 1 25 ? 8.266 21.516 14.641 1 94.19 25 ARG B N 1
ATOM 2178 C CA . ARG B 1 25 ? 7.367 21.688 15.781 1 94.19 25 ARG B CA 1
ATOM 2179 C C . ARG B 1 25 ? 6.066 22.359 15.359 1 94.19 25 ARG B C 1
ATOM 2181 O O . ARG B 1 25 ? 5.004 22.062 15.914 1 94.19 25 ARG B O 1
ATOM 2188 N N . LYS B 1 26 ? 6.141 23.156 14.383 1 90.56 26 LYS B N 1
ATOM 2189 C CA . LYS B 1 26 ? 4.961 23.938 14.055 1 90.56 26 LYS B CA 1
ATOM 2190 C C . LYS B 1 26 ? 4.078 23.219 13.039 1 90.56 26 LYS B C 1
ATOM 2192 O O . LYS B 1 26 ? 2.879 23.047 13.266 1 90.56 26 LYS B O 1
ATOM 2197 N N . ASP B 1 27 ? 4.715 22.672 11.984 1 91.44 27 ASP B N 1
ATOM 2198 C CA . ASP B 1 27 ? 3.852 22.266 10.875 1 91.44 27 ASP B CA 1
ATOM 2199 C C . ASP B 1 27 ? 4.074 20.797 10.516 1 91.44 27 ASP B C 1
ATOM 2201 O O . ASP B 1 27 ? 3.369 20.234 9.672 1 91.44 27 ASP B O 1
ATOM 2205 N N . ALA B 1 28 ? 5.023 20.125 11.172 1 96.88 28 ALA B N 1
ATOM 2206 C CA . ALA B 1 28 ? 5.328 18.781 10.688 1 96.88 28 ALA B CA 1
ATOM 2207 C C . ALA B 1 28 ? 4.945 17.719 11.727 1 96.88 28 ALA B C 1
ATOM 2209 O O . ALA B 1 28 ? 4.832 16.547 11.398 1 96.88 28 ALA B O 1
ATOM 2210 N N . TRP B 1 29 ? 4.695 18.172 12.945 1 98.5 29 TRP B N 1
ATOM 2211 C CA . TRP B 1 29 ? 4.469 17.203 14.016 1 98.5 29 TRP B CA 1
ATOM 2212 C C . TRP B 1 29 ? 3.205 16.391 13.75 1 98.5 29 TRP B C 1
ATOM 2214 O O . TRP B 1 29 ? 3.182 15.18 13.977 1 98.5 29 TRP B O 1
ATOM 2224 N N . TYR B 1 30 ? 2.152 17.031 13.242 1 98.75 30 TYR B N 1
ATOM 2225 C CA . TYR B 1 30 ? 0.893 16.297 13.102 1 98.75 30 TYR B CA 1
ATOM 2226 C C . TYR B 1 30 ? 0.926 15.383 11.883 1 98.75 30 TYR B C 1
ATOM 2228 O O . TYR B 1 30 ? 0.095 14.484 11.758 1 98.75 30 TYR B O 1
ATOM 2236 N N . LEU B 1 31 ? 1.894 15.617 10.906 1 98.88 31 LEU B N 1
ATOM 2237 C CA . LEU B 1 31 ? 2.102 14.656 9.836 1 98.88 31 LEU B CA 1
ATOM 2238 C C . LEU B 1 31 ? 2.598 13.32 10.391 1 98.88 31 LEU B C 1
ATOM 2240 O O . LEU B 1 31 ? 2.111 12.258 9.992 1 98.88 31 LEU B O 1
ATOM 2244 N N . ILE B 1 32 ? 3.547 13.43 11.336 1 98.81 32 ILE B N 1
ATOM 2245 C CA . ILE B 1 32 ? 4.137 12.25 11.969 1 98.81 32 ILE B CA 1
ATOM 2246 C C . ILE B 1 32 ? 3.08 11.531 12.805 1 98.81 32 ILE B C 1
ATOM 2248 O O . ILE B 1 32 ? 2.92 10.312 12.695 1 98.81 32 ILE B O 1
ATOM 2252 N N . VAL B 1 33 ? 2.309 12.281 13.586 1 98.94 33 VAL B N 1
ATOM 2253 C CA . VAL B 1 33 ? 1.273 11.695 14.43 1 98.94 33 VAL B CA 1
ATOM 2254 C C . VAL B 1 33 ? 0.236 10.984 13.555 1 98.94 33 VAL B C 1
ATOM 2256 O O . VAL B 1 33 ? -0.129 9.844 13.82 1 98.94 33 VAL B O 1
ATOM 2259 N N . THR B 1 34 ? -0.195 11.641 12.469 1 98.94 34 THR B N 1
ATOM 2260 C CA . THR B 1 34 ? -1.186 11.07 11.562 1 98.94 34 THR B CA 1
ATOM 2261 C C . THR B 1 34 ? -0.681 9.766 10.969 1 98.94 34 THR B C 1
ATOM 2263 O O . THR B 1 34 ? -1.392 8.758 10.984 1 98.94 34 THR B O 1
ATOM 2266 N N . ALA B 1 35 ? 0.553 9.789 10.484 1 98.88 35 ALA B N 1
ATOM 2267 C CA . ALA B 1 35 ? 1.121 8.617 9.82 1 98.88 35 ALA B CA 1
ATOM 2268 C C . ALA B 1 35 ? 1.234 7.438 10.773 1 98.88 35 ALA B C 1
ATOM 2270 O O . ALA B 1 35 ? 0.948 6.297 10.406 1 98.88 35 ALA B O 1
ATOM 2271 N N . VAL B 1 36 ? 1.608 7.719 12.023 1 98.88 36 VAL B N 1
ATOM 2272 C CA . VAL B 1 36 ? 1.749 6.633 12.992 1 98.88 36 VAL B CA 1
ATOM 2273 C C . VAL B 1 36 ? 0.371 6.09 13.367 1 98.88 36 VAL B C 1
ATOM 2275 O O . VAL B 1 36 ? 0.171 4.875 13.43 1 98.88 36 VAL B O 1
ATOM 2278 N N . LEU B 1 37 ? -0.602 7.012 13.633 1 98.75 37 LEU B N 1
ATOM 2279 C CA . LEU B 1 37 ? -1.945 6.566 13.984 1 98.75 37 LEU B CA 1
ATOM 2280 C C . LEU B 1 37 ? -2.502 5.621 12.93 1 98.75 37 LEU B C 1
ATOM 2282 O O . LEU B 1 37 ? -2.982 4.535 13.25 1 98.75 37 LEU B O 1
ATOM 2286 N N . VAL B 1 38 ? -2.34 5.98 11.703 1 98.5 38 VAL B N 1
ATOM 2287 C CA . VAL B 1 38 ? -2.883 5.203 10.594 1 98.5 38 VAL B CA 1
ATOM 2288 C C . VAL B 1 38 ? -2.127 3.881 10.477 1 98.5 38 VAL B C 1
ATOM 2290 O O . VAL B 1 38 ? -2.738 2.816 10.359 1 98.5 38 VAL B O 1
ATOM 2293 N N . GLY B 1 39 ? -0.812 3.943 10.562 1 97.75 39 GLY B N 1
ATOM 2294 C CA . GLY B 1 39 ? 0.016 2.762 10.391 1 97.75 39 GLY B CA 1
ATOM 2295 C C . GLY B 1 39 ? -0.074 1.791 11.555 1 97.75 39 GLY B C 1
ATOM 2296 O O . GLY B 1 39 ? 0.293 0.621 11.422 1 97.75 39 GLY B O 1
ATOM 2297 N N . CYS B 1 40 ? -0.573 2.244 12.688 1 97 40 CYS B N 1
ATOM 2298 C CA . CYS B 1 40 ? -0.674 1.399 13.867 1 97 40 CYS B CA 1
ATOM 2299 C C . CYS B 1 40 ? -2.127 1.043 14.164 1 97 40 CYS B C 1
ATOM 2301 O O . CYS B 1 40 ? -2.484 0.777 15.312 1 97 40 CYS B O 1
ATOM 2303 N N . ASN B 1 41 ? -2.955 1.178 13.141 1 93.75 41 ASN B N 1
ATOM 2304 C CA . ASN B 1 41 ? -4.344 0.738 13.18 1 93.75 41 ASN B CA 1
ATOM 2305 C C . ASN B 1 41 ? -5.172 1.585 14.141 1 93.75 41 ASN B C 1
ATOM 2307 O O . ASN B 1 41 ? -6.039 1.063 14.852 1 93.75 41 ASN B O 1
ATOM 2311 N N . LYS B 1 42 ? -4.82 2.799 14.328 1 97.5 42 LYS B N 1
ATOM 2312 C CA . LYS B 1 42 ? -5.609 3.801 15.039 1 97.5 42 LYS B CA 1
ATOM 2313 C C . LYS B 1 42 ? -6.156 4.852 14.078 1 97.5 42 LYS B C 1
ATOM 2315 O O . LYS B 1 42 ? -6.164 6.043 14.391 1 97.5 42 LYS B O 1
ATOM 2320 N N . SER B 1 43 ? -6.559 4.391 12.922 1 97.62 43 SER B N 1
ATOM 2321 C CA . SER B 1 43 ? -6.965 5.281 11.836 1 97.62 43 SER B CA 1
ATOM 2322 C C . SER B 1 43 ? -8.148 6.148 12.258 1 97.62 43 SER B C 1
ATOM 2324 O O . SER B 1 43 ? -8.273 7.293 11.812 1 97.62 43 SER B O 1
ATOM 2326 N N . THR B 1 44 ? -8.992 5.656 13.102 1 96.44 44 THR B N 1
ATOM 2327 C CA . THR B 1 44 ? -10.188 6.395 13.5 1 96.44 44 THR B CA 1
ATOM 2328 C C . THR B 1 44 ? -9.805 7.629 14.32 1 96.44 44 THR B C 1
ATOM 2330 O O . THR B 1 44 ? -10.547 8.617 14.344 1 96.44 44 THR B O 1
ATOM 2333 N N . GLU B 1 45 ? -8.586 7.613 14.914 1 98.19 45 GLU B N 1
ATOM 2334 C CA . GLU B 1 45 ? -8.117 8.734 15.719 1 98.19 45 GLU B CA 1
ATOM 2335 C C . GLU B 1 45 ? -7.781 9.938 14.852 1 98.19 45 GLU B C 1
ATOM 2337 O O . GLU B 1 45 ? -7.633 11.055 15.359 1 98.19 45 GLU B O 1
ATOM 2342 N N . THR B 1 46 ? -7.719 9.742 13.523 1 98.56 46 THR B N 1
ATOM 2343 C CA . THR B 1 46 ? -7.406 10.859 12.641 1 98.56 46 THR B CA 1
ATOM 2344 C C . THR B 1 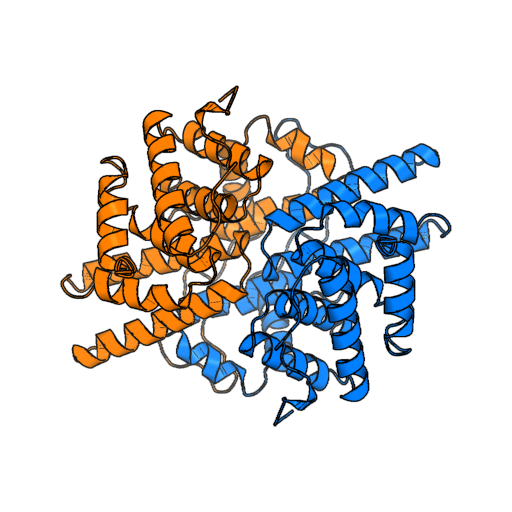46 ? -8.523 11.898 12.664 1 98.56 46 THR B C 1
ATOM 2346 O O . THR B 1 46 ? -8.266 13.094 12.516 1 98.56 46 THR B O 1
ATOM 2349 N N . GLY B 1 47 ? -9.781 11.469 12.891 1 98.5 47 GLY B N 1
ATOM 2350 C CA . GLY B 1 47 ? -10.883 12.414 13.055 1 98.5 47 GLY B CA 1
ATOM 2351 C C . GLY B 1 47 ? -10.727 13.305 14.266 1 98.5 47 GLY B C 1
ATOM 2352 O O . GLY B 1 47 ? -10.922 14.523 14.18 1 98.5 47 GLY B O 1
ATOM 2353 N N . THR B 1 48 ? -10.336 12.672 15.352 1 98.31 48 THR B N 1
ATOM 2354 C CA . THR B 1 48 ? -10.109 13.422 16.578 1 98.31 48 THR B CA 1
ATOM 2355 C C . THR B 1 48 ? -8.953 14.398 16.422 1 98.31 48 THR B C 1
ATOM 2357 O O . THR B 1 48 ? -9.031 15.547 16.859 1 98.31 48 THR B O 1
ATOM 2360 N N . LEU B 1 49 ? -7.898 13.953 15.805 1 98.56 49 LEU B N 1
ATOM 2361 C CA . LEU B 1 49 ? -6.742 14.805 15.562 1 98.56 49 LEU B CA 1
ATOM 2362 C C . LEU B 1 49 ? -7.125 16.016 14.719 1 98.56 49 LEU B C 1
ATOM 2364 O O . LEU B 1 49 ? -6.758 17.156 15.039 1 98.56 49 LEU B O 1
ATOM 2368 N N . TYR B 1 50 ? -7.906 15.766 13.648 1 98.56 50 TYR B N 1
ATOM 2369 C CA . TYR B 1 50 ? -8.375 16.844 12.781 1 98.56 50 TYR B CA 1
ATOM 2370 C C . TYR B 1 50 ? -9.195 17.859 13.562 1 98.56 50 TYR B C 1
ATOM 2372 O O . TYR B 1 50 ? -8.961 19.062 13.469 1 98.56 50 TYR B O 1
ATOM 2380 N N . THR B 1 51 ? -10.102 17.344 14.344 1 98 51 THR B N 1
ATOM 2381 C CA . THR B 1 51 ? -10.961 18.203 15.133 1 98 51 THR B CA 1
ATOM 2382 C C . THR B 1 51 ? -10.133 19.078 16.062 1 98 51 THR B C 1
ATOM 2384 O O . THR B 1 51 ? -10.352 20.297 16.156 1 98 51 THR B O 1
ATOM 2387 N N . ASN B 1 52 ? -9.141 18.5 16.688 1 97.5 52 ASN B N 1
ATOM 2388 C CA . ASN B 1 52 ? -8.281 19.25 17.625 1 97.5 52 ASN B CA 1
ATOM 2389 C C . ASN B 1 52 ? -7.449 20.297 16.891 1 97.5 52 ASN B C 1
ATOM 2391 O O . ASN B 1 52 ? -7.207 21.375 17.422 1 97.5 52 ASN B O 1
ATOM 2395 N N . LEU B 1 53 ? -7.078 20 15.727 1 97.75 53 LEU B N 1
ATOM 2396 C CA . LEU B 1 53 ? -6.195 20.875 14.969 1 97.75 53 LEU B CA 1
ATOM 2397 C C . LEU B 1 53 ? -6.949 22.094 14.461 1 97.75 53 LEU B C 1
ATOM 2399 O O . LEU B 1 53 ? -6.379 23.188 14.375 1 97.75 53 LEU B O 1
ATOM 2403 N N . VAL B 1 54 ? -8.258 21.922 14.18 1 97 54 VAL B N 1
ATOM 2404 C CA . VAL B 1 54 ? -8.891 22.969 13.375 1 97 54 VAL B CA 1
ATOM 2405 C C . VAL B 1 54 ? -9.922 23.719 14.211 1 97 54 VAL B C 1
ATOM 2407 O O . VAL B 1 54 ? -10.523 24.688 13.75 1 97 54 VAL B O 1
ATOM 2410 N N . GLU B 1 55 ? -10.156 23.344 15.391 1 94.81 55 GLU B N 1
ATOM 2411 C CA . GLU B 1 55 ? -11.219 23.875 16.234 1 94.81 55 GLU B CA 1
ATOM 2412 C C . GLU B 1 55 ? -11.148 25.391 16.328 1 94.81 55 GLU B C 1
ATOM 2414 O O . GLU B 1 55 ? -12.18 26.062 16.375 1 94.81 55 GLU B O 1
ATOM 2419 N N . HIS B 1 56 ? -9.969 26.016 16.359 1 94.12 56 HIS B N 1
ATOM 2420 C CA . HIS B 1 56 ? -9.875 27.453 16.641 1 94.12 56 HIS B CA 1
ATOM 2421 C C . HIS B 1 56 ? -9.039 28.172 15.594 1 94.12 56 HIS B C 1
ATOM 2423 O O . HIS B 1 56 ? -8.414 29.188 15.891 1 94.12 56 HIS B O 1
ATOM 2429 N N . VAL B 1 57 ? -9.07 27.625 14.453 1 95.38 57 VAL B N 1
ATOM 2430 C CA . VAL B 1 57 ? -8.258 28.266 13.438 1 95.38 57 VAL B CA 1
ATOM 2431 C C . VAL B 1 57 ? -9.156 28.922 12.391 1 95.38 57 VAL B C 1
ATOM 2433 O O . VAL B 1 57 ? -10.367 28.688 12.367 1 95.38 57 VAL B O 1
ATOM 2436 N N . SER B 1 58 ? -8.555 29.797 11.547 1 95.31 58 SER B N 1
ATOM 2437 C CA . SER B 1 58 ? -9.281 30.422 10.453 1 95.31 58 SER B CA 1
ATOM 2438 C C . SER B 1 58 ? -9.695 29.406 9.398 1 95.31 58 SER B C 1
ATOM 2440 O O . SER B 1 58 ? -9.164 28.281 9.375 1 95.31 58 SER B O 1
ATOM 2442 N N . GLU B 1 59 ? -10.602 29.75 8.555 1 93 59 GLU B N 1
ATOM 2443 C CA . GLU B 1 59 ? -11.039 28.891 7.457 1 93 59 GLU B CA 1
ATOM 2444 C C . GLU B 1 59 ? -9.883 28.547 6.531 1 93 59 GLU B C 1
ATOM 2446 O O . GLU B 1 59 ? -9.766 27.406 6.078 1 93 59 GLU B O 1
ATOM 2451 N N . SER B 1 60 ? -9.062 29.562 6.293 1 96 60 SER B N 1
ATOM 2452 C CA . SER B 1 60 ? -7.922 29.344 5.41 1 96 60 SER B CA 1
ATOM 2453 C C . SER B 1 60 ? -6.938 28.344 6.02 1 96 60 SER B C 1
ATOM 2455 O O . SER B 1 60 ? -6.395 27.5 5.316 1 96 60 SER B O 1
ATOM 2457 N N . GLU B 1 61 ? -6.766 28.469 7.32 1 96.81 61 GLU B N 1
ATOM 2458 C CA . GLU B 1 61 ? -5.859 27.547 8.008 1 96.81 61 GLU B CA 1
ATOM 2459 C C . GLU B 1 61 ? -6.453 26.141 8.086 1 96.81 61 GLU B C 1
ATOM 2461 O O . GLU B 1 61 ? -5.723 25.156 7.988 1 96.81 61 GLU B O 1
ATOM 2466 N N . GLU B 1 62 ? -7.719 26.047 8.297 1 96.94 62 GLU B N 1
ATOM 2467 C CA . GLU B 1 62 ? -8.398 24.766 8.289 1 96.94 62 GLU B CA 1
ATOM 2468 C C . GLU B 1 62 ? -8.227 24.062 6.945 1 96.94 62 GLU B C 1
ATOM 2470 O O . GLU B 1 62 ? -7.922 22.859 6.898 1 96.94 62 GLU B O 1
ATOM 2475 N N . LYS B 1 63 ? -8.352 24.781 5.859 1 95.75 63 LYS B N 1
ATOM 2476 C CA . LYS B 1 63 ? -8.195 24.234 4.52 1 95.75 63 LYS B CA 1
ATOM 2477 C C . LYS B 1 63 ? -6.762 23.766 4.281 1 95.75 63 LYS B C 1
ATOM 2479 O O . LYS B 1 63 ? -6.539 22.734 3.643 1 95.75 63 LYS B O 1
ATOM 2484 N N . ARG B 1 64 ? -5.852 24.516 4.816 1 97.75 64 ARG B N 1
ATOM 2485 C CA . ARG B 1 64 ? -4.441 24.156 4.695 1 97.75 64 ARG B CA 1
ATOM 2486 C C . ARG B 1 64 ? -4.152 22.844 5.438 1 97.75 64 ARG B C 1
ATOM 2488 O O . ARG B 1 64 ? -3.506 21.953 4.895 1 97.75 64 ARG B O 1
ATOM 2495 N N . ILE B 1 65 ? -4.648 22.703 6.66 1 98.12 65 ILE B N 1
ATOM 2496 C CA . ILE B 1 65 ? -4.438 21.516 7.484 1 98.12 65 ILE B CA 1
ATOM 2497 C C . ILE B 1 65 ? -5.105 20.312 6.828 1 98.12 65 ILE B C 1
ATOM 2499 O O . ILE B 1 65 ? -4.516 19.234 6.758 1 98.12 65 ILE B O 1
ATOM 2503 N N . LYS B 1 66 ? -6.27 20.547 6.328 1 97.62 66 LYS B N 1
ATOM 2504 C CA . LYS B 1 66 ? -7.008 19.484 5.652 1 97.62 66 LYS B CA 1
ATOM 2505 C C . LYS B 1 66 ? -6.238 18.969 4.445 1 97.62 66 LYS B C 1
ATOM 2507 O O . LYS B 1 66 ? -6.133 17.75 4.246 1 97.62 66 LYS B O 1
ATOM 2512 N N . ALA B 1 67 ? -5.703 19.875 3.686 1 97.88 67 ALA B N 1
ATOM 2513 C CA . ALA B 1 67 ? -4.926 19.484 2.508 1 97.88 67 ALA B CA 1
ATOM 2514 C C . ALA B 1 67 ? -3.678 18.703 2.904 1 97.88 67 ALA B C 1
ATOM 2516 O O . ALA B 1 67 ? -3.295 17.75 2.225 1 97.88 67 ALA B O 1
ATOM 2517 N N . ARG B 1 68 ? -3.057 19.094 3.951 1 98.69 68 ARG B N 1
ATOM 2518 C CA . ARG B 1 68 ? -1.835 18.453 4.418 1 98.69 68 ARG B CA 1
ATOM 2519 C C . ARG B 1 68 ? -2.127 17.047 4.957 1 98.69 68 ARG B C 1
ATOM 2521 O O . ARG B 1 68 ? -1.4 16.094 4.66 1 98.69 68 ARG B O 1
ATOM 2528 N N . LEU B 1 69 ? -3.242 16.875 5.719 1 98.75 69 LEU B N 1
ATOM 2529 C CA . LEU B 1 69 ? -3.639 15.562 6.203 1 98.75 69 LEU B CA 1
ATOM 2530 C C . LEU B 1 69 ? -3.998 14.641 5.043 1 98.75 69 LEU B C 1
ATOM 2532 O O . LEU B 1 69 ? -3.633 13.469 5.043 1 98.75 69 LEU B O 1
ATOM 2536 N N . SER B 1 70 ? -4.684 15.242 4.078 1 98.5 70 SER B N 1
ATOM 2537 C CA . SER B 1 70 ? -5.023 14.484 2.877 1 98.5 70 SER B CA 1
ATOM 2538 C C . SER B 1 70 ? -3.768 13.992 2.164 1 98.5 70 SER B C 1
ATOM 2540 O O . SER B 1 70 ? -3.709 12.844 1.719 1 98.5 70 SER B O 1
ATOM 2542 N N . ASP B 1 71 ? -2.816 14.828 2.062 1 98.69 71 ASP B N 1
ATOM 2543 C CA . ASP B 1 71 ? -1.594 14.492 1.341 1 98.69 71 ASP B CA 1
ATOM 2544 C C . ASP B 1 71 ? -0.776 13.453 2.105 1 98.69 71 ASP B C 1
ATOM 2546 O O . ASP B 1 71 ? -0.086 12.625 1.5 1 98.69 71 ASP B O 1
ATOM 2550 N N . VAL B 1 72 ? -0.821 13.422 3.461 1 98.94 72 VAL B N 1
ATOM 2551 C CA . VAL B 1 72 ? -0.208 12.352 4.242 1 98.94 72 VAL B CA 1
ATOM 2552 C C . VAL B 1 72 ? -0.814 11.008 3.84 1 98.94 72 VAL B C 1
ATOM 2554 O O . VAL B 1 72 ? -0.088 10.047 3.559 1 98.94 72 VAL B O 1
ATOM 2557 N N . LEU B 1 73 ? -2.092 10.977 3.773 1 98.88 73 LEU B N 1
ATOM 2558 C CA . LEU B 1 73 ? -2.779 9.727 3.463 1 98.88 73 LEU B CA 1
ATOM 2559 C C . LEU B 1 73 ? -2.498 9.297 2.027 1 98.88 73 LEU B C 1
ATOM 2561 O O . LEU B 1 73 ? -2.314 8.109 1.757 1 98.88 73 LEU B O 1
ATOM 2565 N N . MET B 1 74 ? -2.42 10.266 1.107 1 98.75 74 MET B N 1
ATOM 2566 C CA . MET B 1 74 ? -2.158 10 -0.304 1 98.75 74 MET B CA 1
ATOM 2567 C C . MET B 1 74 ? -0.749 9.453 -0.501 1 98.75 74 MET B C 1
ATOM 2569 O O . MET B 1 74 ? -0.489 8.727 -1.464 1 98.75 74 MET B O 1
ATOM 2573 N N . LYS B 1 75 ? 0.106 9.766 0.384 1 98.94 75 LYS B N 1
ATOM 2574 C CA . LYS B 1 75 ? 1.463 9.234 0.324 1 98.94 75 LYS B CA 1
ATOM 2575 C C . LYS B 1 75 ? 1.572 7.922 1.104 1 98.94 75 LYS B C 1
ATOM 2577 O O . LYS B 1 75 ? 2.111 6.938 0.598 1 98.94 75 LYS B O 1
ATOM 2582 N N . GLU B 1 76 ? 1.007 7.887 2.256 1 98.88 76 GLU B N 1
ATOM 2583 C CA . GLU B 1 76 ? 1.232 6.801 3.201 1 98.88 76 GLU B CA 1
ATOM 2584 C C . GLU B 1 76 ? 0.563 5.512 2.73 1 98.88 76 GLU B C 1
ATOM 2586 O O . GLU B 1 76 ? 1.008 4.414 3.072 1 98.88 76 GLU B O 1
ATOM 2591 N N . TRP B 1 77 ? -0.502 5.617 1.926 1 98.81 77 TRP B N 1
ATOM 2592 C CA . TRP B 1 77 ? -1.159 4.391 1.485 1 98.81 77 TRP B CA 1
ATOM 2593 C C . TRP B 1 77 ? -0.189 3.5 0.721 1 98.81 77 TRP B C 1
ATOM 2595 O O . TRP B 1 77 ? -0.315 2.273 0.743 1 98.81 77 TRP B O 1
ATOM 2605 N N . THR B 1 78 ? 0.822 4.094 0.085 1 98.88 78 THR B N 1
ATOM 2606 C CA . THR B 1 78 ? 1.789 3.309 -0.676 1 98.88 78 THR B CA 1
ATOM 2607 C C . THR B 1 78 ? 2.654 2.465 0.256 1 98.88 78 THR B C 1
ATOM 2609 O O . THR B 1 78 ? 3.219 1.452 -0.161 1 98.88 78 THR B O 1
ATOM 2612 N N . LEU B 1 79 ? 2.738 2.867 1.484 1 98.69 79 LEU B N 1
ATOM 2613 C CA . LEU B 1 79 ? 3.641 2.252 2.451 1 98.69 79 LEU B CA 1
ATOM 2614 C C . LEU B 1 79 ? 2.9 1.232 3.311 1 98.69 79 LEU B C 1
ATOM 2616 O O . LEU B 1 79 ? 3.461 0.193 3.668 1 98.69 79 LEU B O 1
ATOM 2620 N N . VAL B 1 80 ? 1.615 1.515 3.594 1 98.06 80 VAL B N 1
ATOM 2621 C CA . VAL B 1 80 ? 0.955 0.691 4.602 1 98.06 80 VAL B CA 1
ATOM 2622 C C . VAL B 1 80 ? -0.279 0.026 3.998 1 98.06 80 VAL B C 1
ATOM 2624 O O . VAL B 1 80 ? -0.986 -0.72 4.68 1 98.06 80 VAL B O 1
ATOM 2627 N N . GLY B 1 81 ? -0.559 0.273 2.719 1 98.31 81 GLY B N 1
ATOM 2628 C CA . GLY B 1 81 ? -1.735 -0.284 2.072 1 98.31 81 GLY B CA 1
ATOM 2629 C C . GLY B 1 81 ? -2.959 0.606 2.189 1 98.31 81 GLY B C 1
ATOM 2630 O O . GLY B 1 81 ? -3.012 1.485 3.051 1 98.31 81 GLY B O 1
ATOM 2631 N N . VAL B 1 82 ? -3.982 0.334 1.438 1 98.38 82 VAL B N 1
ATOM 2632 C CA . VAL B 1 82 ? -5.105 1.252 1.275 1 98.38 82 VAL B CA 1
ATOM 2633 C C . VAL B 1 82 ? -6.105 1.051 2.41 1 98.38 82 VAL B C 1
ATOM 2635 O O . VAL B 1 82 ? -6.859 1.966 2.754 1 98.38 82 VAL B O 1
ATOM 2638 N N . THR B 1 83 ? -6.145 -0.073 3.074 1 96.56 83 THR B N 1
ATOM 2639 C CA . THR B 1 83 ? -7.234 -0.414 3.98 1 96.56 83 THR B CA 1
ATOM 2640 C C . THR B 1 83 ? -7.242 0.512 5.191 1 96.56 83 THR B C 1
ATOM 2642 O O . THR B 1 83 ? -8.258 1.147 5.492 1 96.56 83 THR B O 1
ATOM 2645 N N . PRO B 1 84 ? -6.059 0.7 5.848 1 97.44 84 PRO B N 1
ATOM 2646 C CA . PRO B 1 84 ? -6.105 1.657 6.957 1 97.44 84 PRO B CA 1
ATOM 2647 C C . PRO B 1 84 ? -6.363 3.088 6.488 1 97.44 84 PRO B C 1
ATOM 2649 O O . PRO B 1 84 ? -6.867 3.91 7.258 1 97.44 84 PRO B O 1
ATOM 2652 N N . ILE B 1 85 ? -6.035 3.369 5.262 1 98.44 85 ILE B N 1
ATOM 2653 C CA . ILE B 1 85 ? -6.234 4.699 4.699 1 98.44 85 ILE B CA 1
ATOM 2654 C C . ILE B 1 85 ? -7.727 4.961 4.504 1 98.44 85 ILE B C 1
ATOM 2656 O O . ILE B 1 85 ? -8.203 6.07 4.75 1 98.44 85 ILE B O 1
ATOM 2660 N N . VAL B 1 86 ? -8.438 3.945 4.094 1 97.62 86 VAL B N 1
ATOM 2661 C CA . VAL B 1 86 ? -9.875 4.07 3.918 1 97.62 86 VAL B CA 1
ATOM 2662 C C . VAL B 1 86 ? -10.531 4.383 5.262 1 97.62 86 VAL B C 1
ATOM 2664 O O . VAL B 1 86 ? -11.43 5.23 5.34 1 97.62 86 VAL B O 1
ATOM 2667 N N . TYR B 1 87 ? -10.062 3.787 6.324 1 97.88 87 TYR B N 1
ATOM 2668 C CA . TYR B 1 87 ? -10.578 4.078 7.656 1 97.88 87 TYR B CA 1
ATOM 2669 C C . TYR B 1 87 ? -10.234 5.504 8.07 1 97.88 87 TYR B C 1
ATOM 2671 O O . TYR B 1 87 ? -11.055 6.195 8.688 1 97.88 87 TYR B O 1
ATOM 2679 N N . ALA B 1 88 ? -9.055 5.906 7.727 1 98.69 88 ALA B N 1
ATOM 2680 C CA . ALA B 1 88 ? -8.617 7.246 8.117 1 98.69 88 ALA B CA 1
ATOM 2681 C C . ALA B 1 88 ? -9.414 8.32 7.379 1 98.69 88 ALA B C 1
ATOM 2683 O O . ALA B 1 88 ? -9.852 9.297 7.984 1 98.69 88 ALA B O 1
ATOM 2684 N N . VAL B 1 89 ? -9.594 8.125 6.055 1 98.31 89 VAL B N 1
ATOM 2685 C CA . VAL B 1 89 ? -10.305 9.141 5.281 1 98.31 89 VAL B CA 1
ATOM 2686 C C . VAL B 1 89 ? -11.773 9.164 5.688 1 98.31 89 VAL B C 1
ATOM 2688 O O . VAL B 1 89 ? -12.406 10.227 5.707 1 98.31 89 VAL B O 1
ATOM 2691 N N . THR B 1 90 ? -12.328 8.016 6.059 1 98 90 THR B N 1
ATOM 2692 C CA . THR B 1 90 ? -13.688 7.961 6.582 1 98 90 THR B CA 1
ATOM 2693 C C . THR B 1 90 ? -13.797 8.75 7.883 1 98 90 THR B C 1
ATOM 2695 O O . THR B 1 90 ? -14.734 9.531 8.062 1 98 90 THR B O 1
ATOM 2698 N N . ALA B 1 91 ? -12.844 8.539 8.773 1 98.5 91 ALA B N 1
ATOM 2699 C CA . ALA B 1 91 ? -12.828 9.258 10.039 1 98.5 91 ALA B CA 1
ATOM 2700 C C . ALA B 1 91 ? -12.695 10.766 9.812 1 98.5 91 ALA B C 1
ATOM 2702 O O . ALA B 1 91 ? -13.359 11.562 10.484 1 98.5 91 ALA B O 1
ATOM 2703 N N . LEU B 1 92 ? -11.891 11.148 8.883 1 98.44 92 LEU B N 1
ATOM 2704 C CA . LEU B 1 92 ? -11.711 12.555 8.547 1 98.44 92 LEU B CA 1
ATOM 2705 C C . LEU B 1 92 ? -12.992 13.148 7.973 1 98.44 92 LEU B C 1
ATOM 2707 O O . LEU B 1 92 ? -13.383 14.258 8.336 1 98.44 92 LEU B O 1
ATOM 2711 N N . GLY B 1 93 ? -13.594 12.383 7.035 1 97.25 93 GLY B N 1
ATOM 2712 C CA . GLY B 1 93 ? -14.844 12.844 6.449 1 97.25 93 GLY B CA 1
ATOM 2713 C C . GLY B 1 93 ? -15.93 13.078 7.48 1 97.25 93 GLY B C 1
ATOM 2714 O O . GLY B 1 93 ? -16.625 14.094 7.438 1 97.25 93 GLY B O 1
ATOM 2715 N N . LYS B 1 94 ? -16.031 12.188 8.406 1 97.31 94 LYS B N 1
ATOM 2716 C CA . LYS B 1 94 ? -17.016 12.328 9.469 1 97.31 94 LYS B CA 1
ATOM 2717 C C . LYS B 1 94 ? -16.703 13.531 10.359 1 97.31 94 LYS B C 1
ATOM 2719 O O . LYS B 1 94 ? -17.609 14.281 10.727 1 97.31 94 LYS B O 1
ATOM 2724 N N . ALA B 1 95 ? -15.461 13.68 10.727 1 98.12 95 ALA B N 1
ATOM 2725 C CA . ALA B 1 95 ? -15.055 14.805 11.562 1 98.12 95 ALA B CA 1
ATOM 2726 C C . ALA B 1 95 ? -15.281 16.125 10.844 1 98.12 95 ALA B C 1
ATOM 2728 O O . ALA B 1 95 ? -15.719 17.109 11.461 1 98.12 95 ALA B O 1
ATOM 2729 N N . GLU B 1 96 ? -14.977 16.188 9.531 1 97.12 96 GLU B N 1
ATOM 2730 C CA . GLU B 1 96 ? -15.195 17.391 8.727 1 97.12 96 GLU B CA 1
ATOM 2731 C C . GLU B 1 96 ? -16.672 17.766 8.695 1 97.12 96 GLU B C 1
ATOM 2733 O O . GLU B 1 96 ? -17.031 18.938 8.867 1 97.12 96 GLU B O 1
ATOM 2738 N N . THR B 1 97 ? -17.484 16.75 8.461 1 95.5 97 THR B N 1
ATOM 2739 C CA . THR B 1 97 ? -18.938 16.969 8.406 1 95.5 97 THR B CA 1
ATOM 2740 C C . THR B 1 97 ? -19.438 17.547 9.727 1 95.5 97 THR B C 1
ATOM 2742 O O . THR B 1 97 ? -20.203 18.516 9.734 1 95.5 97 THR B O 1
ATOM 2745 N N . ALA B 1 98 ? -19.016 16.938 10.781 1 96.19 98 ALA B N 1
ATOM 2746 C CA . ALA B 1 98 ? -19.422 17.422 12.102 1 96.19 98 ALA B CA 1
ATOM 2747 C C . ALA B 1 98 ? -18.938 18.844 12.344 1 96.19 98 ALA B C 1
ATOM 2749 O O . ALA B 1 98 ? -19.672 19.656 12.906 1 96.19 98 ALA B O 1
ATOM 2750 N N . PHE B 1 99 ? -17.75 19.125 11.977 1 96 99 PHE B N 1
ATOM 2751 C CA . PHE B 1 99 ? -17.141 20.438 12.141 1 96 99 PHE B CA 1
ATOM 2752 C C . PHE B 1 99 ? -17.906 21.484 11.359 1 96 99 PHE B C 1
ATOM 2754 O O . PHE B 1 99 ? -18.172 22.578 11.883 1 96 99 PHE B O 1
ATOM 2761 N N . TYR B 1 100 ? -18.25 21.172 10.156 1 93.88 100 TYR B N 1
ATOM 2762 C CA . TYR B 1 100 ? -18.953 22.109 9.305 1 93.88 100 TYR B CA 1
ATOM 2763 C C . TYR B 1 100 ? -20.391 22.312 9.797 1 93.88 100 TYR B C 1
ATOM 2765 O O . TYR B 1 100 ? -20.891 23.438 9.797 1 93.88 100 TYR B O 1
ATOM 2773 N N . GLU B 1 101 ? -21.031 21.266 10.234 1 94.12 101 GLU B N 1
ATOM 2774 C CA . GLU B 1 101 ? -22.375 21.375 10.781 1 94.12 101 GLU B CA 1
ATOM 2775 C C . GLU B 1 101 ? -22.422 22.266 12.016 1 94.12 101 GLU B C 1
ATOM 2777 O O . GLU B 1 101 ? -23.297 23.125 12.148 1 94.12 101 GLU B O 1
ATOM 2782 N N . LYS B 1 102 ? -21.516 22.109 12.828 1 93.44 102 LYS B N 1
ATOM 2783 C CA . LYS B 1 102 ? -21.422 22.875 14.062 1 93.44 102 LYS B CA 1
ATOM 2784 C C . LYS B 1 102 ? -21.234 24.375 13.766 1 93.44 102 LYS B C 1
ATOM 2786 O O . LYS B 1 102 ? -21.719 25.219 14.516 1 93.44 102 LYS B O 1
ATOM 2791 N N . ARG B 1 103 ? -20.672 24.641 12.688 1 92.06 103 ARG B N 1
ATOM 2792 C CA . ARG B 1 103 ? -20.312 26.031 12.391 1 92.06 103 ARG B CA 1
ATOM 2793 C C . ARG B 1 103 ? -21.25 26.609 11.344 1 92.06 103 ARG B C 1
ATOM 2795 O O . ARG B 1 103 ? -21.094 27.766 10.938 1 92.06 103 ARG B O 1
ATOM 2802 N N . GLY B 1 104 ? -22.156 25.781 10.828 1 91.19 104 GLY B N 1
ATOM 2803 C CA . GLY B 1 104 ? -23.109 26.234 9.82 1 91.19 104 GLY B CA 1
ATOM 2804 C C . GLY B 1 104 ? -22.469 26.438 8.461 1 91.19 104 GLY B C 1
ATOM 2805 O O . GLY B 1 104 ? -22.875 27.328 7.707 1 91.19 104 GLY B O 1
ATOM 2806 N N . LEU B 1 105 ? -21.438 25.656 8.25 1 87.19 105 LEU B N 1
ATOM 2807 C CA . LEU B 1 105 ? -20.75 25.703 6.965 1 87.19 105 LEU B CA 1
ATOM 2808 C C . LEU B 1 105 ? -21.266 24.609 6.031 1 87.19 105 LEU B C 1
ATOM 2810 O O . LEU B 1 105 ? -21.766 23.578 6.492 1 87.19 105 LEU B O 1
ATOM 2814 N N . LYS B 1 106 ? -21.203 24.844 4.781 1 85.56 106 LYS B N 1
ATOM 2815 C CA . LYS B 1 106 ? -21.609 23.875 3.771 1 85.56 106 LYS B CA 1
ATOM 2816 C C . LYS B 1 106 ? -20.406 23.141 3.199 1 85.56 106 LYS B C 1
ATOM 2818 O O . LYS B 1 106 ? -19.344 23.734 2.998 1 85.56 106 LYS B O 1
ATOM 2823 N N . MET B 1 107 ? -20.625 21.859 2.891 1 85.12 107 MET B N 1
ATOM 2824 C CA . MET B 1 107 ? -19.578 21.062 2.254 1 85.12 107 MET B CA 1
ATOM 2825 C C . MET B 1 107 ? -19.422 21.453 0.788 1 85.12 107 MET B C 1
ATOM 2827 O O . MET B 1 107 ? -20.406 21.672 0.09 1 85.12 107 MET B O 1
ATOM 2831 N N . GLU B 1 108 ? -18.234 21.5 0.324 1 75.19 108 GLU B N 1
ATOM 2832 C CA . GLU B 1 108 ? -17.953 21.891 -1.052 1 75.19 108 GLU B CA 1
ATOM 2833 C C . GLU B 1 108 ? -18.141 20.734 -2.014 1 75.19 108 GLU B C 1
ATOM 2835 O O . GLU B 1 108 ? -18.484 20.922 -3.184 1 75.19 108 GLU B O 1
ATOM 2840 N N . GLU B 1 109 ? -17.953 19.578 -1.551 1 78.75 109 GLU B N 1
ATOM 2841 C CA . GLU B 1 109 ? -17.984 18.438 -2.449 1 78.75 109 GLU B CA 1
ATOM 2842 C C . GLU B 1 109 ? -19.391 17.875 -2.613 1 78.75 109 GLU B C 1
ATOM 2844 O O . GLU B 1 109 ? -20.109 17.688 -1.629 1 78.75 109 GLU B O 1
ATOM 2849 N N . ALA B 1 110 ? -19.703 17.672 -3.941 1 77.19 110 ALA B N 1
ATOM 2850 C CA . ALA B 1 110 ? -21 17.062 -4.262 1 77.19 110 ALA B CA 1
ATOM 2851 C C . ALA B 1 110 ? -21.016 15.578 -3.896 1 77.19 110 ALA B C 1
ATOM 2853 O O . ALA B 1 110 ? -19.984 14.906 -3.969 1 77.19 110 ALA B O 1
ATOM 2854 N N . PRO B 1 111 ? -22.172 15.133 -3.5 1 81.94 111 PRO B N 1
ATOM 2855 C CA . PRO B 1 111 ? -22.297 13.703 -3.23 1 81.94 111 PRO B CA 1
ATOM 2856 C C . PRO B 1 111 ? -22.078 12.844 -4.48 1 81.94 111 PRO B C 1
ATOM 2858 O O . PRO B 1 111 ? -22.297 13.32 -5.598 1 81.94 111 PRO B O 1
ATOM 2861 N N . PRO B 1 112 ? -21.609 11.633 -4.281 1 86.69 112 PRO B N 1
ATOM 2862 C CA . PRO B 1 112 ? -21.453 10.75 -5.434 1 86.69 112 PRO B CA 1
ATOM 2863 C C . PRO B 1 112 ? -22.781 10.359 -6.07 1 86.69 112 PRO B C 1
ATOM 2865 O O . PRO B 1 112 ? -23.828 10.461 -5.426 1 86.69 112 PRO B O 1
ATOM 2868 N N . SER B 1 113 ? -22.672 9.961 -7.363 1 85.81 113 SER B N 1
ATOM 2869 C CA . SER B 1 113 ? -23.844 9.367 -8.023 1 85.81 113 SER B CA 1
ATOM 2870 C C . SER B 1 113 ? -24.234 8.055 -7.367 1 85.81 113 SER B C 1
ATOM 2872 O O . SER B 1 113 ? -23.531 7.547 -6.496 1 85.81 113 SER B O 1
ATOM 2874 N N . GLU B 1 114 ? -25.297 7.555 -7.832 1 81.12 114 GLU B N 1
ATOM 2875 C CA . GLU B 1 114 ? -25.812 6.305 -7.285 1 81.12 114 GLU B CA 1
ATOM 2876 C C . GLU B 1 114 ? -24.844 5.156 -7.508 1 81.12 114 GLU B C 1
ATOM 2878 O O . GLU B 1 114 ? -24.766 4.234 -6.688 1 81.12 114 GLU B O 1
ATOM 2883 N N . ASP B 1 115 ? -24.078 5.332 -8.562 1 81.31 115 ASP B N 1
ATOM 2884 C CA . ASP B 1 115 ? -23.141 4.266 -8.891 1 81.31 115 ASP B CA 1
ATOM 2885 C C . ASP B 1 115 ? -21.766 4.547 -8.281 1 81.31 115 ASP B C 1
ATOM 2887 O O . ASP B 1 115 ? -20.781 3.869 -8.609 1 81.31 115 ASP B O 1
ATOM 2891 N N . GLY B 1 116 ? -21.734 5.578 -7.488 1 77.81 116 GLY B N 1
ATOM 2892 C CA . GLY B 1 116 ? -20.516 5.855 -6.746 1 77.81 116 GLY B CA 1
ATOM 2893 C C . GLY B 1 116 ? -19.516 6.668 -7.535 1 77.81 116 GLY B C 1
ATOM 2894 O O . GLY B 1 116 ? -18.328 6.672 -7.215 1 77.81 116 GLY B O 1
ATOM 2895 N N . LEU B 1 117 ? -20.016 7.219 -8.555 1 86.19 117 LEU B N 1
ATOM 2896 C CA . LEU B 1 117 ? -19.078 7.949 -9.398 1 86.19 117 LEU B CA 1
ATOM 2897 C C . LEU B 1 117 ? -18.984 9.406 -8.969 1 86.19 117 LEU B C 1
ATOM 2899 O O . LEU B 1 117 ? -19.984 10.016 -8.578 1 86.19 117 LEU B O 1
ATOM 2903 N N . LEU B 1 118 ? -17.797 9.898 -8.906 1 89.94 118 LEU B N 1
ATOM 2904 C CA . LEU B 1 118 ? -17.438 11.297 -8.688 1 89.94 118 LEU B CA 1
ATOM 2905 C C . LEU B 1 118 ? -16.484 11.781 -9.773 1 89.94 118 LEU B C 1
ATOM 2907 O O . LEU B 1 118 ? -15.633 11.016 -10.242 1 89.94 118 LEU B O 1
ATOM 2911 N N . ASP B 1 119 ? -16.641 13.047 -10.078 1 91 119 ASP B N 1
ATOM 2912 C CA . ASP B 1 119 ? -15.664 13.617 -11 1 91 119 ASP B CA 1
ATOM 2913 C C . ASP B 1 119 ? -14.281 13.695 -10.359 1 91 119 ASP B C 1
ATOM 2915 O O . ASP B 1 119 ? -14.156 14.016 -9.172 1 91 119 ASP B O 1
ATOM 2919 N N . PHE B 1 120 ? -13.312 13.422 -11.219 1 94.44 120 PHE B N 1
ATOM 2920 C CA . PHE B 1 120 ? -11.953 13.641 -10.742 1 94.44 120 PHE B CA 1
ATOM 2921 C C . PHE B 1 120 ? -11.664 15.125 -10.578 1 94.44 120 PHE B C 1
ATOM 2923 O O . PHE B 1 120 ? -12.125 15.945 -11.367 1 94.44 120 PHE B O 1
ATOM 2930 N N . PRO B 1 121 ? -10.922 15.477 -9.547 1 94.06 121 PRO B N 1
ATOM 2931 C CA . PRO B 1 121 ? -10.484 16.875 -9.477 1 94.06 121 PRO B CA 1
ATOM 2932 C C . PRO B 1 121 ? -9.609 17.266 -10.664 1 94.06 121 PRO B C 1
ATOM 2934 O O . PRO B 1 121 ? -8.953 16.422 -11.273 1 94.06 121 PRO B O 1
ATOM 2937 N N . ASP B 1 122 ? -9.5 18.531 -10.945 1 94.12 122 ASP B N 1
ATOM 2938 C CA . ASP B 1 122 ? -8.789 19.047 -12.109 1 94.12 122 ASP B CA 1
ATOM 2939 C C . ASP B 1 122 ? -7.324 18.609 -12.102 1 94.12 122 ASP B C 1
ATOM 2941 O O . ASP B 1 122 ? -6.766 18.266 -13.141 1 94.12 122 ASP B O 1
ATOM 2945 N N . LYS B 1 123 ? -6.73 18.547 -10.945 1 94.25 123 LYS B N 1
ATOM 2946 C CA . LYS B 1 123 ? -5.309 18.234 -10.828 1 94.25 123 LYS B CA 1
ATOM 2947 C C . LYS B 1 123 ? -5.035 16.766 -11.164 1 94.25 123 LYS B C 1
ATOM 2949 O O . LYS B 1 123 ? -3.885 16.375 -11.359 1 94.25 123 LYS B O 1
ATOM 2954 N N . ARG B 1 124 ? -6.102 16 -11.289 1 96.12 124 ARG B N 1
ATOM 2955 C CA . ARG B 1 124 ? -5.969 14.57 -11.539 1 96.12 124 ARG B CA 1
ATOM 2956 C C . ARG B 1 124 ? -6.41 14.219 -12.961 1 96.12 124 ARG B C 1
ATOM 2958 O O . ARG B 1 124 ? -6.531 13.039 -13.305 1 96.12 124 ARG B O 1
ATOM 2965 N N . LYS B 1 125 ? -6.652 15.25 -13.688 1 95.44 125 LYS B N 1
ATOM 2966 C CA . LYS B 1 125 ? -6.984 15.086 -15.102 1 95.44 125 LYS B CA 1
ATOM 2967 C C . LYS B 1 125 ? -5.773 15.367 -15.984 1 95.44 125 LYS B C 1
ATOM 2969 O O . LYS B 1 125 ? -4.918 16.188 -15.641 1 95.44 125 LYS B O 1
ATOM 2974 N N . ASN B 1 126 ? -5.652 14.625 -17.031 1 96.69 126 ASN B N 1
ATOM 2975 C CA . ASN B 1 126 ? -4.609 14.828 -18.031 1 96.69 126 ASN B CA 1
ATOM 2976 C C . ASN B 1 126 ? -3.215 14.68 -17.422 1 96.69 126 ASN B C 1
ATOM 2978 O O . ASN B 1 126 ? -2.359 15.547 -17.609 1 96.69 126 ASN B O 1
ATOM 2982 N N . ILE B 1 127 ? -3.078 13.703 -16.656 1 97.94 127 ILE B N 1
ATOM 2983 C CA . ILE B 1 127 ? -1.801 13.391 -16.016 1 97.94 127 ILE B CA 1
ATOM 2984 C C . ILE B 1 127 ? -0.821 12.867 -17.062 1 97.94 127 ILE B C 1
ATOM 2986 O O . ILE B 1 127 ? -1.162 11.977 -17.844 1 97.94 127 ILE B O 1
ATOM 2990 N N . ASP B 1 128 ? 0.359 13.422 -17.156 1 98.25 128 ASP B N 1
ATOM 2991 C CA . ASP B 1 128 ? 1.417 12.883 -18.016 1 98.25 128 ASP B CA 1
ATOM 2992 C C . ASP B 1 128 ? 2.104 11.688 -17.359 1 98.25 128 ASP B C 1
ATOM 2994 O O . ASP B 1 128 ? 3.252 11.789 -16.922 1 98.25 128 ASP B O 1
ATOM 2998 N N . PHE B 1 129 ? 1.479 10.586 -17.453 1 98.56 129 PHE B N 1
ATOM 2999 C CA . PHE B 1 129 ? 1.85 9.391 -16.688 1 98.56 129 PHE B CA 1
ATOM 3000 C C . PHE B 1 129 ? 3.055 8.703 -17.328 1 98.56 129 PHE B C 1
ATOM 3002 O O . PHE B 1 129 ? 3.723 7.895 -16.672 1 98.56 129 PHE B O 1
ATOM 3009 N N . ASN B 1 130 ? 3.365 8.992 -18.594 1 98.25 130 ASN B N 1
ATOM 3010 C CA . ASN B 1 130 ? 4.375 8.211 -19.297 1 98.25 130 ASN B CA 1
ATOM 3011 C C . ASN B 1 130 ? 5.707 8.953 -19.375 1 98.25 130 ASN B C 1
ATOM 3013 O O . ASN B 1 130 ? 6.723 8.375 -19.75 1 98.25 130 ASN B O 1
ATOM 3017 N N . ASN B 1 131 ? 5.715 10.25 -18.938 1 97.56 131 ASN B N 1
ATOM 3018 C CA . ASN B 1 131 ? 6.953 11.016 -19.031 1 97.56 131 ASN B CA 1
ATOM 3019 C C . ASN B 1 131 ? 7.238 11.789 -17.75 1 97.56 131 ASN B C 1
ATOM 3021 O O . ASN B 1 131 ? 8 11.328 -16.906 1 97.56 131 ASN B O 1
ATOM 3025 N N . HIS B 1 132 ? 6.438 12.781 -17.453 1 98.19 132 HIS B N 1
ATOM 3026 C CA . HIS B 1 132 ? 6.703 13.664 -16.328 1 98.19 132 HIS B CA 1
ATOM 3027 C C . HIS B 1 132 ? 6.648 12.906 -15 1 98.19 132 HIS B C 1
ATOM 3029 O O . HIS B 1 132 ? 7.488 13.125 -14.125 1 98.19 132 HIS B O 1
ATOM 3035 N N . ILE B 1 133 ? 5.656 12.07 -14.859 1 98.5 133 ILE B N 1
ATOM 3036 C CA . ILE B 1 133 ? 5.426 11.391 -13.594 1 98.5 133 ILE B CA 1
ATOM 3037 C C . ILE B 1 133 ? 6.586 10.445 -13.289 1 98.5 133 ILE B C 1
ATOM 3039 O O . ILE B 1 133 ? 7.199 10.523 -12.219 1 98.5 133 ILE B O 1
ATOM 3043 N N . PRO B 1 134 ? 7.004 9.594 -14.25 1 97.88 134 PRO B N 1
ATOM 3044 C CA . PRO B 1 134 ? 8.164 8.758 -13.945 1 97.88 134 PRO B CA 1
ATOM 3045 C C . PRO B 1 134 ? 9.453 9.562 -13.789 1 97.88 134 PRO B C 1
ATOM 3047 O O . PRO B 1 134 ? 10.336 9.18 -13.008 1 97.88 134 PRO B O 1
ATOM 3050 N N . ASP B 1 135 ? 9.555 10.656 -14.469 1 97.88 135 ASP B N 1
ATOM 3051 C CA . ASP B 1 135 ? 10.75 11.484 -14.359 1 97.88 135 ASP B CA 1
ATOM 3052 C C . ASP B 1 135 ? 10.906 12.047 -12.945 1 97.88 135 ASP B C 1
ATOM 3054 O O . ASP B 1 135 ? 11.984 11.977 -12.359 1 97.88 135 ASP B O 1
ATOM 3058 N N . ARG B 1 136 ? 9.859 12.57 -12.414 1 98.31 136 ARG B N 1
ATOM 3059 C CA . ARG B 1 136 ? 9.977 13.164 -11.086 1 98.31 136 ARG B CA 1
ATOM 3060 C C . ARG B 1 136 ? 10.148 12.078 -10.023 1 98.31 136 ARG B C 1
ATOM 3062 O O . ARG B 1 136 ? 10.875 12.273 -9.039 1 98.31 136 ARG B O 1
ATOM 3069 N N . GLY B 1 137 ? 9.445 10.906 -10.227 1 98.31 137 GLY B N 1
ATOM 3070 C CA . GLY B 1 137 ? 9.664 9.789 -9.328 1 98.31 137 GLY B CA 1
ATOM 3071 C C . GLY B 1 137 ? 11.102 9.305 -9.312 1 98.31 137 GLY B C 1
ATOM 3072 O O . GLY B 1 137 ? 11.664 9.039 -8.25 1 98.31 137 GLY B O 1
ATOM 3073 N N . THR B 1 138 ? 11.664 9.273 -10.508 1 97.44 138 THR B N 1
ATOM 3074 C CA . THR B 1 138 ? 13.047 8.836 -10.648 1 97.44 138 THR B CA 1
ATOM 3075 C C . THR B 1 138 ? 14 9.805 -9.945 1 97.44 138 THR B C 1
ATOM 3077 O O . THR B 1 138 ? 14.914 9.383 -9.234 1 97.44 138 THR B O 1
ATOM 3080 N N . LYS B 1 139 ? 13.766 11.055 -10.125 1 97.69 139 LYS B N 1
ATOM 3081 C CA . LYS B 1 139 ? 14.617 12.078 -9.523 1 97.69 139 LYS B CA 1
ATOM 3082 C C . LYS B 1 139 ? 14.594 11.984 -8 1 97.69 139 LYS B C 1
ATOM 3084 O O . LYS B 1 139 ? 15.641 12.062 -7.352 1 97.69 139 LYS B O 1
ATOM 3089 N N . PHE B 1 140 ? 13.469 11.812 -7.445 1 98.69 140 PHE B N 1
ATOM 3090 C CA . PHE B 1 140 ? 13.359 11.75 -5.992 1 98.69 140 PHE B CA 1
ATOM 3091 C C . PHE B 1 140 ? 13.953 10.453 -5.457 1 98.69 140 PHE B C 1
ATOM 3093 O O . PHE B 1 140 ? 14.617 10.453 -4.422 1 98.69 140 PHE B O 1
ATOM 3100 N N . LEU B 1 141 ? 13.719 9.344 -6.137 1 97.38 141 LEU B N 1
ATOM 3101 C CA . LEU B 1 141 ? 14.328 8.07 -5.777 1 97.38 141 LEU B CA 1
ATOM 3102 C C . LEU B 1 141 ? 15.844 8.188 -5.742 1 97.38 141 LEU B C 1
ATOM 3104 O O . LEU B 1 141 ? 16.484 7.742 -4.785 1 97.38 141 LEU B O 1
ATOM 3108 N N . GLN B 1 142 ? 16.359 8.766 -6.766 1 96.19 142 GLN B N 1
ATOM 3109 C CA . GLN B 1 142 ? 17.812 8.883 -6.871 1 96.19 142 GLN B CA 1
ATOM 3110 C C . GLN B 1 142 ? 18.359 9.844 -5.816 1 96.19 142 GLN B C 1
ATOM 3112 O O . GLN B 1 142 ? 19.469 9.641 -5.305 1 96.19 142 GLN B O 1
ATOM 3117 N N . GLN B 1 143 ? 17.625 10.828 -5.484 1 96.88 143 GLN B N 1
ATOM 3118 C CA . GLN B 1 143 ? 18.016 11.742 -4.418 1 96.88 143 GLN B CA 1
ATOM 3119 C C . GLN B 1 143 ? 18.109 11.016 -3.078 1 96.88 143 GLN B C 1
ATOM 3121 O O . GLN B 1 143 ? 19.031 11.266 -2.295 1 96.88 143 GLN B O 1
ATOM 3126 N N . LEU B 1 144 ? 17.219 10.117 -2.836 1 97.25 144 LEU B N 1
ATOM 3127 C CA . LEU B 1 144 ? 17.125 9.445 -1.541 1 97.25 144 LEU B CA 1
ATOM 3128 C C . LEU B 1 144 ? 18.125 8.297 -1.458 1 97.25 144 LEU B C 1
ATOM 3130 O O . LEU B 1 144 ? 18.734 8.062 -0.407 1 97.25 144 LEU B O 1
ATOM 3134 N N . TYR B 1 145 ? 18.312 7.594 -2.557 1 95.94 145 TYR B N 1
ATOM 3135 C CA . TYR B 1 145 ? 19.016 6.324 -2.471 1 95.94 145 TYR B CA 1
ATOM 3136 C C . TYR B 1 145 ? 20.453 6.461 -2.992 1 95.94 145 TYR B C 1
ATOM 3138 O O . TYR B 1 145 ? 21.344 5.738 -2.555 1 95.94 145 TYR B O 1
ATOM 3146 N N . ARG B 1 146 ? 20.609 7.301 -4.004 1 93.94 146 ARG B N 1
ATOM 3147 C CA . ARG B 1 146 ? 21.906 7.48 -4.641 1 93.94 146 ARG B CA 1
ATOM 3148 C C . ARG B 1 146 ? 22.484 6.145 -5.09 1 93.94 146 ARG B C 1
ATOM 3150 O O . ARG B 1 146 ? 21.844 5.398 -5.824 1 93.94 146 ARG B O 1
ATOM 3157 N N . GLN B 1 147 ? 23.688 5.785 -4.625 1 90.81 147 GLN B N 1
ATOM 3158 C CA . GLN B 1 147 ? 24.391 4.598 -5.09 1 90.81 147 GLN B CA 1
ATOM 3159 C C . GLN B 1 147 ? 23.766 3.328 -4.512 1 90.81 147 GLN B C 1
ATOM 3161 O O . GLN B 1 147 ? 24.094 2.219 -4.938 1 90.81 147 GLN B O 1
ATOM 3166 N N . ASN B 1 148 ? 22.891 3.461 -3.582 1 92.62 148 ASN B N 1
ATOM 3167 C CA . ASN B 1 148 ? 22.297 2.293 -2.932 1 92.62 148 ASN B CA 1
ATOM 3168 C C . ASN B 1 148 ? 21.141 1.73 -3.74 1 92.62 148 ASN B C 1
ATOM 3170 O O . ASN B 1 148 ? 20.672 0.624 -3.469 1 92.62 148 ASN B O 1
ATOM 3174 N N . LEU B 1 149 ? 20.719 2.467 -4.742 1 94.25 149 LEU B N 1
ATOM 3175 C CA . LEU B 1 149 ? 19.531 2.078 -5.504 1 94.25 149 LEU B CA 1
ATOM 3176 C C . LEU B 1 149 ? 19.828 0.872 -6.391 1 94.25 149 LEU B C 1
ATOM 3178 O O . LEU B 1 149 ? 19.062 -0.089 -6.414 1 94.25 149 LEU B O 1
ATOM 3182 N N . ALA B 1 150 ? 20.938 0.867 -7.027 1 93.5 150 ALA B N 1
ATOM 3183 C CA . ALA B 1 150 ? 21.266 -0.136 -8.039 1 93.5 150 ALA B CA 1
ATOM 3184 C C . ALA B 1 150 ? 21.312 -1.532 -7.43 1 93.5 150 ALA B C 1
ATOM 3186 O O . ALA B 1 150 ? 20.75 -2.479 -7.969 1 93.5 150 ALA B O 1
ATOM 3187 N N . PRO B 1 151 ? 22 -1.703 -6.277 1 92.94 151 PRO B N 1
ATOM 3188 C CA . PRO B 1 151 ? 22.047 -3.047 -5.699 1 92.94 151 PRO B CA 1
ATOM 3189 C C . PRO B 1 151 ? 20.672 -3.562 -5.277 1 92.94 151 PRO B C 1
ATOM 3191 O O . PRO B 1 151 ? 20.406 -4.766 -5.359 1 92.94 151 PRO B O 1
ATOM 3194 N N . ILE B 1 152 ? 19.781 -2.711 -4.832 1 92.94 152 ILE B N 1
ATOM 3195 C CA . ILE B 1 152 ? 18.438 -3.104 -4.461 1 92.94 152 ILE B CA 1
ATOM 3196 C C . ILE B 1 152 ? 17.688 -3.625 -5.688 1 92.94 152 ILE B C 1
ATOM 3198 O O . ILE B 1 152 ? 17.141 -4.727 -5.664 1 92.94 152 ILE B O 1
ATOM 3202 N N . CYS B 1 153 ? 17.781 -2.885 -6.754 1 93.62 153 CYS B N 1
ATOM 3203 C CA . CYS B 1 153 ? 17.125 -3.258 -7.996 1 93.62 153 CYS B CA 1
ATOM 3204 C C . CYS B 1 153 ? 17.672 -4.57 -8.539 1 93.62 153 CYS B C 1
ATOM 3206 O O . CYS B 1 153 ? 16.922 -5.41 -9.031 1 93.62 153 CYS B O 1
ATOM 3208 N N . ALA B 1 154 ? 18.938 -4.758 -8.438 1 93.12 154 ALA B N 1
ATOM 3209 C CA . ALA B 1 154 ? 19.609 -5.938 -8.977 1 93.12 154 ALA B CA 1
ATOM 3210 C C . ALA B 1 154 ? 19.172 -7.203 -8.25 1 93.12 154 ALA B C 1
ATOM 3212 O O . ALA B 1 154 ? 19.188 -8.297 -8.82 1 93.12 154 ALA B O 1
ATOM 3213 N N . SER B 1 155 ? 18.75 -7.055 -7.047 1 94.25 155 SER B N 1
ATOM 3214 C CA . SER B 1 155 ? 18.375 -8.211 -6.242 1 94.25 155 SER B CA 1
ATOM 3215 C C . SER B 1 155 ? 17 -8.75 -6.648 1 94.25 155 SER B C 1
ATOM 3217 O O . SER B 1 155 ? 16.609 -9.836 -6.219 1 94.25 155 SER B O 1
ATOM 3219 N N . TRP B 1 156 ? 16.281 -8.094 -7.57 1 95.69 156 TRP B N 1
ATOM 3220 C CA . TRP B 1 156 ? 14.898 -8.453 -7.895 1 95.69 156 TRP B CA 1
ATOM 3221 C C . TRP B 1 156 ? 14.852 -9.414 -9.078 1 95.69 156 TRP B C 1
ATOM 3223 O O . TRP B 1 156 ? 13.773 -9.867 -9.477 1 95.69 156 TRP B O 1
ATOM 3233 N N . GLY B 1 157 ? 16.047 -9.758 -9.664 1 93.81 157 GLY B N 1
ATOM 3234 C CA . GLY B 1 157 ? 16.094 -10.695 -10.781 1 93.81 157 GLY B CA 1
ATOM 3235 C C . GLY B 1 157 ? 15.297 -10.227 -11.984 1 93.81 157 GLY B C 1
ATOM 3236 O O . GLY B 1 157 ? 15.391 -9.062 -12.383 1 93.81 157 GLY B O 1
ATOM 3237 N N . SER B 1 158 ? 14.523 -11.141 -12.594 1 94.44 158 SER B N 1
ATOM 3238 C CA . SER B 1 158 ? 13.789 -10.82 -13.812 1 94.44 158 SER B CA 1
ATOM 3239 C C . SER B 1 158 ? 12.547 -9.992 -13.508 1 94.44 158 SER B C 1
ATOM 3241 O O . SER B 1 158 ? 11.859 -9.531 -14.422 1 94.44 158 SER B O 1
ATOM 3243 N N . PHE B 1 159 ? 12.273 -9.727 -12.188 1 95.94 159 PHE B N 1
ATOM 3244 C CA . PHE B 1 159 ? 11.125 -8.93 -11.773 1 95.94 159 PHE B CA 1
ATOM 3245 C C . PHE B 1 159 ? 11.469 -7.441 -11.789 1 95.94 159 PHE B C 1
ATOM 3247 O O . PHE B 1 159 ? 10.578 -6.594 -11.695 1 95.94 159 PHE B O 1
ATOM 3254 N N . ALA B 1 160 ? 12.688 -7.125 -11.922 1 95.81 160 ALA B N 1
ATOM 3255 C CA . ALA B 1 160 ? 13.219 -5.805 -11.609 1 95.81 160 ALA B CA 1
ATOM 3256 C C . ALA B 1 160 ? 12.562 -4.727 -12.469 1 95.81 160 ALA B C 1
ATOM 3258 O O . ALA B 1 160 ? 12.172 -3.674 -11.961 1 95.81 160 ALA B O 1
ATOM 3259 N N . SER B 1 161 ? 12.367 -4.953 -13.727 1 95.25 161 SER B N 1
ATOM 3260 C CA . SER B 1 161 ? 11.867 -3.922 -14.625 1 95.25 161 SER B CA 1
ATOM 3261 C C . SER B 1 161 ? 10.43 -3.537 -14.273 1 95.25 161 SER B C 1
ATOM 3263 O O . SER B 1 161 ? 10.086 -2.355 -14.266 1 95.25 161 SER B O 1
ATOM 3265 N N . ASP B 1 162 ? 9.641 -4.527 -13.961 1 96.19 162 ASP B N 1
ATOM 3266 C CA . ASP B 1 162 ? 8.25 -4.254 -13.609 1 96.19 162 ASP B CA 1
ATOM 3267 C C . ASP B 1 162 ? 8.148 -3.518 -12.273 1 96.19 162 ASP B C 1
ATOM 3269 O O . ASP B 1 162 ? 7.383 -2.564 -12.141 1 96.19 162 ASP B O 1
ATOM 3273 N N . PHE B 1 163 ? 8.891 -3.924 -11.367 1 97.12 163 PHE B N 1
ATOM 3274 C CA . PHE B 1 163 ? 8.789 -3.342 -10.031 1 97.12 163 PHE B CA 1
ATOM 3275 C C . PHE B 1 163 ? 9.453 -1.971 -9.992 1 97.12 163 PHE B C 1
ATOM 3277 O O . PHE B 1 163 ? 9.016 -1.089 -9.242 1 97.12 163 PHE B O 1
ATOM 3284 N N . MET B 1 164 ? 10.438 -1.771 -10.82 1 95.69 164 MET B N 1
ATOM 3285 C CA . MET B 1 164 ? 11.016 -0.435 -10.906 1 95.69 164 MET B CA 1
ATOM 3286 C C . MET B 1 164 ? 10.047 0.538 -11.562 1 95.69 164 MET B C 1
ATOM 3288 O O . MET B 1 164 ? 10 1.717 -11.211 1 95.69 164 MET B O 1
ATOM 3292 N N . TRP B 1 165 ? 9.305 0.017 -12.555 1 97.44 165 TRP B N 1
ATOM 3293 C CA . TRP B 1 165 ? 8.242 0.847 -13.109 1 97.44 165 TRP B CA 1
ATOM 3294 C C . TRP B 1 165 ? 7.254 1.264 -12.023 1 97.44 165 TRP B C 1
ATOM 3296 O O . TRP B 1 165 ? 6.875 2.434 -11.938 1 97.44 165 TRP B O 1
ATOM 3306 N N . MET B 1 166 ? 6.84 0.358 -11.219 1 98.25 166 MET B N 1
ATOM 3307 C CA . MET B 1 166 ? 5.91 0.64 -10.125 1 98.25 166 MET B CA 1
ATOM 3308 C C . MET B 1 166 ? 6.488 1.682 -9.172 1 98.25 166 MET B C 1
ATOM 3310 O O . MET B 1 166 ? 5.793 2.617 -8.781 1 98.25 166 MET B O 1
ATOM 3314 N N . GLU B 1 167 ? 7.789 1.538 -8.859 1 97.62 167 GLU B N 1
ATOM 3315 C CA . GLU B 1 167 ? 8.453 2.484 -7.965 1 97.62 167 GLU B CA 1
ATOM 3316 C C . GLU B 1 167 ? 8.523 3.875 -8.594 1 97.62 167 GLU B C 1
ATOM 3318 O O . GLU B 1 167 ? 8.086 4.855 -7.992 1 97.62 167 GLU B O 1
ATOM 3323 N N . ARG B 1 168 ? 8.977 3.941 -9.805 1 97.44 168 ARG B N 1
ATOM 3324 C CA . ARG B 1 168 ? 9.297 5.211 -10.445 1 97.44 168 ARG B CA 1
ATOM 3325 C C . ARG B 1 168 ? 8.031 5.93 -10.898 1 97.44 168 ARG B C 1
ATOM 3327 O O . ARG B 1 168 ? 7.93 7.156 -10.781 1 97.44 168 ARG B O 1
ATOM 3334 N N . SER B 1 169 ? 7.055 5.156 -11.398 1 98.56 169 SER B N 1
ATOM 3335 C CA . SER B 1 169 ? 5.895 5.793 -12.008 1 98.56 169 SER B CA 1
ATOM 3336 C C . SER B 1 169 ? 4.754 5.941 -11 1 98.56 169 SER B C 1
ATOM 3338 O O . SER B 1 169 ? 4.023 6.934 -11.023 1 98.56 169 SER B O 1
ATOM 3340 N N . VAL B 1 170 ? 4.629 5.004 -10.125 1 98.88 170 VAL B N 1
ATOM 3341 C CA . VAL B 1 170 ? 3.422 5.008 -9.305 1 98.88 170 VAL B CA 1
ATOM 3342 C C . VAL B 1 170 ? 3.758 5.457 -7.887 1 98.88 170 VAL B C 1
ATOM 3344 O O . VAL B 1 170 ? 3.396 6.562 -7.477 1 98.88 170 VAL B O 1
ATOM 3347 N N . ILE B 1 171 ? 4.582 4.695 -7.188 1 98.88 171 ILE B N 1
ATOM 3348 C CA . ILE B 1 171 ? 4.797 4.945 -5.766 1 98.88 171 ILE B CA 1
ATOM 3349 C C . ILE B 1 171 ? 5.496 6.289 -5.574 1 98.88 171 ILE B C 1
ATOM 3351 O O . ILE B 1 171 ? 4.961 7.188 -4.922 1 98.88 171 ILE B O 1
ATOM 3355 N N . TYR B 1 172 ? 6.637 6.449 -6.199 1 98.75 172 TYR B N 1
ATOM 3356 C CA . TYR B 1 172 ? 7.328 7.73 -6.102 1 98.75 172 TYR B CA 1
ATOM 3357 C C . TYR B 1 172 ? 6.742 8.742 -7.078 1 98.75 172 TYR B C 1
ATOM 3359 O O . TYR B 1 172 ? 6.551 9.914 -6.73 1 98.75 172 TYR B O 1
ATOM 3367 N N . GLY B 1 173 ? 6.426 8.352 -8.242 1 98.75 173 GLY B N 1
ATOM 3368 C CA . GLY B 1 173 ? 6.004 9.266 -9.289 1 98.75 173 GLY B CA 1
ATOM 3369 C C . GLY B 1 173 ? 4.695 9.969 -8.977 1 98.75 173 GLY B C 1
ATOM 3370 O O . GLY B 1 173 ? 4.645 11.195 -8.906 1 98.75 173 GLY B O 1
ATOM 3371 N N . LEU B 1 174 ? 3.668 9.227 -8.719 1 98.81 174 LEU B N 1
ATOM 3372 C CA . LEU B 1 174 ? 2.342 9.797 -8.508 1 98.81 174 LEU B CA 1
ATOM 3373 C C . LEU B 1 174 ? 2.211 10.352 -7.094 1 98.81 174 LEU B C 1
ATOM 3375 O O . LEU B 1 174 ? 1.497 11.328 -6.867 1 98.81 174 LEU B O 1
ATOM 3379 N N . PHE B 1 175 ? 2.975 9.766 -6.137 1 98.88 175 PHE B N 1
ATOM 3380 C CA . PHE B 1 175 ? 2.557 10.055 -4.77 1 98.88 175 PHE B CA 1
ATOM 3381 C C . PHE B 1 175 ? 3.707 10.648 -3.967 1 98.88 175 PHE B C 1
ATOM 3383 O O . PHE B 1 175 ? 3.645 11.805 -3.539 1 98.88 175 PHE B O 1
ATOM 3390 N N . LEU B 1 176 ? 4.812 9.961 -3.865 1 98.88 176 LEU B N 1
ATOM 3391 C CA . LEU B 1 176 ? 5.816 10.328 -2.871 1 98.88 176 LEU B CA 1
ATOM 3392 C C . LEU B 1 176 ? 6.621 11.539 -3.33 1 98.88 176 LEU B C 1
ATOM 3394 O O . LEU B 1 176 ? 7.16 12.281 -2.506 1 98.88 176 LEU B O 1
ATOM 3398 N N . SER B 1 177 ? 6.645 11.812 -4.656 1 98.81 177 SER B N 1
ATOM 3399 C CA . SER B 1 177 ? 7.43 12.93 -5.16 1 98.81 177 SER B CA 1
ATOM 3400 C C . SER B 1 177 ? 6.539 14.125 -5.5 1 98.81 177 SER B C 1
ATOM 3402 O O . SER B 1 177 ? 7.016 15.133 -6.031 1 98.81 177 SER B O 1
ATOM 3404 N N . ASP B 1 178 ? 5.234 14 -5.309 1 98.38 178 ASP B N 1
ATOM 3405 C CA . ASP B 1 178 ? 4.383 15.18 -5.422 1 98.38 178 ASP B CA 1
ATOM 3406 C C . ASP B 1 178 ? 4.566 16.109 -4.227 1 98.38 178 ASP B C 1
ATOM 3408 O O . ASP B 1 178 ? 3.93 15.93 -3.188 1 98.38 178 ASP B O 1
ATOM 3412 N N . HIS B 1 179 ? 5.391 17.172 -4.473 1 98.5 179 HIS B N 1
ATOM 3413 C CA . HIS B 1 179 ? 5.758 18.062 -3.375 1 98.5 179 HIS B CA 1
ATOM 3414 C C . HIS B 1 179 ? 5.004 19.391 -3.457 1 98.5 179 HIS B C 1
ATOM 3416 O O . HIS B 1 179 ? 5.508 20.422 -3.018 1 98.5 179 HIS B O 1
ATOM 3422 N N . GLU B 1 180 ? 3.822 19.328 -3.98 1 97.81 180 GLU B N 1
ATOM 3423 C CA . GLU B 1 180 ? 3.008 20.531 -4.082 1 97.81 180 GLU B CA 1
ATOM 3424 C C . GLU B 1 180 ? 2.49 20.969 -2.713 1 97.81 180 GLU B C 1
ATOM 3426 O O . GLU B 1 180 ? 2.424 22.156 -2.418 1 97.81 180 GLU B O 1
ATOM 3431 N N . ILE B 1 181 ? 2.115 19.984 -1.849 1 98.31 181 ILE B N 1
ATOM 3432 C CA . ILE B 1 181 ? 1.562 20.297 -0.533 1 98.31 181 ILE B CA 1
ATOM 3433 C C . ILE B 1 181 ? 2.615 20.031 0.542 1 98.31 181 ILE B C 1
ATOM 3435 O O . ILE B 1 181 ? 2.961 20.938 1.309 1 98.31 181 ILE B O 1
ATOM 3439 N N . LEU B 1 182 ? 3.139 18.828 0.553 1 98.69 182 LEU B N 1
ATOM 3440 C CA . LEU B 1 182 ? 4.227 18.5 1.463 1 98.69 182 LEU B CA 1
ATOM 3441 C C . LEU B 1 182 ? 5.578 18.641 0.769 1 98.69 182 LEU B C 1
ATOM 3443 O O . LEU B 1 182 ? 5.754 18.172 -0.359 1 98.69 182 LEU B O 1
ATOM 3447 N N . SER B 1 183 ? 6.512 19.281 1.438 1 98.38 183 SER B N 1
ATOM 3448 C CA . SER B 1 183 ? 7.867 19.406 0.913 1 98.38 183 SER B CA 1
ATOM 3449 C C . SER B 1 183 ? 8.539 18.031 0.825 1 98.38 183 SER B C 1
ATOM 3451 O O . SER B 1 183 ? 8.023 17.047 1.339 1 98.38 183 SER B O 1
ATOM 3453 N N . ALA B 1 184 ? 9.719 18.031 0.195 1 98.75 184 ALA B N 1
ATOM 3454 C CA . ALA B 1 184 ? 10.492 16.797 0.083 1 98.75 184 ALA B CA 1
ATOM 3455 C C . ALA B 1 184 ? 10.828 16.234 1.461 1 98.75 184 ALA B C 1
ATOM 3457 O O . ALA B 1 184 ? 10.727 15.023 1.687 1 98.75 184 ALA B O 1
ATOM 3458 N N . VAL B 1 185 ? 11.203 17.094 2.365 1 98.81 185 VAL B N 1
ATOM 3459 C CA . VAL B 1 185 ? 11.562 16.672 3.715 1 98.81 185 VAL B CA 1
ATOM 3460 C C . VAL B 1 185 ? 10.32 16.141 4.434 1 98.81 185 VAL B C 1
ATOM 3462 O O . VAL B 1 185 ? 1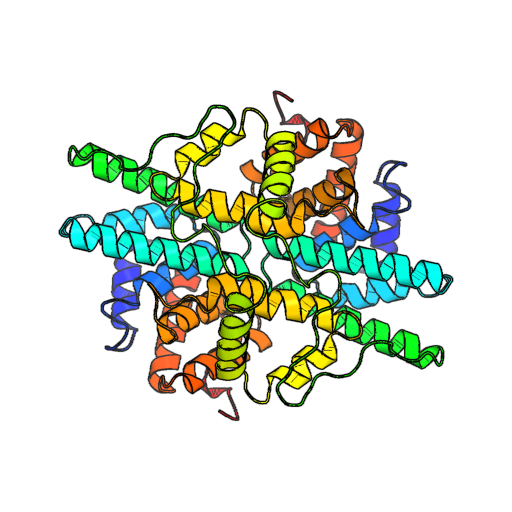0.367 15.102 5.086 1 98.81 185 VAL B O 1
ATOM 3465 N N . GLU B 1 186 ? 9.172 16.844 4.289 1 98.75 186 GLU B N 1
ATOM 3466 C CA . GLU B 1 186 ? 7.938 16.406 4.918 1 98.75 186 GLU B CA 1
ATOM 3467 C C . GLU B 1 186 ? 7.469 15.07 4.34 1 98.75 186 GLU B C 1
ATOM 3469 O O . GLU B 1 186 ? 6.977 14.211 5.074 1 98.75 186 GLU B O 1
ATOM 3474 N N . ALA B 1 187 ? 7.625 14.922 3.031 1 98.88 187 ALA B N 1
ATOM 3475 C CA . ALA B 1 187 ? 7.32 13.641 2.406 1 98.88 187 ALA B CA 1
ATOM 3476 C C . ALA B 1 187 ? 8.188 12.523 2.986 1 98.88 187 ALA B C 1
ATOM 3478 O O . ALA B 1 187 ? 7.695 11.43 3.271 1 98.88 187 ALA B O 1
ATOM 3479 N N . GLU B 1 188 ? 9.469 12.805 3.191 1 98.88 188 GLU B N 1
ATOM 3480 C CA . GLU B 1 188 ? 10.383 11.805 3.742 1 98.88 188 GLU B CA 1
ATOM 3481 C C . GLU B 1 188 ? 10.039 11.492 5.195 1 98.88 188 GLU B C 1
ATOM 3483 O O . GLU B 1 188 ? 10.227 10.359 5.652 1 98.88 188 GLU B O 1
ATOM 3488 N N . LEU B 1 189 ? 9.484 12.492 5.941 1 98.88 189 LEU B N 1
ATOM 3489 C CA . LEU B 1 189 ? 9 12.211 7.289 1 98.88 189 LEU B CA 1
ATOM 3490 C C . LEU B 1 189 ? 7.863 11.195 7.262 1 98.88 189 LEU B C 1
ATOM 3492 O O . LEU B 1 189 ? 7.824 10.281 8.086 1 98.88 189 LEU B O 1
ATOM 3496 N N . VAL B 1 190 ? 6.961 11.344 6.309 1 98.88 190 VAL B N 1
ATOM 3497 C CA . VAL B 1 190 ? 5.836 10.43 6.168 1 98.88 190 VAL B CA 1
ATOM 3498 C C . VAL B 1 190 ? 6.344 9.047 5.762 1 98.88 190 VAL B C 1
ATOM 3500 O O . VAL B 1 190 ? 5.914 8.031 6.312 1 98.88 190 VAL B O 1
ATOM 3503 N N . ILE B 1 191 ? 7.309 8.992 4.824 1 98.88 191 ILE B N 1
ATOM 3504 C CA . ILE B 1 191 ? 7.875 7.734 4.344 1 98.88 191 ILE B CA 1
ATOM 3505 C C . ILE B 1 191 ? 8.555 7 5.496 1 98.88 191 ILE B C 1
ATOM 3507 O O . ILE B 1 191 ? 8.227 5.848 5.785 1 98.88 191 ILE B O 1
ATOM 3511 N N . LEU B 1 192 ? 9.461 7.723 6.184 1 98.69 192 LEU B N 1
ATOM 3512 C CA . LEU B 1 192 ? 10.195 7.125 7.293 1 98.69 192 LEU B CA 1
ATOM 3513 C C . LEU B 1 192 ? 9.234 6.605 8.359 1 98.69 192 LEU B C 1
ATOM 3515 O O . LEU B 1 192 ? 9.383 5.477 8.836 1 98.69 192 LEU B O 1
ATOM 3519 N N . THR B 1 193 ? 8.266 7.406 8.711 1 98.69 193 THR B N 1
ATOM 3520 C CA . THR B 1 193 ? 7.297 7.027 9.742 1 98.69 193 THR B CA 1
ATOM 3521 C C . THR B 1 193 ? 6.531 5.773 9.328 1 98.69 193 THR B C 1
ATOM 3523 O O . THR B 1 193 ? 6.434 4.816 10.102 1 98.69 193 THR B O 1
ATOM 3526 N N . GLY B 1 194 ? 5.988 5.797 8.031 1 98.38 194 GLY B N 1
ATOM 3527 C CA . GLY B 1 194 ? 5.207 4.676 7.527 1 98.38 194 GLY B CA 1
ATOM 3528 C C . GLY B 1 194 ? 5.988 3.377 7.484 1 98.38 194 GLY B C 1
ATOM 3529 O O . GLY B 1 194 ? 5.41 2.295 7.598 1 98.38 194 GLY B O 1
ATOM 3530 N N . ILE B 1 195 ? 7.293 3.455 7.41 1 98.19 195 ILE B N 1
ATOM 3531 C CA . ILE B 1 195 ? 8.148 2.281 7.301 1 98.19 195 ILE B CA 1
ATOM 3532 C C . ILE B 1 195 ? 8.617 1.853 8.695 1 98.19 195 ILE B C 1
ATOM 3534 O O . ILE B 1 195 ? 8.539 0.672 9.039 1 98.19 195 ILE B O 1
ATOM 3538 N N . MET B 1 196 ? 9 2.771 9.523 1 97.56 196 MET B N 1
ATOM 3539 C CA . MET B 1 196 ? 9.578 2.496 10.836 1 97.56 196 MET B CA 1
ATOM 3540 C C . MET B 1 196 ? 8.57 1.782 11.734 1 97.56 196 MET B C 1
ATOM 3542 O O . MET B 1 196 ? 8.93 0.869 12.477 1 97.56 196 MET B O 1
ATOM 3546 N N . ILE B 1 197 ? 7.355 2.111 11.633 1 97.44 197 ILE B N 1
ATOM 3547 C CA . ILE B 1 197 ? 6.332 1.562 12.516 1 97.44 197 ILE B CA 1
ATOM 3548 C C . ILE B 1 197 ? 6.09 0.093 12.172 1 97.44 197 ILE B C 1
ATOM 3550 O O . ILE B 1 197 ? 5.438 -0.626 12.93 1 97.44 197 ILE B O 1
ATOM 3554 N N . GLN B 1 198 ? 6.574 -0.338 11.031 1 95.38 198 GLN B N 1
ATOM 3555 C CA . GLN B 1 198 ? 6.418 -1.734 10.641 1 95.38 198 GLN B CA 1
ATOM 3556 C C . GLN B 1 198 ? 7.52 -2.604 11.242 1 95.38 198 GLN B C 1
ATOM 3558 O O . GLN B 1 198 ? 7.469 -3.83 11.141 1 95.38 198 GLN B O 1
ATOM 3563 N N . GLY B 1 199 ? 8.539 -1.959 11.781 1 92.94 199 GLY B N 1
ATOM 3564 C CA . GLY B 1 199 ? 9.602 -2.678 12.469 1 92.94 199 GLY B CA 1
ATOM 3565 C C . GLY B 1 199 ? 10.625 -3.287 11.531 1 92.94 199 GLY B C 1
ATOM 3566 O O . GLY B 1 199 ? 11.328 -4.23 11.898 1 92.94 199 GLY B O 1
ATOM 3567 N N . LEU B 1 200 ? 10.664 -2.795 10.352 1 91.5 200 LEU B N 1
ATOM 3568 C CA . LEU B 1 200 ? 11.594 -3.33 9.367 1 91.5 200 LEU B CA 1
ATOM 3569 C C . LEU B 1 200 ? 12.938 -2.604 9.43 1 91.5 200 LEU B C 1
ATOM 3571 O O . LEU B 1 200 ? 12.984 -1.377 9.328 1 91.5 200 LEU B O 1
ATOM 3575 N N . SER B 1 201 ? 13.961 -3.307 9.508 1 93.12 201 SER B N 1
ATOM 3576 C CA . SER B 1 201 ? 15.273 -2.715 9.773 1 93.12 201 SER B CA 1
ATOM 3577 C C . SER B 1 201 ? 15.859 -2.074 8.523 1 93.12 201 SER B C 1
ATOM 3579 O O . SER B 1 201 ? 16.109 -0.869 8.492 1 93.12 201 SER B O 1
ATOM 3581 N N . ALA B 1 202 ? 15.984 -2.848 7.465 1 92.94 202 ALA B N 1
ATOM 3582 C CA . ALA B 1 202 ? 16.703 -2.363 6.285 1 92.94 202 ALA B CA 1
ATOM 3583 C C . ALA B 1 202 ? 15.977 -1.166 5.668 1 92.94 202 ALA B C 1
ATOM 3585 O O . ALA B 1 202 ? 16.594 -0.122 5.43 1 92.94 202 ALA B O 1
ATOM 3586 N N . PRO B 1 203 ? 14.703 -1.26 5.477 1 95.94 203 PRO B N 1
ATOM 3587 C CA . PRO B 1 203 ? 14.031 -0.09 4.91 1 95.94 203 PRO B CA 1
ATOM 3588 C C . PRO B 1 203 ? 14.109 1.132 5.824 1 95.94 203 PRO B C 1
ATOM 3590 O O . PRO B 1 203 ? 14.188 2.264 5.34 1 95.94 203 PRO B O 1
ATOM 3593 N N . THR B 1 204 ? 14.039 0.889 7.156 1 97 204 THR B N 1
ATOM 3594 C CA . THR B 1 204 ? 14.172 2.002 8.086 1 97 204 THR B CA 1
ATOM 3595 C C . THR B 1 204 ? 15.523 2.691 7.926 1 97 204 THR B C 1
ATOM 3597 O O . THR B 1 204 ? 15.594 3.92 7.848 1 97 204 THR B O 1
ATOM 3600 N N . ILE B 1 205 ? 16.547 1.876 7.805 1 96.44 205 ILE B N 1
ATOM 3601 C CA . ILE B 1 205 ? 17.891 2.416 7.637 1 96.44 205 ILE B CA 1
ATOM 3602 C C . ILE B 1 205 ? 17.969 3.217 6.34 1 96.44 205 ILE B C 1
ATOM 3604 O O . ILE B 1 205 ? 18.562 4.297 6.305 1 96.44 205 ILE B O 1
ATOM 3608 N N . TRP B 1 206 ? 17.375 2.73 5.258 1 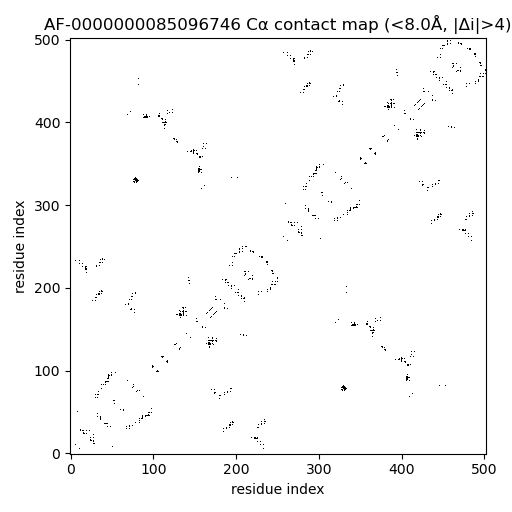96.25 206 TRP B N 1
ATOM 3609 C CA . TRP B 1 206 ? 17.359 3.43 3.977 1 96.25 206 TRP B CA 1
ATOM 3610 C C . TRP B 1 206 ? 16.75 4.82 4.125 1 96.25 206 TRP B C 1
ATOM 3612 O O . TRP B 1 206 ? 17.281 5.793 3.576 1 96.25 206 TRP B O 1
ATOM 3622 N N . HIS B 1 207 ? 15.695 4.969 4.855 1 97.88 207 HIS B N 1
ATOM 3623 C CA . HIS B 1 207 ? 14.969 6.234 4.848 1 97.88 207 HIS B CA 1
ATOM 3624 C C . HIS B 1 207 ? 15.445 7.148 5.969 1 97.88 207 HIS B C 1
ATOM 3626 O O . HIS B 1 207 ? 15.242 8.367 5.914 1 97.88 207 HIS B O 1
ATOM 3632 N N . LEU B 1 208 ? 16.094 6.543 7.035 1 97.94 208 LEU B N 1
ATOM 3633 C CA . LEU B 1 208 ? 16.906 7.406 7.891 1 97.94 208 LEU B CA 1
ATOM 3634 C C . LEU B 1 208 ? 18.016 8.078 7.09 1 97.94 208 LEU B C 1
ATOM 3636 O O . LEU B 1 208 ? 18.219 9.289 7.207 1 97.94 208 LEU B O 1
ATOM 3640 N N . ARG B 1 209 ? 18.703 7.328 6.258 1 97.44 209 ARG B N 1
ATOM 3641 C CA . ARG B 1 209 ? 19.734 7.859 5.371 1 97.44 209 ARG B CA 1
ATOM 3642 C C . ARG B 1 209 ? 19.156 8.883 4.406 1 97.44 209 ARG B C 1
ATOM 3644 O O . ARG B 1 209 ? 19.766 9.914 4.141 1 97.44 209 ARG B O 1
ATOM 3651 N N . GLY B 1 210 ? 17.953 8.578 3.867 1 97.75 210 GLY B N 1
ATOM 3652 C CA . GLY B 1 210 ? 17.281 9.516 2.98 1 97.75 210 GLY B CA 1
ATOM 3653 C C . GLY B 1 210 ? 17.016 10.859 3.629 1 97.75 210 GLY B C 1
ATOM 3654 O O . GLY B 1 210 ? 17.219 11.906 3.012 1 97.75 210 GLY B O 1
ATOM 3655 N N . LEU B 1 211 ? 16.547 10.789 4.863 1 98 211 LEU B N 1
ATOM 3656 C CA . LEU B 1 211 ? 16.281 12.031 5.586 1 98 211 LEU B CA 1
ATOM 3657 C C . LEU B 1 211 ? 17.562 12.836 5.77 1 98 211 LEU B C 1
ATOM 3659 O O . LEU B 1 211 ? 17.562 14.062 5.605 1 98 211 LEU B O 1
ATOM 3663 N N . ARG B 1 212 ? 18.641 12.172 6.047 1 98 212 ARG B N 1
ATOM 3664 C CA . ARG B 1 212 ? 19.938 12.82 6.168 1 98 212 ARG B CA 1
ATOM 3665 C C . ARG B 1 212 ? 20.375 13.43 4.836 1 98 212 ARG B C 1
ATOM 3667 O O . ARG B 1 21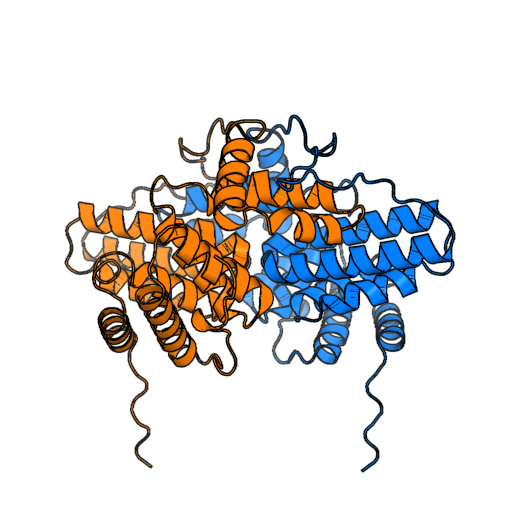2 ? 20.875 14.547 4.797 1 98 212 ARG B O 1
ATOM 3674 N N . ARG B 1 213 ? 20.156 12.758 3.787 1 97.88 213 ARG B N 1
ATOM 3675 C CA . ARG B 1 213 ? 20.562 13.195 2.453 1 97.88 213 ARG B CA 1
ATOM 3676 C C . ARG B 1 213 ? 19.75 14.406 2.006 1 97.88 213 ARG B C 1
ATOM 3678 O O . ARG B 1 213 ? 20.188 15.156 1.126 1 97.88 213 ARG B O 1
ATOM 3685 N N . LEU B 1 214 ? 18.594 14.602 2.67 1 98.12 214 LEU B N 1
ATOM 3686 C CA . LEU B 1 214 ? 17.766 15.766 2.369 1 98.12 214 LEU B CA 1
ATOM 3687 C C . LEU B 1 214 ? 18.172 16.953 3.234 1 98.12 214 LEU B C 1
ATOM 3689 O O . LEU B 1 214 ? 17.547 18.016 3.168 1 98.12 214 LEU B O 1
ATOM 3693 N N . GLY B 1 215 ? 19.109 16.766 4.109 1 97.19 215 GLY B N 1
ATOM 3694 C CA . GLY B 1 215 ? 19.688 17.891 4.809 1 97.19 215 GLY B CA 1
ATOM 3695 C C . GLY B 1 215 ? 19.297 17.969 6.273 1 97.19 215 GLY B C 1
ATOM 3696 O O . GLY B 1 215 ? 19.656 18.906 6.977 1 97.19 215 GLY B O 1
ATOM 3697 N N . VAL B 1 216 ? 18.578 17 6.754 1 98 216 VAL B N 1
ATOM 3698 C CA . VAL B 1 216 ? 18.219 17 8.172 1 98 216 VAL B CA 1
ATOM 3699 C C . VAL B 1 216 ? 19.391 16.469 9 1 98 216 VAL B C 1
ATOM 3701 O O . VAL B 1 216 ? 19.969 15.438 8.672 1 98 216 VAL B O 1
ATOM 3704 N N . SER B 1 217 ? 19.75 17.141 10.039 1 97.25 217 SER B N 1
ATOM 3705 C CA . SER B 1 217 ? 20.906 16.766 10.852 1 97.25 217 SER B CA 1
ATOM 3706 C C . SER B 1 217 ? 20.688 15.422 11.547 1 97.25 217 SER B C 1
ATOM 3708 O O . SER B 1 217 ? 19.547 14.984 11.703 1 97.25 217 SER B O 1
ATOM 3710 N N . GLU B 1 218 ? 21.75 14.797 11.93 1 97.38 218 GLU B N 1
ATOM 3711 C CA . GLU B 1 218 ? 21.656 13.539 12.672 1 97.38 218 GLU B CA 1
ATOM 3712 C C . GLU B 1 218 ? 20.859 13.727 13.969 1 97.38 218 GLU B C 1
ATOM 3714 O O . GLU B 1 218 ? 20.016 12.891 14.305 1 97.38 218 GLU B O 1
ATOM 3719 N N . GLU B 1 219 ? 21.125 14.836 14.656 1 97.38 219 GLU B N 1
ATOM 3720 C CA . GLU B 1 219 ? 20.438 15.133 15.914 1 97.38 219 GLU B CA 1
ATOM 3721 C C . GLU B 1 219 ? 18.938 15.297 15.703 1 97.38 219 GLU B C 1
ATOM 3723 O O . GLU B 1 219 ? 18.141 14.734 16.453 1 97.38 219 GLU B O 1
ATOM 3728 N N . ASP B 1 220 ? 18.594 16.047 14.656 1 98.31 220 ASP B N 1
ATOM 3729 C CA . ASP B 1 220 ? 17.188 16.266 14.367 1 98.31 220 ASP B CA 1
ATOM 3730 C C . ASP B 1 220 ? 16.5 14.977 13.914 1 98.31 220 ASP B C 1
ATOM 3732 O O . ASP B 1 220 ? 15.344 14.727 14.25 1 98.31 220 ASP B O 1
ATOM 3736 N N . THR B 1 221 ? 17.234 14.18 13.156 1 98.38 221 THR B N 1
ATOM 3737 C CA . THR B 1 221 ? 16.688 12.891 12.719 1 98.38 221 THR B CA 1
ATOM 3738 C C . THR B 1 221 ? 16.422 11.984 13.914 1 98.38 221 THR B C 1
ATOM 3740 O O . THR B 1 221 ? 15.398 11.289 13.953 1 98.38 221 THR B O 1
ATOM 3743 N N . GLU B 1 222 ? 17.297 11.984 14.883 1 98.19 222 GLU B N 1
ATOM 3744 C CA . GLU B 1 222 ? 17.078 11.203 16.094 1 98.19 222 GLU B CA 1
ATOM 3745 C C . GLU B 1 222 ? 15.836 11.664 16.844 1 98.19 222 GLU B C 1
ATOM 3747 O O . GLU B 1 222 ? 15.07 10.836 17.344 1 98.19 222 GLU B O 1
ATOM 3752 N N . LYS B 1 223 ? 15.641 12.914 16.891 1 98.56 223 LYS B N 1
ATOM 3753 C CA . LYS B 1 223 ? 14.453 13.453 17.547 1 98.56 223 LYS B CA 1
ATOM 3754 C C . LYS B 1 223 ? 13.18 13.062 16.812 1 98.56 223 LYS B C 1
ATOM 3756 O O . LYS B 1 223 ? 12.148 12.812 17.422 1 98.56 223 LYS B O 1
ATOM 3761 N N . VAL B 1 224 ? 13.242 13.023 15.469 1 98.69 224 VAL B N 1
ATOM 3762 C CA . VAL B 1 224 ? 12.125 12.539 14.672 1 98.69 224 VAL B CA 1
ATOM 3763 C C . VAL B 1 224 ? 11.82 11.086 15.047 1 98.69 224 VAL B C 1
ATOM 3765 O O . VAL B 1 224 ? 10.656 10.727 15.258 1 98.69 224 VAL B O 1
ATOM 3768 N N . GLN B 1 225 ? 12.844 10.273 15.203 1 98.38 225 GLN B N 1
ATOM 3769 C CA . GLN B 1 225 ? 12.664 8.883 15.578 1 98.38 225 GLN B CA 1
ATOM 3770 C C . GLN B 1 225 ? 11.992 8.766 16.938 1 98.38 225 GLN B C 1
ATOM 3772 O O . GLN B 1 225 ? 11.094 7.938 17.141 1 98.38 225 GLN B O 1
ATOM 3777 N N . LEU B 1 226 ? 12.445 9.578 17.844 1 98.5 226 LEU B N 1
ATOM 3778 C CA . LEU B 1 226 ? 11.891 9.555 19.188 1 98.5 226 LEU B CA 1
ATOM 3779 C C . LEU B 1 226 ? 10.414 9.938 19.172 1 98.5 226 LEU B C 1
ATOM 3781 O O . LEU B 1 226 ? 9.609 9.367 19.922 1 98.5 226 LEU B O 1
ATOM 3785 N N . ALA B 1 227 ? 10.086 10.922 18.344 1 98.75 227 ALA B N 1
ATOM 3786 C CA . ALA B 1 227 ? 8.695 11.328 18.219 1 98.75 227 ALA B CA 1
ATOM 3787 C C . ALA B 1 227 ? 7.844 10.195 17.641 1 98.75 227 ALA B C 1
ATOM 3789 O O . ALA B 1 227 ? 6.742 9.93 18.141 1 98.75 227 ALA B O 1
ATOM 3790 N N . ILE B 1 228 ? 8.367 9.516 16.594 1 98.75 228 ILE B N 1
ATOM 3791 C CA . ILE B 1 228 ? 7.672 8.383 16 1 98.75 228 ILE B CA 1
ATOM 3792 C C . ILE B 1 228 ? 7.469 7.293 17.062 1 98.75 228 ILE B C 1
ATOM 3794 O O . ILE B 1 228 ? 6.371 6.742 17.188 1 98.75 228 ILE B O 1
ATOM 3798 N N . GLU B 1 229 ? 8.469 7.035 17.859 1 98.56 229 GLU B N 1
ATOM 3799 C CA . GLU B 1 229 ? 8.414 6.012 18.891 1 98.56 229 GLU B CA 1
ATOM 3800 C C . GLU B 1 229 ? 7.379 6.363 19.953 1 98.56 229 GLU B C 1
ATOM 3802 O O . GLU B 1 229 ? 6.688 5.484 20.469 1 98.56 229 GLU B O 1
ATOM 3807 N N . ALA B 1 230 ? 7.312 7.613 20.297 1 98.56 230 ALA B N 1
ATOM 3808 C CA . ALA B 1 230 ? 6.34 8.055 21.297 1 98.56 230 ALA B CA 1
ATOM 3809 C C . ALA B 1 230 ? 4.914 7.738 20.844 1 98.56 230 ALA B C 1
ATOM 3811 O O . ALA B 1 230 ? 4.129 7.168 21.609 1 98.56 230 ALA B O 1
ATOM 3812 N N . VAL B 1 231 ? 4.609 8.062 19.641 1 98.75 231 VAL B N 1
ATOM 3813 C CA . VAL B 1 231 ? 3.256 7.836 19.141 1 98.75 231 VAL B CA 1
ATOM 3814 C C . VAL B 1 231 ? 3.016 6.34 18.953 1 98.75 231 VAL B C 1
ATOM 3816 O O . VAL B 1 231 ? 1.928 5.84 19.234 1 98.75 231 VAL B O 1
ATOM 3819 N N . ALA B 1 232 ? 4.016 5.648 18.438 1 98.56 232 ALA B N 1
ATOM 3820 C CA . ALA B 1 232 ? 3.904 4.207 18.25 1 98.56 232 ALA B CA 1
ATOM 3821 C C . ALA B 1 232 ? 3.658 3.496 19.578 1 98.56 232 ALA B C 1
ATOM 3823 O O . ALA B 1 232 ? 2.789 2.627 19.672 1 98.56 232 ALA B O 1
ATOM 3824 N N . GLY B 1 233 ? 4.418 3.865 20.562 1 97.94 233 GLY B N 1
ATOM 3825 C CA . GLY B 1 233 ? 4.203 3.303 21.891 1 97.94 233 GLY B CA 1
ATOM 3826 C C . GLY B 1 233 ? 2.811 3.559 22.438 1 97.94 233 GLY B C 1
ATOM 3827 O O . GLY B 1 233 ? 2.17 2.652 22.969 1 97.94 233 GLY B O 1
ATOM 3828 N N . TRP B 1 234 ? 2.354 4.781 22.281 1 97.88 234 TRP B N 1
ATOM 3829 C CA . TRP B 1 234 ? 1.003 5.148 22.703 1 97.88 234 TRP B CA 1
ATOM 3830 C C . TRP B 1 234 ? -0.036 4.305 21.969 1 97.88 234 TRP B C 1
ATOM 3832 O O . TRP B 1 234 ? -1.077 3.963 22.531 1 97.88 234 TRP B O 1
ATOM 3842 N N . SER B 1 235 ? 0.325 3.916 20.734 1 97.19 235 SER B N 1
ATOM 3843 C CA . SER B 1 235 ? -0.587 3.152 19.891 1 97.19 235 SER B CA 1
ATOM 3844 C C . SER B 1 235 ? -0.489 1.658 20.188 1 97.19 235 SER B C 1
ATOM 3846 O O . SER B 1 235 ? -1.137 0.848 19.516 1 97.19 235 SER B O 1
ATOM 3848 N N . GLY B 1 236 ? 0.402 1.188 21.094 1 95.25 236 GLY B N 1
ATOM 3849 C CA . GLY B 1 236 ? 0.509 -0.203 21.5 1 95.25 236 GLY B CA 1
ATOM 3850 C C . GLY B 1 236 ? 1.554 -0.976 20.719 1 95.25 236 GLY B C 1
ATOM 3851 O O . GLY B 1 236 ? 1.606 -2.205 20.781 1 95.25 236 GLY B O 1
ATOM 3852 N N . ARG B 1 237 ? 2.307 -0.269 19.969 1 95.75 237 ARG B N 1
ATOM 3853 C CA . ARG B 1 237 ? 3.352 -0.907 19.172 1 95.75 237 ARG B CA 1
ATOM 3854 C C . ARG B 1 237 ? 4.633 -1.063 19.984 1 95.75 237 ARG B C 1
ATOM 3856 O O . ARG B 1 237 ? 5.043 -0.142 20.688 1 95.75 237 ARG B O 1
ATOM 3863 N N . ASP B 1 238 ? 5.207 -2.254 19.922 1 95.5 238 ASP B N 1
ATOM 3864 C CA . ASP B 1 238 ? 6.535 -2.455 20.484 1 95.5 238 ASP B CA 1
ATOM 3865 C C . ASP B 1 238 ? 7.605 -1.772 19.641 1 95.5 238 ASP B C 1
ATOM 3867 O O . ASP B 1 238 ? 7.73 -2.051 18.438 1 95.5 238 ASP B O 1
ATOM 3871 N N . VAL B 1 239 ? 8.367 -0.933 20.219 1 96.5 239 VAL B N 1
ATOM 3872 C CA . VAL B 1 239 ? 9.328 -0.14 19.453 1 96.5 239 VAL B CA 1
ATOM 3873 C C . VAL B 1 239 ? 10.75 -0.597 19.781 1 96.5 239 VAL B C 1
ATOM 3875 O O . VAL B 1 239 ? 11.719 0.048 19.375 1 96.5 239 VAL B O 1
ATOM 3878 N N . GLU B 1 240 ? 10.898 -1.638 20.484 1 94.62 240 GLU B N 1
ATOM 3879 C CA . GLU B 1 240 ? 12.219 -2.139 20.859 1 94.62 240 GLU B CA 1
ATOM 3880 C C . GLU B 1 240 ? 12.969 -2.67 19.656 1 94.62 240 GLU B C 1
ATOM 3882 O O . GLU B 1 240 ? 12.391 -3.35 18.797 1 94.62 240 GLU B O 1
ATOM 3887 N N . GLY B 1 241 ? 14.203 -2.289 19.531 1 93.25 241 GLY B N 1
ATOM 3888 C CA . GLY B 1 241 ? 15.086 -2.877 18.531 1 93.25 241 GLY B CA 1
ATOM 3889 C C . GLY B 1 241 ? 15.039 -2.16 17.203 1 93.25 241 GLY B C 1
ATOM 3890 O O . GLY B 1 241 ? 15.688 -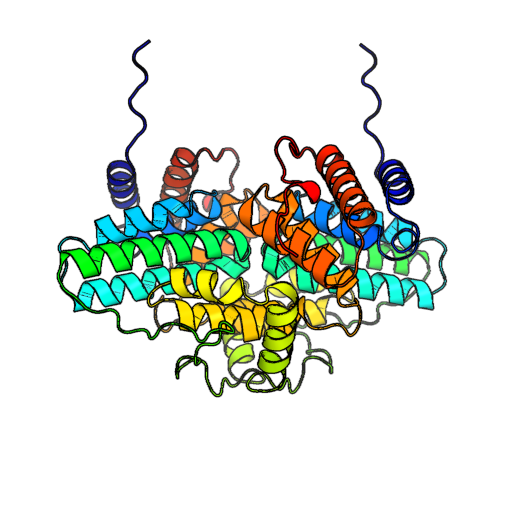2.582 16.234 1 93.25 241 GLY B O 1
ATOM 3891 N N . TRP B 1 242 ? 14.281 -1.049 17.141 1 95.88 242 TRP B N 1
ATOM 3892 C CA . TRP B 1 242 ? 14.266 -0.285 15.891 1 95.88 242 TRP B CA 1
ATOM 3893 C C . TRP B 1 242 ? 15.641 0.325 15.617 1 95.88 242 TRP B C 1
ATOM 3895 O O . TRP B 1 242 ? 16.312 0.799 16.531 1 95.88 242 TRP B O 1
ATOM 3905 N N . PRO B 1 243 ? 16.062 0.357 14.391 1 95.38 243 PRO B N 1
ATOM 3906 C CA . PRO B 1 243 ? 17.328 1.001 14.062 1 95.38 243 PRO B CA 1
ATOM 3907 C C . PRO B 1 243 ? 17.328 2.496 14.375 1 95.38 243 PRO B C 1
ATOM 3909 O O . PRO B 1 243 ? 16.266 3.119 14.438 1 95.38 243 PRO B O 1
ATOM 3912 N N . ARG B 1 244 ? 18.531 2.908 14.547 1 96 244 ARG B N 1
ATOM 3913 C CA . ARG B 1 244 ? 18.703 4.324 14.844 1 96 244 ARG B CA 1
ATOM 3914 C C . ARG B 1 244 ? 19.594 5.008 13.805 1 96 244 ARG B C 1
ATOM 3916 O O . ARG B 1 244 ? 20.375 4.348 13.125 1 96 244 ARG B O 1
ATOM 3923 N N . VAL B 1 245 ? 19.391 6.273 13.719 1 96.81 245 VAL B N 1
ATOM 3924 C CA . VAL B 1 245 ? 20.141 7.051 12.75 1 96.81 245 VAL B CA 1
ATOM 3925 C C . VAL B 1 245 ? 21.641 6.887 13.008 1 96.81 245 VAL B C 1
ATOM 3927 O O . VAL B 1 245 ? 22.438 6.883 12.07 1 96.81 245 VAL B O 1
ATOM 3930 N N . LYS B 1 246 ? 22.047 6.691 14.195 1 93.06 246 LYS B N 1
ATOM 3931 C CA . LYS B 1 246 ? 23.469 6.512 14.531 1 93.06 246 LYS B CA 1
ATOM 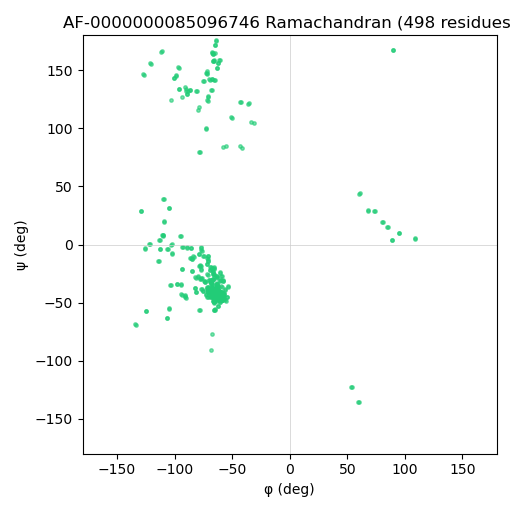3932 C C . LYS B 1 246 ? 24.016 5.227 13.922 1 93.06 246 LYS B C 1
ATOM 3934 O O . LYS B 1 246 ? 25.234 5.051 13.82 1 93.06 246 LYS B O 1
ATOM 3939 N N . ASP B 1 247 ? 23.094 4.309 13.578 1 88.75 247 ASP B N 1
ATOM 3940 C CA . ASP B 1 247 ? 23.484 3.023 13.016 1 88.75 247 ASP B CA 1
ATOM 3941 C C . ASP B 1 247 ? 23.828 3.156 11.531 1 88.75 247 ASP B C 1
ATOM 3943 O O . ASP B 1 247 ? 24.344 2.213 10.922 1 88.75 247 ASP B O 1
ATOM 3947 N N . ILE B 1 248 ? 23.516 4.422 11.062 1 87.75 248 ILE B N 1
ATOM 3948 C CA . ILE B 1 248 ? 23.734 4.641 9.641 1 87.75 248 ILE B CA 1
ATOM 3949 C C . ILE B 1 248 ? 25.219 4.879 9.383 1 87.75 248 ILE B C 1
ATOM 3951 O O . ILE B 1 248 ? 25.844 5.723 10.031 1 87.75 248 ILE B O 1
ATOM 3955 N N . GLY B 1 249 ? 25.891 4.094 8.648 1 76.81 249 GLY B N 1
ATOM 3956 C CA . GLY B 1 249 ? 27.281 4.309 8.273 1 76.81 249 GLY B CA 1
ATOM 3957 C C . GLY B 1 249 ? 27.484 5.488 7.344 1 76.81 249 GLY B C 1
ATOM 3958 O O . GLY B 1 249 ? 27.062 6.605 7.66 1 76.81 249 GLY B O 1
ATOM 3959 N N . ASP B 1 250 ? 27.438 5.281 6.105 1 76.19 250 ASP B N 1
ATOM 3960 C CA . ASP B 1 250 ? 27.781 6.246 5.062 1 76.19 250 ASP B CA 1
ATOM 3961 C C . ASP B 1 250 ? 26.531 7.004 4.59 1 76.19 250 ASP B C 1
ATOM 3963 O O . ASP B 1 250 ? 25.438 6.441 4.539 1 76.19 250 ASP B O 1
ATOM 3967 N N . ILE B 1 251 ? 26.641 8.383 4.625 1 81.25 251 ILE B N 1
ATOM 3968 C CA . ILE B 1 251 ? 25.594 9.219 4.047 1 81.25 251 ILE B CA 1
ATOM 3969 C C . ILE B 1 251 ? 25.938 9.547 2.598 1 81.25 251 ILE B C 1
ATOM 3971 O O . ILE B 1 251 ? 27.078 9.867 2.283 1 81.25 251 ILE B O 1
#

Foldseek 3Di:
DPPPPQQDPVNLLVVLLVLFDPVCNPPQSVLLLQLLCLLLLNLLCLLVVLCVLPVPDDPVVNVLNVVSSVLLLLQLCLLRNCVSSVNNVVSNVVSVVVSCVVVVHDDPADAADPVRDDDDDPVPPPDPQPPQLLVLLVVLVCLQQPPNVVVVLVVCPPCSVVVNSCRRRPNSRPRLRPPPSPHNLSSLLSVLLSNLLVVDAPSNLSSLSSNVSVPQDLSSSQSSVVSSVSSSVSSVGDNPPHDGSVPRDDD/DPPPPQQDPVNLLVVLLVLFDPVCNPPQSVLLLQLLCLLLLVLLCLLVVLCVLPVPDDPVVNVLNVVSSVLLLLQLCLLRNCVSSVNNVVSNVVSVVVSCVVVVHDDPADAADPVRDDDDDPVPPPDPQPPQLLVLLVVLVCLLQPPNVVVVLVVCPPCSVVVNSCRRRPNSRPRLRPPPSPHNLSSLLSVLLSNLLVVDAPSNLSSLSSNVSVPQDLSNSQSSVVSSVSSSVSSVGDNPPHDGSVPHDDD

pLDDT: mean 94.67, std 9.27, range [26.59, 98.94]

InterPro domains:
  IPR029032 AhpD-like [G3DSA:1.20.1290.10] (6-239)
  IPR029032 AhpD-like [SSF69118] (134-235)
  IPR052999 Peroxisomal Targeting Signal 1 Protein [PTHR28180] (8-236)

Organism: Talaromyces marneffei (strain ATCC 18224 / CBS 334.59 / QM 7333) (NCBI:txid441960)

Radius of gyration: 22.48 Å; Cα contacts (8 Å, |Δi|>4): 758; chains: 2; bounding box: 55×64×65 Å